Protein AF-A0A934ZFC8-F1 (afdb_monomer_lite)

Structure (mmCIF, N/CA/C/O backbone):
data_AF-A0A934ZFC8-F1
#
_entry.id   AF-A0A934ZFC8-F1
#
loop_
_atom_site.group_PDB
_atom_site.id
_atom_site.type_symbol
_atom_site.label_atom_id
_atom_site.label_alt_id
_atom_site.label_comp_id
_atom_site.label_asym_id
_atom_site.label_entity_id
_atom_site.label_seq_id
_atom_site.pdbx_PDB_ins_code
_atom_site.Cartn_x
_atom_site.Cartn_y
_atom_site.Cartn_z
_atom_site.occupancy
_atom_site.B_iso_or_equiv
_atom_site.auth_seq_id
_atom_site.auth_comp_id
_atom_site.auth_asym_id
_atom_site.auth_atom_id
_atom_site.pdbx_PDB_model_num
ATOM 1 N N . MET A 1 1 ? 15.898 -3.435 9.788 1.00 49.59 1 MET A N 1
ATOM 2 C CA . MET A 1 1 ? 15.543 -4.696 9.091 1.00 49.59 1 MET A CA 1
ATOM 3 C C . MET A 1 1 ? 15.593 -5.966 9.957 1.00 49.59 1 MET A C 1
ATOM 5 O O . MET A 1 1 ? 15.019 -6.951 9.527 1.00 49.59 1 MET A O 1
ATOM 9 N N . GLY A 1 2 ? 16.217 -6.014 11.149 1.00 49.59 2 GLY A N 1
ATOM 10 C CA . GLY A 1 2 ? 16.049 -7.156 12.080 1.00 49.59 2 GLY A CA 1
ATOM 11 C C . GLY A 1 2 ? 16.502 -8.540 11.573 1.00 49.59 2 GLY A C 1
ATOM 12 O O . GLY A 1 2 ? 16.153 -9.554 12.175 1.00 49.59 2 GLY A O 1
ATOM 13 N N . LEU A 1 3 ? 17.260 -8.590 10.474 1.00 63.72 3 LEU A N 1
ATOM 14 C CA . LEU A 1 3 ? 17.676 -9.820 9.798 1.00 63.72 3 LEU A CA 1
ATOM 15 C C . LEU A 1 3 ? 18.720 -10.579 10.620 1.00 63.72 3 LEU A C 1
ATOM 17 O O . LEU A 1 3 ? 19.610 -9.979 11.227 1.00 63.72 3 LEU A O 1
ATOM 21 N N . ARG A 1 4 ? 18.625 -11.909 10.618 1.00 63.00 4 ARG A N 1
ATOM 22 C CA . ARG A 1 4 ? 19.534 -12.821 11.326 1.00 63.00 4 ARG A CA 1
ATOM 23 C C . ARG A 1 4 ? 19.991 -13.936 10.384 1.00 63.00 4 ARG A C 1
ATOM 25 O O . ARG A 1 4 ? 19.262 -14.284 9.460 1.00 63.00 4 ARG A O 1
ATOM 32 N N . GLY A 1 5 ? 21.172 -14.496 10.651 1.00 79.19 5 GLY A N 1
ATOM 33 C CA . GLY A 1 5 ? 21.710 -15.657 9.928 1.00 79.19 5 GLY A CA 1
ATOM 34 C C . GLY A 1 5 ? 21.836 -15.441 8.416 1.00 79.19 5 GLY A C 1
ATOM 35 O O . GLY A 1 5 ? 22.133 -14.328 7.975 1.00 79.19 5 GLY A O 1
ATOM 36 N N . ASN A 1 6 ? 21.556 -16.495 7.644 1.00 80.06 6 ASN A N 1
ATOM 37 C CA . ASN A 1 6 ? 21.735 -16.563 6.189 1.00 80.06 6 ASN A CA 1
ATOM 38 C C . ASN A 1 6 ? 21.078 -15.394 5.436 1.00 80.06 6 ASN A C 1
ATOM 40 O O . ASN A 1 6 ? 21.676 -14.843 4.521 1.00 80.06 6 ASN A O 1
ATOM 44 N N . ARG A 1 7 ? 19.896 -14.921 5.861 1.00 80.81 7 ARG A N 1
ATOM 45 C CA . ARG A 1 7 ? 19.215 -13.780 5.213 1.00 80.81 7 ARG A CA 1
ATOM 46 C C . ARG A 1 7 ? 20.023 -12.484 5.253 1.00 80.81 7 ARG A C 1
ATOM 48 O O . ARG A 1 7 ? 19.950 -11.682 4.327 1.00 80.81 7 ARG A O 1
ATOM 55 N N . ARG A 1 8 ? 20.789 -12.254 6.327 1.00 85.12 8 ARG A N 1
ATOM 56 C CA . ARG A 1 8 ? 21.686 -11.091 6.412 1.00 85.12 8 ARG A CA 1
ATOM 57 C C . ARG A 1 8 ? 22.821 -11.224 5.400 1.00 85.12 8 ARG A C 1
ATOM 59 O O . ARG A 1 8 ? 23.150 -10.243 4.747 1.00 85.12 8 ARG A O 1
ATOM 66 N N . GLU A 1 9 ? 23.411 -12.408 5.292 1.00 85.31 9 GLU A N 1
ATOM 67 C CA . GLU A 1 9 ? 24.516 -12.679 4.367 1.00 85.31 9 GLU A CA 1
ATOM 68 C C . GLU A 1 9 ? 24.061 -12.564 2.911 1.00 85.31 9 GLU A C 1
ATOM 70 O O . GLU A 1 9 ? 24.702 -11.858 2.139 1.00 85.31 9 GLU A O 1
ATOM 75 N N . THR A 1 10 ? 22.903 -13.136 2.567 1.00 85.06 10 THR A N 1
ATOM 76 C CA . THR A 1 10 ? 22.286 -12.989 1.242 1.00 85.06 10 THR A CA 1
ATOM 77 C C . THR A 1 10 ? 22.012 -11.529 0.907 1.00 85.06 10 THR A C 1
ATOM 79 O O . THR A 1 10 ? 22.338 -11.089 -0.192 1.00 85.06 10 THR A O 1
ATOM 82 N N . LEU A 1 11 ? 21.470 -10.743 1.846 1.00 87.25 11 LEU A N 1
ATOM 83 C CA . LEU A 1 11 ? 21.295 -9.310 1.613 1.00 87.25 11 LEU A CA 1
ATOM 84 C C . LEU A 1 11 ? 22.646 -8.634 1.345 1.00 87.25 11 LEU A C 1
ATOM 86 O O . LEU A 1 11 ? 22.775 -7.935 0.348 1.00 87.25 11 LEU A O 1
ATOM 90 N N . LEU A 1 12 ? 23.660 -8.861 2.184 1.00 88.75 12 LEU A N 1
ATOM 91 C CA . LEU A 1 12 ? 24.992 -8.272 1.998 1.00 88.75 12 LEU A CA 1
ATOM 92 C C . LEU A 1 12 ? 25.634 -8.670 0.663 1.00 88.75 12 LEU A C 1
ATOM 94 O O . LEU A 1 12 ? 26.296 -7.847 0.038 1.00 88.75 12 LEU A O 1
ATOM 98 N N . GLU A 1 13 ? 25.411 -9.894 0.187 1.00 88.62 13 GLU A N 1
ATOM 99 C CA . GLU A 1 13 ? 25.882 -10.330 -1.127 1.00 88.62 13 GLU A CA 1
ATOM 100 C C . GLU A 1 13 ? 25.267 -9.495 -2.258 1.00 88.62 13 GLU A C 1
ATOM 102 O O . GLU A 1 13 ? 25.972 -9.111 -3.193 1.00 88.62 13 GLU A O 1
ATOM 107 N N . THR A 1 14 ? 23.987 -9.122 -2.144 1.00 90.88 14 THR A N 1
ATOM 108 C CA . THR A 1 14 ? 23.351 -8.250 -3.144 1.00 90.88 14 THR A CA 1
ATOM 109 C C . THR A 1 14 ? 23.949 -6.844 -3.203 1.00 90.88 14 THR A C 1
ATOM 111 O O . THR A 1 14 ? 23.887 -6.198 -4.246 1.00 90.88 14 THR A O 1
ATOM 114 N N . PHE A 1 15 ? 24.625 -6.376 -2.152 1.00 94.06 15 PHE A N 1
ATOM 115 C CA . PHE A 1 15 ? 25.297 -5.074 -2.182 1.00 94.06 15 PHE A CA 1
ATOM 116 C C . PHE A 1 15 ? 26.550 -5.047 -3.070 1.00 94.06 15 PHE A C 1
ATOM 118 O O . PHE A 1 15 ? 27.074 -3.971 -3.329 1.00 94.06 15 PHE A O 1
ATOM 125 N N . ARG A 1 16 ? 27.011 -6.177 -3.630 1.00 93.31 16 ARG A N 1
ATOM 126 C CA . ARG A 1 16 ? 28.144 -6.181 -4.579 1.00 93.31 16 ARG A CA 1
ATOM 127 C C . ARG A 1 16 ? 27.897 -5.339 -5.835 1.00 93.31 16 ARG A C 1
ATOM 129 O O . ARG A 1 16 ? 28.859 -4.832 -6.420 1.00 93.31 16 ARG A O 1
ATOM 136 N N . TRP A 1 17 ? 26.632 -5.190 -6.235 1.00 94.56 17 TRP A N 1
ATOM 137 C CA . TRP A 1 17 ? 26.197 -4.357 -7.364 1.00 94.56 17 TRP A CA 1
ATOM 138 C C . TRP A 1 17 ? 25.935 -2.893 -6.993 1.00 94.56 17 TRP A C 1
ATOM 140 O O . TRP A 1 17 ? 25.623 -2.095 -7.874 1.00 94.56 17 TRP A O 1
ATOM 150 N N . VAL A 1 18 ? 26.045 -2.539 -5.714 1.00 96.38 18 VAL A N 1
ATOM 151 C CA . VAL A 1 18 ? 25.879 -1.173 -5.215 1.00 96.38 18 VAL A CA 1
ATOM 152 C C . VAL A 1 18 ? 27.254 -0.520 -5.144 1.00 96.38 18 VAL A C 1
ATOM 154 O O . VAL A 1 18 ? 28.219 -1.164 -4.725 1.00 96.38 18 VAL A O 1
ATOM 157 N N . ASP A 1 19 ? 27.349 0.729 -5.591 1.00 95.62 19 ASP A N 1
ATOM 158 C CA . ASP A 1 19 ? 28.572 1.518 -5.439 1.00 95.62 19 ASP A CA 1
ATOM 159 C C . ASP A 1 19 ? 28.587 2.196 -4.070 1.00 95.62 19 ASP A C 1
ATOM 161 O O . ASP A 1 19 ? 29.441 1.927 -3.227 1.00 95.62 19 ASP A O 1
ATOM 165 N N . TYR A 1 20 ? 27.547 2.986 -3.808 1.00 95.12 20 TYR A N 1
ATOM 166 C CA . TYR A 1 20 ? 27.336 3.683 -2.548 1.00 95.12 20 TYR A CA 1
ATOM 167 C C . TYR A 1 20 ? 25.840 3.948 -2.308 1.00 95.12 20 TYR A C 1
ATOM 169 O O . TYR A 1 20 ? 24.973 3.666 -3.144 1.00 95.12 20 TYR A O 1
ATOM 177 N N . VAL A 1 21 ? 25.529 4.447 -1.110 1.00 95.12 21 VAL A N 1
ATOM 178 C CA . VAL A 1 21 ? 24.177 4.832 -0.694 1.00 95.12 21 VAL A CA 1
ATOM 179 C C . VAL A 1 21 ? 24.173 6.313 -0.346 1.00 95.12 21 VAL A C 1
ATOM 181 O O . VAL A 1 21 ? 25.016 6.761 0.426 1.00 95.12 21 VAL A O 1
ATOM 184 N N . VAL A 1 22 ? 23.197 7.049 -0.871 1.00 94.06 22 VAL A N 1
ATOM 185 C CA . VAL A 1 22 ? 23.006 8.476 -0.587 1.00 94.06 22 VAL A CA 1
ATOM 186 C C . VAL A 1 22 ? 21.882 8.644 0.424 1.00 94.06 22 VAL A C 1
ATOM 188 O O . VAL A 1 22 ? 20.812 8.055 0.265 1.00 94.06 22 VAL A O 1
ATOM 191 N N . PHE A 1 23 ? 22.105 9.480 1.433 1.00 92.56 23 PHE A N 1
ATOM 192 C CA . PHE A 1 23 ? 21.064 9.990 2.319 1.00 92.56 23 PHE A CA 1
ATOM 193 C C . PHE A 1 23 ? 20.951 11.492 2.116 1.00 92.56 23 PHE A C 1
ATOM 195 O O . PHE A 1 23 ? 21.957 12.194 2.150 1.00 92.56 23 PHE A O 1
ATOM 202 N N . GLY A 1 24 ? 19.735 11.989 1.924 1.00 90.56 24 GLY A N 1
ATOM 203 C CA . GLY A 1 24 ? 19.522 13.412 1.707 1.00 90.56 24 GLY A CA 1
ATOM 204 C C . GLY A 1 24 ? 18.109 13.846 2.046 1.00 90.56 24 GLY A C 1
ATOM 205 O O . GLY A 1 24 ? 17.278 13.059 2.506 1.00 90.56 24 GLY A O 1
ATOM 206 N N . SER A 1 25 ? 17.830 15.122 1.812 1.00 92.44 25 SER A N 1
ATOM 207 C CA . SER A 1 25 ? 16.489 15.670 1.961 1.00 92.44 25 SER A CA 1
ATOM 208 C C . SER A 1 25 ? 16.179 16.696 0.881 1.00 92.44 25 SER A C 1
ATOM 210 O O . SER A 1 25 ? 17.074 17.245 0.244 1.00 92.44 25 SER A O 1
ATOM 212 N N . TYR A 1 26 ? 14.895 16.943 0.654 1.00 93.94 26 TYR A N 1
ATOM 213 C CA . TYR A 1 26 ? 14.421 17.964 -0.272 1.00 93.94 26 TYR A CA 1
ATOM 214 C C . TYR A 1 26 ? 13.163 18.629 0.277 1.00 93.94 26 TYR A C 1
ATOM 216 O O . TYR A 1 26 ? 12.441 18.070 1.105 1.00 93.94 26 TYR A O 1
ATOM 224 N N . ARG A 1 27 ? 12.892 19.849 -0.188 1.00 95.25 27 ARG A N 1
ATOM 225 C CA . ARG A 1 27 ? 11.708 20.608 0.227 1.00 95.25 27 ARG A CA 1
ATOM 226 C C . ARG A 1 27 ? 10.551 20.344 -0.726 1.00 95.25 27 ARG A C 1
ATOM 228 O O . ARG A 1 27 ? 10.728 20.363 -1.943 1.00 95.25 27 ARG A O 1
ATOM 235 N N . THR A 1 28 ? 9.360 20.165 -0.170 1.00 96.25 28 THR A N 1
ATOM 236 C CA . THR A 1 28 ? 8.119 19.929 -0.918 1.00 96.25 28 THR A CA 1
ATOM 237 C C . THR A 1 28 ? 7.029 20.912 -0.466 1.00 96.25 28 THR A C 1
ATOM 239 O O . THR A 1 28 ? 6.947 21.228 0.727 1.00 96.25 28 THR A O 1
ATOM 242 N N . PRO A 1 29 ? 6.185 21.443 -1.373 1.00 95.50 29 PRO A N 1
ATOM 243 C CA . PRO A 1 29 ? 4.940 22.093 -0.981 1.00 95.50 29 PRO A CA 1
ATOM 244 C C . PRO A 1 29 ? 4.063 21.125 -0.182 1.00 95.50 29 PRO A C 1
ATOM 246 O O . PRO A 1 29 ? 3.778 20.018 -0.634 1.00 95.50 29 PRO A O 1
ATOM 249 N N . PHE A 1 30 ? 3.587 21.570 0.978 1.00 95.56 30 PHE A N 1
ATOM 250 C CA . PHE A 1 30 ? 2.750 20.774 1.869 1.00 95.56 30 PHE A CA 1
ATOM 251 C C . PHE A 1 30 ? 1.343 21.368 1.942 1.00 95.56 30 PHE A C 1
ATOM 253 O O . PHE A 1 30 ? 1.087 22.370 2.609 1.00 95.56 30 PHE A O 1
ATOM 260 N N . LEU A 1 31 ? 0.415 20.763 1.206 1.00 94.56 31 LEU A N 1
ATOM 261 C CA . LEU A 1 31 ? -0.927 21.307 0.966 1.00 94.56 31 LEU A CA 1
ATOM 262 C C . LEU A 1 31 ? -1.905 21.043 2.121 1.00 94.56 31 LEU A C 1
ATOM 264 O O . LEU A 1 31 ? -3.031 21.533 2.100 1.00 94.56 31 LEU A O 1
ATOM 268 N N . LEU A 1 32 ? -1.479 20.271 3.123 1.00 92.50 32 LEU A N 1
ATOM 269 C CA . LEU A 1 32 ? -2.211 20.005 4.365 1.00 92.50 32 LEU A CA 1
ATOM 270 C C . LEU A 1 32 ? -2.053 21.134 5.411 1.00 92.50 32 LEU A C 1
ATOM 272 O O . LEU A 1 32 ? -2.693 21.072 6.457 1.00 92.50 32 LEU A O 1
ATOM 276 N N . GLY A 1 33 ? -1.233 22.161 5.147 1.00 92.88 33 GLY A N 1
ATOM 277 C CA . GLY A 1 33 ? -0.987 23.278 6.067 1.00 92.88 33 GLY A CA 1
ATOM 278 C C . GLY A 1 33 ? 0.343 23.147 6.812 1.00 92.88 33 GLY A C 1
ATOM 279 O O . GLY A 1 33 ? 1.391 23.116 6.178 1.00 92.88 33 GLY A O 1
ATOM 280 N N . ASP A 1 34 ? 0.329 23.112 8.147 1.00 92.31 34 ASP A N 1
ATOM 281 C CA . ASP A 1 34 ? 1.549 22.916 8.951 1.00 92.31 34 ASP A CA 1
ATOM 282 C C . ASP A 1 34 ? 1.927 21.418 8.999 1.00 92.31 34 ASP A C 1
ATOM 284 O O . ASP A 1 34 ? 1.128 20.625 9.505 1.00 92.31 34 ASP A O 1
ATOM 288 N N . PRO A 1 35 ? 3.123 21.000 8.531 1.00 91.50 35 PRO A N 1
ATOM 289 C CA . PRO A 1 35 ? 3.578 19.603 8.609 1.00 91.50 35 PRO A CA 1
ATOM 290 C C . PRO A 1 35 ? 3.743 19.062 10.036 1.00 91.50 35 PRO A C 1
ATOM 292 O O . PRO A 1 35 ? 3.815 17.846 10.231 1.00 91.50 35 PRO A O 1
ATOM 295 N N . ARG A 1 36 ? 3.770 19.939 11.046 1.00 89.88 36 ARG A N 1
ATOM 296 C CA . ARG A 1 36 ? 3.803 19.558 12.466 1.00 89.88 36 ARG A CA 1
ATOM 297 C C . ARG A 1 36 ? 2.417 19.440 13.097 1.00 89.88 36 ARG A C 1
ATOM 299 O O . ARG A 1 36 ? 2.327 19.038 14.254 1.00 89.88 36 ARG A O 1
ATOM 306 N N . SER A 1 37 ? 1.355 19.802 12.376 1.00 89.69 37 SER A N 1
ATOM 307 C CA . SER A 1 37 ? -0.009 19.696 12.887 1.00 89.69 37 SER A CA 1
ATOM 308 C C . SER A 1 37 ? -0.358 18.245 13.219 1.00 89.69 37 SER A C 1
ATOM 310 O O . SER A 1 37 ? -0.068 17.333 12.447 1.00 89.69 37 SER A O 1
ATOM 312 N N . THR A 1 38 ? -1.021 18.048 14.355 1.00 89.50 38 THR A N 1
ATOM 313 C CA . THR A 1 38 ? -1.634 16.775 14.760 1.00 89.50 38 THR A CA 1
ATOM 314 C C . THR A 1 38 ? -3.157 16.800 14.594 1.00 89.50 38 THR A C 1
ATOM 316 O O . THR A 1 38 ? -3.849 15.918 15.097 1.00 89.50 38 THR A O 1
ATOM 319 N N . ASP A 1 39 ? -3.697 17.813 13.900 1.00 89.06 39 ASP A N 1
ATOM 320 C CA . ASP A 1 39 ? -5.129 17.923 13.617 1.00 89.06 39 ASP A CA 1
ATOM 321 C C . ASP A 1 39 ? -5.588 16.787 12.680 1.00 89.06 39 ASP A C 1
ATOM 323 O O . ASP A 1 39 ? -5.220 16.786 11.497 1.00 89.06 39 ASP A O 1
ATOM 327 N N . PRO A 1 40 ? -6.445 15.857 13.146 1.00 87.12 40 PRO A N 1
ATOM 328 C CA . PRO A 1 40 ? -6.948 14.758 12.323 1.00 87.12 40 PRO A CA 1
ATOM 329 C C . PRO A 1 40 ? -7.851 15.223 11.167 1.00 87.12 40 PRO A C 1
ATOM 331 O O . PRO A 1 40 ? -8.207 14.432 10.291 1.00 87.12 40 PRO A O 1
ATOM 334 N N . HIS A 1 41 ? -8.258 16.495 11.151 1.00 90.19 41 HIS A N 1
ATOM 335 C CA . HIS A 1 41 ? -9.067 17.093 10.093 1.00 90.19 41 HIS A CA 1
ATOM 336 C C . HIS A 1 41 ? -8.252 17.870 9.055 1.00 90.19 41 HIS A C 1
ATOM 338 O O . HIS A 1 41 ? -8.843 18.349 8.076 1.00 90.19 41 HIS A O 1
ATOM 344 N N . ALA A 1 42 ? -6.927 17.966 9.222 1.00 91.81 42 ALA A N 1
ATOM 345 C CA . ALA A 1 42 ? -6.049 18.588 8.240 1.00 91.81 42 ALA A CA 1
ATOM 346 C C . ALA A 1 42 ? -6.246 17.929 6.867 1.00 91.81 42 ALA A C 1
ATOM 348 O O . ALA A 1 42 ? -6.254 16.707 6.733 1.00 91.81 42 ALA A O 1
ATOM 349 N N . ARG A 1 43 ? -6.457 18.742 5.836 1.00 93.06 43 ARG A N 1
ATOM 350 C CA . ARG A 1 43 ? -6.772 18.297 4.472 1.00 93.06 43 ARG A CA 1
ATOM 351 C C . ARG A 1 43 ? -6.337 19.365 3.480 1.00 93.06 43 ARG A C 1
ATOM 353 O O . ARG A 1 43 ? -6.142 20.516 3.863 1.00 93.06 43 ARG A O 1
ATOM 360 N N . TRP A 1 44 ? -6.222 19.007 2.207 1.00 93.19 44 TRP A N 1
ATOM 361 C CA . TRP A 1 44 ? -5.889 19.974 1.167 1.00 93.19 44 TRP A CA 1
ATOM 362 C C . TRP A 1 44 ? -6.967 21.057 1.080 1.00 93.19 44 TRP A C 1
ATOM 364 O O . TRP A 1 44 ? -8.138 20.751 0.838 1.00 93.19 44 TRP A O 1
ATOM 374 N N . SER A 1 45 ? -6.563 22.322 1.220 1.00 85.25 45 SER A N 1
ATOM 375 C CA . SER A 1 45 ? -7.441 23.480 1.007 1.00 85.25 45 SER A CA 1
ATOM 376 C C . SER A 1 45 ? -7.134 24.120 -0.341 1.00 85.25 45 SER A C 1
ATOM 378 O O . SER A 1 45 ? -6.373 25.082 -0.434 1.00 85.25 45 SER A O 1
ATOM 380 N N . ILE A 1 46 ? -7.681 23.518 -1.403 1.00 89.06 46 ILE A N 1
ATOM 381 C CA . ILE A 1 46 ? -7.489 23.964 -2.787 1.00 89.06 46 ILE A CA 1
ATOM 382 C C . ILE A 1 46 ? -8.845 24.214 -3.433 1.00 89.06 46 ILE A C 1
ATOM 384 O O . ILE A 1 46 ? -9.690 23.318 -3.527 1.00 89.06 46 ILE A O 1
ATOM 388 N N . ASN A 1 47 ? -9.028 25.417 -3.967 1.00 87.62 47 ASN A N 1
ATOM 389 C CA . ASN A 1 47 ? -10.139 25.712 -4.850 1.00 87.62 47 ASN A CA 1
ATOM 390 C C . ASN A 1 47 ? -9.890 25.056 -6.212 1.00 87.62 47 ASN A C 1
ATOM 392 O O . ASN A 1 47 ? -9.136 25.554 -7.040 1.00 87.62 47 ASN A O 1
ATOM 396 N N . THR A 1 48 ? -10.567 23.942 -6.466 1.00 83.38 48 THR A N 1
ATOM 397 C CA . THR A 1 48 ? -10.426 23.159 -7.706 1.00 83.38 48 THR A CA 1
ATOM 398 C C . THR A 1 48 ? -10.807 23.903 -8.991 1.00 83.38 48 THR A C 1
ATOM 400 O O . THR A 1 48 ? -10.464 23.432 -10.070 1.00 83.38 48 THR A O 1
ATOM 403 N N . ARG A 1 49 ? -11.496 25.052 -8.911 1.00 87.62 49 ARG A N 1
ATOM 404 C CA . ARG A 1 49 ? -11.841 25.872 -10.087 1.00 87.62 49 ARG A CA 1
ATOM 405 C C . ARG A 1 49 ? -10.800 26.939 -10.393 1.00 87.62 49 ARG A C 1
ATOM 407 O O . ARG A 1 49 ? -10.561 27.219 -11.560 1.00 87.62 49 ARG A O 1
ATOM 414 N N . THR A 1 50 ? -10.234 27.566 -9.364 1.00 92.25 50 THR A N 1
ATOM 415 C CA . THR A 1 50 ? -9.296 28.690 -9.528 1.00 92.25 50 THR A CA 1
ATOM 416 C C . THR A 1 50 ? -7.838 28.297 -9.314 1.00 92.25 50 THR A C 1
ATOM 418 O O . THR A 1 50 ? -6.950 29.058 -9.677 1.00 92.25 50 THR A O 1
ATOM 421 N N . GLY A 1 51 ? -7.584 27.141 -8.697 1.00 87.69 51 GLY A N 1
ATOM 422 C CA . GLY A 1 51 ? -6.259 26.722 -8.245 1.00 87.69 51 GLY A CA 1
ATOM 423 C C . GLY A 1 51 ? -5.765 27.452 -6.993 1.00 87.69 51 GLY A C 1
ATOM 424 O O . GLY A 1 51 ? -4.633 27.221 -6.584 1.00 87.69 51 GLY A O 1
ATOM 425 N N . ALA A 1 52 ? -6.576 28.324 -6.378 1.00 91.12 52 ALA A N 1
ATOM 426 C CA . ALA A 1 52 ? -6.183 29.033 -5.161 1.00 91.12 52 ALA A CA 1
ATOM 427 C C . ALA A 1 52 ? -5.977 28.051 -3.998 1.00 91.12 52 ALA A C 1
ATOM 429 O O . ALA A 1 52 ? -6.786 27.140 -3.809 1.00 91.12 52 ALA A O 1
ATOM 430 N N . ILE A 1 53 ? -4.905 28.254 -3.233 1.00 90.31 53 ILE A N 1
ATOM 431 C CA . ILE A 1 53 ? -4.531 27.434 -2.079 1.00 90.31 53 ILE A CA 1
ATOM 432 C C . ILE A 1 53 ? -4.605 28.326 -0.843 1.00 90.31 53 ILE A C 1
ATOM 434 O O . ILE A 1 53 ? -3.915 29.343 -0.792 1.00 90.31 53 ILE A O 1
ATOM 438 N N . ASP A 1 54 ? -5.424 27.953 0.140 1.00 85.75 54 ASP A N 1
ATOM 439 C CA . ASP A 1 54 ? -5.625 28.785 1.337 1.00 85.75 54 ASP A CA 1
ATOM 440 C C . ASP A 1 54 ? -4.466 28.640 2.335 1.00 85.75 54 ASP A C 1
ATOM 442 O O . ASP A 1 54 ? -4.045 29.606 2.971 1.00 85.75 54 ASP A O 1
ATOM 446 N N . HIS A 1 55 ? -3.929 27.422 2.452 1.00 84.38 55 HIS A N 1
ATOM 447 C CA . HIS A 1 55 ? -2.868 27.072 3.393 1.00 84.38 55 HIS A CA 1
ATOM 448 C C . HIS A 1 55 ? -1.802 26.234 2.687 1.00 84.38 55 HIS A C 1
ATOM 450 O O . HIS A 1 55 ? -1.962 25.029 2.503 1.00 84.38 55 HIS A O 1
ATOM 456 N N . LEU A 1 56 ? -0.714 26.888 2.276 1.00 91.81 56 LEU A N 1
ATOM 457 C CA . LEU A 1 56 ? 0.456 26.227 1.706 1.00 91.81 56 LEU A CA 1
ATOM 458 C C . LEU A 1 56 ? 1.588 26.218 2.733 1.00 91.81 56 LEU A C 1
ATOM 460 O O . LEU A 1 56 ? 2.154 27.265 3.045 1.00 91.81 56 LEU A O 1
ATOM 464 N N . GLY A 1 57 ? 1.921 25.035 3.237 1.00 94.00 57 GLY A N 1
ATOM 465 C CA . GLY A 1 57 ? 3.131 24.808 4.014 1.00 94.00 57 GLY A CA 1
ATOM 466 C C . GLY A 1 57 ? 4.320 24.418 3.146 1.00 94.00 57 GLY A C 1
ATOM 467 O O . GLY A 1 57 ? 4.211 24.199 1.936 1.00 94.00 57 GLY A O 1
ATOM 468 N N . LEU A 1 58 ? 5.466 24.283 3.805 1.00 95.19 58 LEU A N 1
ATOM 469 C CA . LEU A 1 58 ? 6.670 23.672 3.259 1.00 95.19 58 LEU A CA 1
ATOM 470 C C . LEU A 1 58 ? 7.104 22.572 4.218 1.00 95.19 58 LEU A C 1
ATOM 472 O O . LEU A 1 58 ? 7.287 22.842 5.403 1.00 95.19 58 LEU A O 1
ATOM 476 N N . ASP A 1 59 ? 7.274 21.366 3.693 1.00 95.19 59 ASP A N 1
ATOM 477 C CA . ASP A 1 59 ? 7.794 20.221 4.435 1.00 95.19 59 ASP A CA 1
ATOM 478 C C . ASP A 1 59 ? 9.174 19.828 3.889 1.00 95.19 59 ASP A C 1
ATOM 480 O O . ASP A 1 59 ? 9.525 20.164 2.750 1.00 95.19 59 ASP A O 1
ATOM 484 N N . THR A 1 60 ? 9.958 19.132 4.707 1.00 94.50 60 THR A N 1
ATOM 485 C CA . THR A 1 60 ? 11.262 18.577 4.336 1.00 94.50 60 THR A CA 1
ATOM 486 C C . THR A 1 60 ? 11.159 17.059 4.355 1.00 94.50 60 THR A C 1
ATOM 488 O O . THR A 1 60 ? 10.895 16.454 5.393 1.00 94.50 60 THR A O 1
ATOM 491 N N . VAL A 1 61 ? 11.385 16.438 3.201 1.00 95.38 61 VAL A N 1
ATOM 492 C CA . VAL A 1 61 ? 11.263 14.991 3.019 1.00 95.38 61 VAL A CA 1
ATOM 493 C C . VAL A 1 61 ? 12.647 14.376 2.897 1.00 95.38 61 VAL A C 1
ATOM 495 O O . VAL A 1 61 ? 13.449 14.808 2.072 1.00 95.38 61 VAL A O 1
ATOM 498 N N . GLN A 1 62 ? 12.915 13.361 3.714 1.00 93.75 62 GLN A N 1
ATOM 499 C CA . GLN A 1 62 ? 14.159 12.595 3.689 1.00 93.75 62 GLN A CA 1
ATOM 500 C C . GLN A 1 62 ? 14.074 11.475 2.651 1.00 93.75 62 GLN A C 1
ATOM 502 O O . GLN A 1 62 ? 13.009 10.873 2.467 1.00 93.75 62 GLN A O 1
ATOM 507 N N . PHE A 1 63 ? 15.204 11.163 2.020 1.00 94.56 63 PHE A N 1
ATOM 508 C CA . PHE A 1 63 ? 15.346 10.038 1.106 1.00 94.56 63 PHE A CA 1
ATOM 509 C C . PHE A 1 63 ? 16.609 9.217 1.388 1.00 94.56 63 PHE A C 1
ATOM 511 O O . PHE A 1 63 ? 17.614 9.747 1.863 1.00 94.56 63 PHE A O 1
ATOM 518 N N . ALA A 1 64 ? 16.553 7.928 1.050 1.00 95.50 64 ALA A N 1
ATOM 519 C CA . ALA A 1 64 ? 17.729 7.082 0.859 1.00 95.50 64 ALA A CA 1
ATOM 520 C C . ALA A 1 64 ? 17.751 6.561 -0.572 1.00 95.50 64 ALA A C 1
ATOM 522 O O . ALA A 1 64 ? 16.709 6.179 -1.111 1.00 95.50 64 ALA A O 1
ATOM 523 N N . MET A 1 65 ? 18.936 6.512 -1.171 1.00 97.31 65 MET A N 1
ATOM 524 C CA . MET A 1 65 ? 19.120 6.056 -2.540 1.00 97.31 65 MET A CA 1
ATOM 525 C C . MET A 1 65 ? 20.237 5.028 -2.647 1.00 97.31 65 MET A C 1
ATOM 527 O O . MET A 1 65 ? 21.337 5.247 -2.158 1.00 97.31 65 MET A O 1
ATOM 531 N N . VAL A 1 66 ? 19.953 3.925 -3.331 1.00 98.06 66 VAL A N 1
ATOM 532 C CA . VAL A 1 66 ? 20.935 2.930 -3.763 1.00 98.06 66 VAL A CA 1
ATOM 533 C C . VAL A 1 66 ? 21.437 3.326 -5.149 1.00 98.06 66 VAL A C 1
ATOM 535 O O . VAL A 1 66 ? 20.642 3.317 -6.095 1.00 98.06 66 VAL A O 1
ATOM 538 N N . VAL A 1 67 ? 22.732 3.637 -5.272 1.00 98.19 67 VAL A N 1
ATOM 539 C CA . VAL A 1 67 ? 23.368 3.956 -6.558 1.00 98.19 67 VAL A CA 1
ATOM 540 C C . VAL A 1 67 ? 24.071 2.709 -7.116 1.00 98.19 67 VAL A C 1
ATOM 542 O O . VAL A 1 67 ? 24.857 2.075 -6.402 1.00 98.19 67 VAL A O 1
ATOM 545 N N . PRO A 1 68 ? 23.774 2.288 -8.361 1.00 97.25 68 PRO A N 1
ATOM 546 C CA . PRO A 1 68 ? 24.408 1.122 -8.963 1.00 97.25 68 PRO A CA 1
ATOM 547 C C . PRO A 1 68 ? 25.895 1.337 -9.236 1.00 97.25 68 PRO A C 1
ATOM 549 O O . PRO A 1 68 ? 26.321 2.419 -9.622 1.00 97.25 68 PRO A O 1
ATOM 552 N N . LYS A 1 69 ? 26.672 0.259 -9.144 1.00 94.88 69 LYS A N 1
ATOM 553 C CA . LYS A 1 69 ? 28.061 0.238 -9.607 1.00 94.88 69 LYS A CA 1
ATOM 554 C C . LYS A 1 69 ? 28.129 0.360 -11.134 1.00 94.88 69 LYS A C 1
ATOM 556 O O . LYS A 1 69 ? 27.422 -0.388 -11.821 1.00 94.88 69 LYS A O 1
ATOM 561 N N . PRO A 1 70 ? 29.004 1.217 -11.694 1.00 92.69 70 PRO A N 1
ATOM 562 C CA . PRO A 1 70 ? 29.267 1.236 -13.128 1.00 92.69 70 PRO A CA 1
ATOM 563 C C . PRO A 1 70 ? 29.823 -0.110 -13.606 1.00 92.69 70 PRO A C 1
ATOM 565 O O . PRO A 1 70 ? 30.838 -0.602 -13.116 1.00 92.69 70 PRO A O 1
ATOM 568 N N . LEU A 1 71 ? 29.166 -0.714 -14.595 1.00 88.44 71 LEU A N 1
ATOM 569 C CA . LEU A 1 71 ? 29.577 -1.972 -15.222 1.00 88.44 71 LEU A CA 1
ATOM 570 C C . LEU A 1 71 ? 29.652 -1.794 -16.741 1.00 88.44 71 LEU A C 1
ATOM 572 O O . LEU A 1 71 ? 29.121 -0.839 -17.303 1.00 88.44 71 LEU A O 1
ATOM 576 N N . ALA A 1 72 ? 30.319 -2.713 -17.444 1.00 79.00 72 ALA A N 1
ATOM 577 C CA . ALA A 1 72 ? 30.608 -2.548 -18.874 1.00 79.00 72 ALA A CA 1
ATOM 578 C C . ALA A 1 72 ? 29.364 -2.224 -19.730 1.00 79.00 72 ALA A C 1
ATOM 580 O O . ALA A 1 72 ? 29.457 -1.414 -20.650 1.00 79.00 72 ALA A O 1
ATOM 581 N N . SER A 1 73 ? 28.208 -2.808 -19.401 1.00 75.81 73 SER A N 1
ATOM 582 C CA . SER A 1 73 ? 26.936 -2.601 -20.101 1.00 75.81 73 SER A CA 1
ATOM 583 C C . SER A 1 73 ? 26.041 -1.506 -19.502 1.00 75.81 73 SER A C 1
ATOM 585 O O . SER A 1 73 ? 24.970 -1.264 -20.056 1.00 75.81 73 SER A O 1
ATOM 587 N N . ARG A 1 74 ? 26.421 -0.867 -18.380 1.00 86.44 74 ARG A N 1
ATOM 588 C CA . ARG A 1 74 ? 25.563 0.065 -17.619 1.00 86.44 74 ARG A CA 1
ATOM 589 C C . ARG A 1 74 ? 26.378 1.136 -16.908 1.00 86.44 74 ARG A C 1
ATOM 591 O O . ARG A 1 74 ? 27.201 0.820 -16.053 1.00 86.44 74 ARG A O 1
ATOM 598 N N . ARG A 1 75 ? 26.133 2.397 -17.244 1.00 91.75 75 ARG A N 1
ATOM 599 C CA . ARG A 1 75 ? 26.879 3.545 -16.719 1.00 91.75 75 ARG A CA 1
ATOM 600 C C . ARG A 1 75 ? 25.922 4.658 -16.318 1.00 91.75 75 ARG A C 1
ATOM 602 O O . ARG A 1 75 ? 24.798 4.693 -16.816 1.00 91.75 75 ARG A O 1
ATOM 609 N N . ALA A 1 76 ? 26.409 5.540 -15.457 1.00 93.69 76 ALA A N 1
ATOM 610 C CA . ALA A 1 76 ? 25.745 6.780 -15.104 1.00 93.69 76 ALA A CA 1
ATOM 611 C C . ALA A 1 76 ? 25.502 7.680 -16.348 1.00 93.69 76 ALA A C 1
ATOM 613 O O . ALA A 1 76 ? 26.282 7.603 -17.309 1.00 93.69 76 ALA A O 1
ATOM 614 N N . PRO A 1 77 ? 24.441 8.511 -16.356 1.00 95.94 77 PRO A N 1
ATOM 615 C CA . PRO A 1 77 ? 23.416 8.602 -15.319 1.00 95.94 77 PRO A CA 1
ATOM 616 C C . PRO A 1 77 ? 22.448 7.408 -15.355 1.00 95.94 77 PRO A C 1
ATOM 618 O O . PRO A 1 77 ? 21.907 7.044 -16.403 1.00 95.94 77 PRO A O 1
ATOM 621 N N . PHE A 1 78 ? 22.216 6.783 -14.201 1.00 97.81 78 PHE A N 1
ATOM 622 C CA . PHE A 1 78 ? 21.336 5.625 -14.084 1.00 97.81 78 PHE A CA 1
ATOM 623 C C . PHE A 1 78 ? 19.852 6.034 -14.058 1.00 97.81 78 PHE A C 1
ATOM 625 O O . PHE A 1 78 ? 19.490 7.043 -13.442 1.00 97.81 78 PHE A O 1
ATOM 632 N N . PRO A 1 79 ? 18.952 5.233 -14.662 1.00 97.75 79 PRO A N 1
ATOM 633 C CA . PRO A 1 79 ? 17.516 5.381 -14.450 1.00 97.75 79 PRO A CA 1
ATOM 634 C C . PRO A 1 79 ? 17.137 5.166 -12.982 1.00 97.75 79 PRO A C 1
ATOM 636 O O . PRO A 1 79 ? 17.817 4.435 -12.261 1.00 97.75 79 PRO A O 1
ATOM 639 N N . VAL A 1 80 ? 16.014 5.751 -12.557 1.00 98.50 80 VAL A N 1
ATOM 640 C CA . VAL A 1 80 ? 15.616 5.772 -11.140 1.00 98.50 80 VAL A CA 1
ATOM 641 C C . VAL A 1 80 ? 14.262 5.100 -10.928 1.00 98.50 80 VAL A C 1
ATOM 643 O O . VAL A 1 80 ? 13.256 5.490 -11.522 1.00 98.50 80 VAL A O 1
ATOM 646 N N . ALA A 1 81 ? 14.219 4.117 -10.033 1.00 98.50 81 ALA A N 1
ATOM 647 C CA . ALA A 1 81 ? 13.002 3.526 -9.501 1.00 98.50 81 ALA A CA 1
ATOM 648 C C . ALA A 1 81 ? 12.682 4.101 -8.114 1.00 98.50 81 ALA A C 1
ATOM 650 O O . ALA A 1 81 ? 13.452 3.959 -7.166 1.00 98.50 81 ALA A O 1
ATOM 651 N N . PHE A 1 82 ? 11.512 4.716 -7.982 1.00 98.38 82 PHE A N 1
ATOM 652 C CA . PHE A 1 82 ? 10.988 5.176 -6.703 1.00 98.38 82 PHE A CA 1
ATOM 653 C C . PHE A 1 82 ? 10.333 4.017 -5.960 1.00 98.38 82 PHE A C 1
ATOM 655 O O . PHE A 1 82 ? 9.359 3.444 -6.456 1.00 98.38 82 PHE A O 1
ATOM 662 N N . TYR A 1 83 ? 10.866 3.695 -4.785 1.00 97.31 83 TYR A N 1
ATOM 663 C CA . TYR A 1 83 ? 10.398 2.637 -3.907 1.00 97.31 83 TYR A CA 1
ATOM 664 C C . TYR A 1 83 ? 9.538 3.203 -2.770 1.00 97.31 83 TYR A C 1
ATOM 666 O O . TYR A 1 83 ? 10.039 3.882 -1.873 1.00 97.31 83 TYR A O 1
ATOM 674 N N . GLY A 1 84 ? 8.243 2.891 -2.773 1.00 95.19 84 GLY A N 1
ATOM 675 C CA . GLY A 1 84 ? 7.355 3.191 -1.651 1.00 95.19 84 GLY A CA 1
ATOM 676 C C . GLY A 1 84 ? 7.492 2.160 -0.523 1.00 95.19 84 GLY A C 1
ATOM 677 O O . GLY A 1 84 ? 7.435 0.953 -0.771 1.00 95.19 84 GLY A O 1
ATOM 678 N N . HIS A 1 85 ? 7.630 2.622 0.721 1.00 94.44 85 HIS A N 1
ATOM 679 C CA . HIS A 1 85 ? 7.709 1.754 1.901 1.00 94.44 85 HIS A CA 1
ATOM 680 C C . HIS A 1 85 ? 6.332 1.255 2.370 1.00 94.44 85 HIS A C 1
ATOM 682 O O . HIS A 1 85 ? 5.288 1.818 2.028 1.00 94.44 85 HIS A O 1
ATOM 688 N N . GLY A 1 86 ? 6.325 0.201 3.191 1.00 91.94 86 GLY A N 1
ATOM 689 C CA . GLY A 1 86 ? 5.097 -0.334 3.789 1.00 91.94 86 GLY A CA 1
ATOM 690 C C . GLY A 1 86 ? 4.471 0.599 4.833 1.00 91.94 86 GLY A C 1
ATOM 691 O O . GLY A 1 86 ? 5.080 1.585 5.251 1.00 91.94 86 GLY A O 1
ATOM 692 N N . TYR A 1 87 ? 3.247 0.294 5.276 1.00 90.88 87 TYR A N 1
ATOM 693 C CA . TYR A 1 87 ? 2.631 1.024 6.391 1.00 90.88 87 TYR A CA 1
ATOM 694 C C . TYR A 1 87 ? 3.491 0.882 7.657 1.00 90.88 87 TYR A C 1
ATOM 696 O O . TYR A 1 87 ? 4.036 -0.195 7.881 1.00 90.88 87 TYR A O 1
ATOM 704 N N . THR A 1 88 ? 3.657 1.976 8.412 1.00 85.25 88 THR A N 1
ATOM 705 C CA . THR A 1 88 ? 4.616 2.143 9.533 1.00 85.25 88 THR A CA 1
ATOM 706 C C . THR A 1 88 ? 6.104 1.999 9.164 1.00 85.25 88 THR A C 1
ATOM 708 O O . THR A 1 88 ? 6.966 2.123 10.035 1.00 85.25 88 THR A O 1
ATOM 711 N N . GLY A 1 89 ? 6.424 1.741 7.890 1.00 89.62 89 GLY A N 1
ATOM 712 C CA . GLY A 1 89 ? 7.785 1.674 7.354 1.00 89.62 89 GLY A CA 1
ATOM 713 C C . GLY A 1 89 ? 8.432 3.051 7.183 1.00 89.62 89 GLY A C 1
ATOM 714 O O . GLY A 1 89 ? 7.930 4.062 7.677 1.00 89.62 89 GLY A O 1
ATOM 715 N N . ASN A 1 90 ? 9.576 3.092 6.497 1.00 92.25 90 ASN A N 1
ATOM 716 C CA . ASN A 1 90 ? 10.322 4.328 6.238 1.00 92.25 90 ASN A CA 1
ATOM 717 C C . ASN A 1 90 ? 11.238 4.198 5.006 1.00 92.25 90 ASN A C 1
ATOM 719 O O . ASN A 1 90 ? 11.324 3.135 4.389 1.00 92.25 90 ASN A O 1
ATOM 723 N N . LEU A 1 91 ? 11.947 5.280 4.669 1.00 92.19 91 LEU A N 1
ATOM 724 C CA . LEU A 1 91 ? 12.863 5.374 3.521 1.00 92.19 91 LEU A CA 1
ATOM 725 C C . LEU A 1 91 ? 13.883 4.223 3.388 1.00 92.19 91 LEU A C 1
ATOM 727 O O . LEU A 1 91 ? 14.300 3.911 2.274 1.00 92.19 91 LEU A O 1
ATOM 731 N N . LEU A 1 92 ? 14.275 3.566 4.489 1.00 91.31 92 LEU A N 1
ATOM 732 C CA . LEU A 1 92 ? 15.278 2.495 4.474 1.00 91.31 92 LEU A CA 1
ATOM 733 C C . LEU A 1 92 ? 14.801 1.205 3.804 1.00 91.31 92 LEU A C 1
ATOM 735 O O . LEU A 1 92 ? 15.639 0.367 3.464 1.00 91.31 92 LEU A O 1
ATOM 739 N N . ASP A 1 93 ? 13.496 1.027 3.594 1.00 90.31 93 ASP A N 1
ATOM 740 C CA . ASP A 1 93 ? 12.964 -0.160 2.918 1.00 90.31 93 ASP A CA 1
ATOM 741 C C . ASP A 1 93 ? 13.546 -0.308 1.498 1.00 90.31 93 ASP A C 1
ATOM 743 O O . ASP A 1 93 ? 13.771 -1.427 1.031 1.00 90.31 93 ASP A O 1
ATOM 747 N N . ALA A 1 94 ? 13.894 0.813 0.850 1.00 92.19 94 ALA A N 1
ATOM 748 C CA . ALA A 1 94 ? 14.568 0.826 -0.447 1.00 92.19 94 ALA A CA 1
ATOM 749 C C . ALA A 1 94 ? 15.921 0.088 -0.430 1.00 92.19 94 ALA A C 1
ATOM 751 O O . ALA A 1 94 ? 16.306 -0.504 -1.437 1.00 92.19 94 ALA A O 1
ATOM 752 N N . LEU A 1 95 ? 16.622 0.052 0.709 1.00 92.38 95 LEU A N 1
ATOM 753 C CA . LEU A 1 95 ? 17.919 -0.625 0.840 1.00 92.38 95 LEU A CA 1
ATOM 754 C C . LEU A 1 95 ? 17.794 -2.155 0.864 1.00 92.38 95 LEU A C 1
ATOM 756 O O . LEU A 1 95 ? 18.772 -2.852 0.609 1.00 92.38 95 LEU A O 1
ATOM 760 N N . GLY A 1 96 ? 16.611 -2.690 1.185 1.00 88.38 96 GLY A N 1
ATOM 761 C CA . GLY A 1 96 ? 16.384 -4.135 1.244 1.00 88.38 96 GLY A CA 1
ATOM 762 C C . GLY A 1 96 ? 16.238 -4.785 -0.134 1.00 88.38 96 GLY A C 1
ATOM 763 O O . GLY A 1 96 ? 16.647 -5.929 -0.316 1.00 88.38 96 GLY A O 1
ATOM 764 N N . LEU A 1 97 ? 15.656 -4.070 -1.102 1.00 88.06 97 LEU A N 1
ATOM 765 C CA . LEU A 1 97 ? 15.336 -4.603 -2.436 1.00 88.06 97 LEU A CA 1
ATOM 766 C C . LEU A 1 97 ? 16.034 -3.853 -3.579 1.00 88.06 97 LEU A C 1
ATOM 768 O O . LEU A 1 97 ? 16.239 -4.429 -4.648 1.00 88.06 97 LEU A O 1
ATOM 772 N N . GLY A 1 98 ? 16.451 -2.605 -3.353 1.00 94.62 98 GLY A N 1
ATOM 773 C CA . GLY A 1 98 ? 17.189 -1.792 -4.318 1.00 94.62 98 GLY A CA 1
ATOM 774 C C . GLY A 1 98 ? 18.460 -2.443 -4.882 1.00 94.62 98 GLY A C 1
ATOM 775 O O . GLY A 1 98 ? 18.687 -2.310 -6.083 1.00 94.62 98 GLY A O 1
ATOM 776 N N . PRO A 1 99 ? 19.252 -3.218 -4.111 1.00 94.94 99 PRO A N 1
ATOM 777 C CA . PRO A 1 99 ? 20.437 -3.887 -4.655 1.00 94.94 99 PRO A CA 1
ATOM 778 C C . PRO A 1 99 ? 20.149 -4.864 -5.814 1.00 94.94 99 PRO A C 1
ATOM 780 O O . PRO A 1 99 ? 20.971 -5.012 -6.719 1.00 94.94 99 PRO A O 1
ATOM 783 N N . LEU A 1 100 ? 18.964 -5.490 -5.856 1.00 94.19 100 LEU A N 1
ATOM 784 C CA . LEU A 1 100 ? 18.559 -6.356 -6.976 1.00 94.19 100 LEU A CA 1
ATOM 785 C C . LEU A 1 100 ? 18.247 -5.555 -8.252 1.00 94.19 100 LEU A C 1
ATOM 787 O O . LEU A 1 100 ? 18.470 -6.040 -9.361 1.00 94.19 100 LEU A O 1
ATOM 791 N N . LEU A 1 101 ? 17.771 -4.316 -8.108 1.00 96.69 101 LEU A N 1
ATOM 792 C CA . LEU A 1 101 ? 17.601 -3.382 -9.225 1.00 96.69 101 LEU A CA 1
ATOM 793 C C . LEU A 1 101 ? 18.947 -2.775 -9.655 1.00 96.69 101 LEU A C 1
ATOM 795 O O . LEU A 1 101 ? 19.192 -2.609 -10.852 1.00 96.69 101 LEU A O 1
ATOM 799 N N . ALA A 1 102 ? 19.866 -2.551 -8.712 1.00 96.62 102 ALA A N 1
ATOM 800 C CA . ALA A 1 102 ? 21.234 -2.125 -9.004 1.00 96.62 102 ALA A CA 1
ATOM 801 C C . ALA A 1 102 ? 21.993 -3.162 -9.851 1.00 96.62 102 ALA A C 1
ATOM 803 O O . ALA A 1 102 ? 22.692 -2.796 -10.796 1.00 96.62 102 ALA A O 1
ATOM 804 N N . ALA A 1 103 ? 21.749 -4.461 -9.630 1.00 93.94 103 ALA A N 1
ATOM 805 C CA . ALA A 1 103 ? 22.250 -5.544 -10.487 1.00 93.94 103 ALA A CA 1
ATOM 806 C C . ALA A 1 103 ? 21.769 -5.463 -11.950 1.00 93.94 103 ALA A C 1
ATOM 808 O O . ALA A 1 103 ? 22.281 -6.181 -12.815 1.00 93.94 103 ALA A O 1
ATOM 809 N N . GLN A 1 104 ? 20.802 -4.585 -12.233 1.00 95.00 104 GLN A N 1
ATOM 810 C CA . GLN A 1 104 ? 20.244 -4.273 -13.547 1.00 95.00 104 GLN A CA 1
ATOM 811 C C . GLN A 1 104 ? 20.511 -2.816 -13.980 1.00 95.00 104 GLN A C 1
ATOM 813 O O . GLN A 1 104 ? 20.021 -2.392 -15.023 1.00 95.00 104 GLN A O 1
ATOM 818 N N . GLY A 1 105 ? 21.343 -2.078 -13.230 1.00 96.25 105 GLY A N 1
ATOM 819 C CA . GLY A 1 105 ? 21.717 -0.679 -13.473 1.00 96.25 105 GLY A CA 1
ATOM 820 C C . GLY A 1 105 ? 20.578 0.311 -13.279 1.00 96.25 105 GLY A C 1
ATOM 821 O O . GLY A 1 105 ? 20.491 1.282 -14.022 1.00 96.25 105 GLY A O 1
ATOM 822 N N . ILE A 1 106 ? 19.690 0.049 -12.321 1.00 98.00 106 ILE A N 1
ATOM 823 C CA . ILE A 1 106 ? 18.603 0.952 -11.946 1.00 98.00 106 ILE A CA 1
ATOM 824 C C . ILE A 1 106 ? 18.849 1.420 -10.513 1.00 98.00 106 ILE A C 1
ATOM 826 O O . ILE A 1 106 ? 18.900 0.605 -9.588 1.00 98.00 106 ILE A O 1
ATOM 830 N N . ALA A 1 107 ? 18.997 2.730 -10.329 1.00 98.44 107 ALA A N 1
ATOM 831 C CA . ALA A 1 107 ? 19.067 3.339 -9.009 1.00 98.44 107 ALA A CA 1
ATOM 832 C C . ALA A 1 107 ? 17.708 3.236 -8.316 1.00 98.44 107 ALA A C 1
ATOM 834 O O . ALA A 1 107 ? 16.663 3.325 -8.961 1.00 98.44 107 ALA A O 1
ATOM 835 N N . THR A 1 108 ? 17.702 3.039 -7.000 1.00 98.50 108 THR A N 1
ATOM 836 C CA . THR A 1 108 ? 16.455 2.906 -6.229 1.00 98.50 108 THR A CA 1
ATOM 837 C C . THR A 1 108 ? 16.408 3.955 -5.140 1.00 98.50 108 THR A C 1
ATOM 839 O O . THR A 1 108 ? 17.324 4.007 -4.329 1.00 98.50 108 THR A O 1
ATOM 842 N N . VAL A 1 109 ? 15.345 4.757 -5.088 1.00 98.12 109 VAL A N 1
ATOM 843 C CA . VAL A 1 109 ? 15.174 5.813 -4.080 1.00 98.12 109 VAL A CA 1
ATOM 844 C C . VAL A 1 109 ? 13.906 5.588 -3.262 1.00 98.12 109 VAL A C 1
ATOM 846 O O . VAL A 1 109 ? 12.832 5.398 -3.824 1.00 98.12 109 VAL A O 1
ATOM 849 N N . GLY A 1 110 ? 14.021 5.602 -1.936 1.00 96.88 110 GLY A N 1
ATOM 850 C CA . GLY A 1 110 ? 12.890 5.583 -1.007 1.00 96.88 110 GLY A CA 1
ATOM 851 C C . GLY A 1 110 ? 12.773 6.910 -0.270 1.00 96.88 110 GLY A C 1
ATOM 852 O O . GLY A 1 110 ? 13.792 7.506 0.072 1.00 96.88 110 GLY A O 1
ATOM 853 N N . ILE A 1 111 ? 11.546 7.363 -0.006 1.00 96.50 111 ILE A N 1
ATOM 854 C CA . ILE A 1 111 ? 11.260 8.581 0.771 1.00 96.50 111 ILE A CA 1
ATOM 855 C C . ILE A 1 111 ? 10.356 8.264 1.960 1.00 96.50 111 ILE A C 1
ATOM 857 O O . ILE A 1 111 ? 9.603 7.295 1.910 1.00 96.50 111 ILE A O 1
ATOM 861 N N . ASN A 1 112 ? 10.360 9.103 2.997 1.00 95.50 112 ASN A N 1
ATOM 862 C CA . ASN A 1 112 ? 9.333 9.032 4.040 1.00 95.50 112 ASN A CA 1
ATOM 863 C C . ASN A 1 112 ? 7.998 9.588 3.518 1.00 95.50 112 ASN A C 1
ATOM 865 O O . ASN A 1 112 ? 7.902 10.772 3.178 1.00 95.50 112 ASN A O 1
ATOM 869 N N . ALA A 1 113 ? 6.950 8.761 3.502 1.00 96.25 113 ALA A N 1
ATOM 870 C CA . ALA A 1 113 ? 5.583 9.214 3.254 1.00 96.25 113 ALA A CA 1
ATOM 871 C C . ALA A 1 113 ? 5.103 10.186 4.350 1.00 96.25 113 ALA A C 1
ATOM 873 O O . ALA A 1 113 ? 5.752 10.360 5.388 1.00 96.25 113 ALA A O 1
ATOM 874 N N . VAL A 1 114 ? 3.948 10.822 4.131 1.00 95.44 114 VAL A N 1
ATOM 875 C CA . VAL A 1 114 ? 3.339 11.719 5.127 1.00 95.44 114 VAL A CA 1
ATOM 876 C C . VAL A 1 114 ? 3.230 10.987 6.463 1.00 95.44 114 VAL A C 1
ATOM 878 O O . VAL A 1 114 ? 2.796 9.835 6.504 1.00 95.44 114 VAL A O 1
ATOM 881 N N . SER A 1 115 ? 3.677 11.639 7.538 1.00 93.38 115 SER A N 1
ATOM 882 C CA . SER A 1 115 ? 3.632 11.107 8.910 1.00 93.38 115 SER A CA 1
ATOM 883 C C . SER A 1 115 ? 4.502 9.883 9.194 1.00 93.38 115 SER A C 1
ATOM 885 O O . SER A 1 115 ? 4.367 9.289 10.258 1.00 93.38 115 SER A O 1
ATOM 887 N N . HIS A 1 116 ? 5.373 9.468 8.276 1.00 94.44 116 HIS A N 1
ATOM 888 C CA . HIS A 1 116 ? 6.220 8.291 8.463 1.00 94.44 116 HIS A CA 1
ATOM 889 C C . HIS A 1 116 ? 7.671 8.658 8.781 1.00 94.44 116 HIS A C 1
ATOM 891 O O . HIS A 1 116 ? 8.154 9.761 8.514 1.00 94.44 116 HIS A O 1
ATOM 897 N N . GLY A 1 117 ? 8.386 7.689 9.338 1.00 90.88 117 GLY A N 1
ATOM 898 C CA . GLY A 1 117 ? 9.837 7.692 9.420 1.00 90.88 117 GLY A CA 1
ATOM 899 C C . GLY A 1 117 ? 10.354 6.778 10.519 1.00 90.88 117 GLY A C 1
ATOM 900 O O . GLY A 1 117 ? 9.621 5.948 11.059 1.00 90.88 117 GLY A O 1
ATOM 901 N N . PHE A 1 118 ? 11.646 6.887 10.817 1.00 87.38 118 PHE A N 1
ATOM 902 C CA . PHE A 1 118 ? 12.304 5.991 11.759 1.00 87.38 118 PHE A CA 1
ATOM 903 C C . PHE A 1 118 ? 12.211 6.530 13.192 1.00 87.38 118 PHE A C 1
ATOM 905 O O . PHE A 1 118 ? 13.125 7.181 13.694 1.00 87.38 118 PHE A O 1
ATOM 912 N N . ALA A 1 119 ? 11.077 6.269 13.846 1.00 83.94 119 ALA A N 1
ATOM 913 C CA . ALA A 1 119 ? 10.866 6.639 15.241 1.00 83.94 119 ALA A CA 1
ATOM 914 C C . ALA A 1 119 ? 11.788 5.822 16.164 1.00 83.94 119 ALA A C 1
ATOM 916 O O . ALA A 1 119 ? 11.763 4.590 16.166 1.00 83.94 119 ALA A O 1
ATOM 917 N N . MET A 1 120 ? 12.608 6.516 16.952 1.00 82.25 120 MET A N 1
ATOM 918 C CA . MET A 1 120 ? 13.516 5.927 17.937 1.00 82.25 120 MET A CA 1
ATOM 919 C C . MET A 1 120 ? 13.300 6.586 19.294 1.00 82.25 120 MET A C 1
ATOM 921 O O . MET A 1 120 ? 13.195 7.813 19.374 1.00 82.25 120 MET A O 1
ATOM 925 N N . ASP A 1 121 ? 13.318 5.780 20.356 1.00 76.88 121 ASP A N 1
ATOM 926 C CA . ASP A 1 121 ? 13.443 6.309 21.711 1.00 76.88 121 ASP A CA 1
ATOM 927 C C . ASP A 1 121 ? 14.826 6.957 21.924 1.00 76.88 121 ASP A C 1
ATOM 929 O O . ASP A 1 121 ? 15.769 6.775 21.142 1.00 76.88 121 ASP A O 1
ATOM 933 N N . GLU A 1 122 ? 14.956 7.749 22.988 1.00 76.25 122 GLU A N 1
ATOM 934 C CA . GLU A 1 122 ? 16.179 8.509 23.259 1.00 76.25 122 GLU A CA 1
ATOM 935 C C . GLU A 1 122 ? 17.406 7.596 23.413 1.00 76.25 122 GLU A C 1
ATOM 937 O O . GLU A 1 122 ? 18.466 7.870 22.851 1.00 76.25 122 GLU A O 1
ATOM 942 N N . ARG A 1 123 ? 17.243 6.451 24.091 1.00 78.06 123 ARG A N 1
ATOM 943 C CA . ARG A 1 123 ? 18.323 5.478 24.319 1.00 78.06 123 ARG A CA 1
ATOM 944 C C . ARG A 1 123 ? 18.831 4.876 23.012 1.00 78.06 123 ARG A C 1
ATOM 946 O O . ARG A 1 123 ? 20.042 4.796 22.799 1.00 78.06 123 ARG A O 1
ATOM 953 N N . THR A 1 124 ? 17.919 4.465 22.136 1.00 78.94 124 THR A N 1
ATOM 954 C CA . THR A 1 124 ? 18.233 3.898 20.822 1.00 78.94 124 THR A CA 1
ATOM 955 C C . THR A 1 124 ? 18.891 4.948 19.944 1.00 78.94 124 THR A C 1
ATOM 957 O O . THR A 1 124 ? 19.909 4.656 19.318 1.00 78.94 124 THR A O 1
ATOM 960 N N . ARG A 1 125 ? 18.390 6.189 19.955 1.00 79.12 125 ARG A N 1
ATOM 961 C CA . ARG A 1 125 ? 18.991 7.301 19.209 1.00 79.12 125 ARG A CA 1
ATOM 962 C C . ARG A 1 125 ? 20.438 7.558 19.647 1.00 79.12 125 ARG A C 1
ATOM 964 O O . ARG A 1 125 ? 21.322 7.646 18.793 1.00 79.12 125 ARG A O 1
ATOM 971 N N . THR A 1 126 ? 20.711 7.611 20.955 1.00 80.06 126 THR A N 1
ATOM 972 C CA . THR A 1 126 ? 22.079 7.769 21.482 1.00 80.06 126 THR A CA 1
ATOM 973 C C . THR A 1 126 ? 22.985 6.610 21.070 1.00 80.06 126 THR A C 1
ATOM 975 O O . THR A 1 126 ? 24.126 6.836 20.660 1.00 80.06 126 THR A O 1
ATOM 978 N N . LEU A 1 127 ? 22.491 5.371 21.139 1.00 78.88 127 LEU A N 1
ATOM 979 C CA . LEU A 1 127 ? 23.262 4.196 20.739 1.00 78.88 127 LEU A CA 1
ATOM 980 C C . LEU A 1 127 ? 23.597 4.220 19.240 1.00 78.88 127 LEU A C 1
ATOM 982 O O . LEU A 1 127 ? 24.757 4.036 18.878 1.00 78.88 127 LEU A O 1
ATOM 986 N N . VAL A 1 128 ? 22.610 4.485 18.378 1.00 78.81 128 VAL A N 1
ATOM 987 C CA . VAL A 1 128 ? 22.786 4.552 16.918 1.00 78.81 128 VAL A CA 1
ATOM 988 C C . VAL A 1 128 ? 23.792 5.638 16.542 1.00 78.81 128 VAL A C 1
ATOM 990 O O . VAL A 1 128 ? 24.730 5.363 15.797 1.00 78.81 128 VAL A O 1
ATOM 993 N N . SER A 1 129 ? 23.657 6.840 17.111 1.00 77.50 129 SER A N 1
ATOM 994 C CA . SER A 1 129 ? 24.610 7.935 16.896 1.00 77.50 129 SER A CA 1
ATOM 995 C C . SER A 1 129 ? 26.030 7.554 17.333 1.00 77.50 129 SER A C 1
ATOM 997 O O . SER A 1 129 ? 26.983 7.775 16.590 1.00 77.50 129 SER A O 1
ATOM 999 N N . THR A 1 130 ? 26.177 6.901 18.491 1.00 77.06 130 THR A N 1
ATOM 1000 C CA . THR A 1 130 ? 27.485 6.466 19.007 1.00 77.06 130 THR A CA 1
ATOM 1001 C C . THR A 1 130 ? 28.150 5.435 18.090 1.00 77.06 130 THR A C 1
ATOM 1003 O O . THR A 1 130 ? 29.337 5.554 17.786 1.00 77.06 130 THR A O 1
ATOM 1006 N N . VAL A 1 131 ? 27.392 4.438 17.622 1.00 76.94 131 VAL A N 1
ATOM 1007 C CA . VAL A 1 131 ? 27.899 3.400 16.710 1.00 76.94 131 VAL A CA 1
ATOM 1008 C C . VAL A 1 131 ? 28.311 4.007 15.369 1.00 76.94 131 VAL A C 1
ATOM 1010 O O . VAL A 1 131 ? 29.415 3.739 14.903 1.00 76.94 131 VAL A O 1
ATOM 1013 N N . LEU A 1 132 ? 27.463 4.852 14.774 1.00 81.56 132 LEU A N 1
ATOM 1014 C CA . LEU A 1 132 ? 27.729 5.464 13.469 1.00 81.56 132 LEU A CA 1
ATOM 1015 C C . LEU A 1 132 ? 28.882 6.472 13.515 1.00 81.56 132 LEU A C 1
ATOM 1017 O O . LEU A 1 132 ? 29.682 6.524 12.582 1.00 81.56 132 LEU A O 1
ATOM 1021 N N . ARG A 1 133 ? 29.042 7.217 14.616 1.00 78.88 133 ARG A N 1
ATOM 1022 C CA . ARG A 1 133 ? 30.236 8.045 14.840 1.00 78.88 133 ARG A CA 1
ATOM 1023 C C . ARG A 1 133 ? 31.505 7.191 14.879 1.00 78.88 133 ARG A C 1
ATOM 1025 O O . ARG A 1 133 ? 32.508 7.563 14.279 1.00 78.88 133 ARG A O 1
ATOM 1032 N N . GLY A 1 134 ? 31.447 6.023 15.523 1.00 76.62 134 GLY A N 1
ATOM 1033 C CA . GLY A 1 134 ? 32.559 5.068 15.580 1.00 76.62 134 GLY A CA 1
ATOM 1034 C C . GLY A 1 134 ? 32.984 4.497 14.221 1.00 76.62 134 GLY A C 1
ATOM 1035 O O . GLY A 1 134 ? 34.094 3.982 14.111 1.00 76.62 134 GLY A O 1
ATOM 1036 N N . THR A 1 135 ? 32.141 4.604 13.189 1.00 79.62 135 THR A N 1
ATOM 1037 C CA . THR A 1 135 ? 32.425 4.138 11.822 1.00 79.62 135 THR A CA 1
ATOM 1038 C C . THR A 1 135 ? 32.534 5.277 10.806 1.00 79.62 135 THR A C 1
ATOM 1040 O O . THR A 1 135 ? 32.394 5.021 9.614 1.00 79.62 135 THR A O 1
ATOM 1043 N N . CYS A 1 136 ? 32.744 6.527 11.240 1.00 76.62 136 CYS A N 1
ATOM 1044 C CA . CYS A 1 136 ? 32.778 7.719 10.374 1.00 76.62 136 CYS A CA 1
ATOM 1045 C C . CYS A 1 136 ? 31.513 7.914 9.510 1.00 76.62 136 CYS A C 1
ATOM 1047 O O . CYS A 1 136 ? 31.575 8.483 8.429 1.00 76.62 136 CYS A O 1
ATOM 1049 N N . ASN A 1 137 ? 30.356 7.449 9.987 1.00 78.00 137 ASN A N 1
ATOM 1050 C CA . ASN A 1 137 ? 29.058 7.542 9.311 1.00 78.00 137 ASN A CA 1
ATOM 1051 C C . ASN A 1 137 ? 28.063 8.424 10.093 1.00 78.00 137 ASN A C 1
ATOM 1053 O O . ASN A 1 137 ? 26.851 8.231 10.014 1.00 78.00 137 ASN A O 1
ATOM 1057 N N . GLU A 1 138 ? 28.549 9.383 10.887 1.00 77.88 138 GLU A N 1
ATOM 1058 C CA . GLU A 1 138 ? 27.694 10.222 11.744 1.00 77.88 138 GLU A CA 1
ATOM 1059 C C . GLU A 1 138 ? 26.627 11.002 10.954 1.00 77.88 138 GLU A C 1
ATOM 1061 O O . GLU A 1 138 ? 25.510 11.157 11.445 1.00 77.88 138 GLU A O 1
ATOM 1066 N N . GLY A 1 139 ? 26.910 11.393 9.704 1.00 73.38 139 GLY A N 1
ATOM 1067 C CA . GLY A 1 139 ? 25.926 12.029 8.817 1.00 73.38 139 GLY A CA 1
ATOM 1068 C C . GLY A 1 139 ? 24.669 11.179 8.580 1.00 73.38 139 GLY A C 1
ATOM 1069 O O . GLY A 1 139 ? 23.562 11.712 8.514 1.00 73.38 139 GLY A O 1
ATOM 1070 N N . VAL A 1 140 ? 24.804 9.846 8.576 1.00 80.31 140 VAL A N 1
ATOM 1071 C CA . VAL A 1 140 ? 23.664 8.920 8.477 1.00 80.31 140 VAL A CA 1
ATOM 1072 C C . VAL A 1 140 ? 22.782 9.007 9.724 1.00 80.31 140 VAL A C 1
ATOM 1074 O O . VAL A 1 140 ? 21.562 8.935 9.619 1.00 80.31 140 VAL A O 1
ATOM 1077 N N . ALA A 1 141 ? 23.364 9.204 10.912 1.00 75.62 141 ALA A N 1
ATOM 1078 C CA . ALA A 1 141 ? 22.593 9.311 12.150 1.00 75.62 141 ALA A CA 1
ATOM 1079 C C . ALA A 1 141 ? 21.657 10.529 12.131 1.00 75.62 141 ALA A C 1
ATOM 1081 O O . ALA A 1 141 ? 20.515 10.416 12.572 1.00 75.62 141 ALA A O 1
ATOM 1082 N N . GLY A 1 142 ? 22.123 11.660 11.586 1.00 73.12 142 GLY A N 1
ATOM 1083 C CA . GLY A 1 142 ? 21.302 12.856 11.380 1.00 73.12 142 GLY A CA 1
ATOM 1084 C C . GLY A 1 142 ? 20.138 12.590 10.424 1.00 73.12 142 GLY A C 1
ATOM 1085 O O . GLY A 1 142 ? 18.985 12.810 10.783 1.00 73.12 142 GLY A O 1
ATOM 1086 N N . ALA A 1 143 ? 20.424 11.996 9.261 1.00 76.81 143 ALA A N 1
ATOM 1087 C CA . ALA A 1 143 ? 19.401 11.659 8.269 1.00 76.81 143 ALA A CA 1
ATOM 1088 C C . ALA A 1 143 ? 18.350 10.647 8.772 1.00 76.81 143 ALA A C 1
ATOM 1090 O O . ALA A 1 143 ? 17.214 10.657 8.307 1.00 76.81 143 ALA A O 1
ATOM 1091 N N . LEU A 1 144 ? 18.716 9.772 9.716 1.00 78.56 144 LEU A N 1
ATOM 1092 C CA . LEU A 1 144 ? 17.793 8.837 10.370 1.00 78.56 144 LEU A CA 1
ATOM 1093 C C . LEU A 1 144 ? 16.992 9.467 11.513 1.00 78.56 144 LEU A C 1
ATOM 1095 O O . LEU A 1 144 ? 15.902 8.988 11.824 1.00 78.56 144 LEU A O 1
ATOM 1099 N N . ALA A 1 145 ? 17.550 10.478 12.181 1.00 77.62 145 ALA A N 1
ATOM 1100 C CA . ALA A 1 145 ? 16.886 11.179 13.272 1.00 77.62 145 ALA A CA 1
ATOM 1101 C C . ALA A 1 145 ? 15.809 12.143 12.758 1.00 77.62 145 ALA A C 1
ATOM 1103 O O . ALA A 1 145 ? 14.781 12.292 13.420 1.00 77.62 145 ALA A O 1
ATOM 1104 N N . ASP A 1 146 ? 16.026 12.747 11.589 1.00 84.25 146 ASP A N 1
ATOM 1105 C CA . ASP A 1 146 ? 15.042 13.593 10.923 1.00 84.25 146 ASP A CA 1
ATOM 1106 C C . ASP A 1 146 ? 13.947 12.734 10.275 1.00 84.25 146 ASP A C 1
ATOM 1108 O O . ASP A 1 146 ? 14.194 11.906 9.397 1.00 84.25 146 ASP A O 1
ATOM 1112 N N . HIS A 1 147 ? 12.701 12.925 10.705 1.00 88.00 147 HIS A N 1
ATOM 1113 C CA . HIS A 1 147 ? 11.558 12.168 10.202 1.00 88.00 147 HIS A CA 1
ATOM 1114 C C . HIS A 1 147 ? 10.260 12.974 10.237 1.00 88.00 147 HIS A C 1
ATOM 1116 O O . HIS A 1 147 ? 10.163 14.012 10.888 1.00 88.00 147 HIS A O 1
ATOM 1122 N N . ARG A 1 148 ? 9.223 12.452 9.570 1.00 92.69 148 ARG A N 1
ATOM 1123 C CA . ARG A 1 148 ? 7.902 13.094 9.474 1.00 92.69 148 ARG A CA 1
ATOM 1124 C C . ARG A 1 148 ? 6.886 12.541 10.474 1.00 92.69 148 ARG A C 1
ATOM 1126 O O . ARG A 1 148 ? 5.792 13.089 10.581 1.00 92.69 148 ARG A O 1
ATOM 1133 N N . ALA A 1 149 ? 7.224 11.466 11.189 1.00 92.50 149 ALA A N 1
ATOM 1134 C CA . ALA A 1 149 ? 6.397 10.914 12.261 1.00 92.50 149 ALA A CA 1
ATOM 1135 C C . ALA A 1 149 ? 6.261 11.901 13.432 1.00 92.50 149 ALA A C 1
ATOM 1137 O O . ALA A 1 149 ? 7.209 12.624 13.748 1.00 92.50 149 ALA A O 1
ATOM 1138 N N . ARG A 1 150 ? 5.088 11.909 14.074 1.00 91.00 150 ARG A N 1
ATOM 1139 C CA . ARG A 1 150 ? 4.722 12.798 15.188 1.00 91.00 150 ARG A CA 1
ATOM 1140 C C . ARG A 1 150 ? 4.194 11.970 16.351 1.00 91.00 150 ARG A C 1
ATOM 1142 O O . ARG A 1 150 ? 3.605 10.927 16.113 1.00 91.00 150 ARG A O 1
ATOM 1149 N N . ASP A 1 151 ? 4.389 12.449 17.570 1.00 87.56 151 ASP A N 1
ATOM 1150 C CA . ASP A 1 151 ? 3.773 11.877 18.770 1.00 87.56 151 ASP A CA 1
ATOM 1151 C C . ASP A 1 151 ? 2.297 12.321 18.833 1.00 87.56 151 ASP A C 1
ATOM 1153 O O . ASP A 1 151 ? 1.998 13.502 19.045 1.00 87.56 151 ASP A O 1
ATOM 1157 N N . LEU A 1 152 ? 1.379 11.401 18.530 1.00 86.75 152 LEU A N 1
ATOM 1158 C CA . LEU A 1 152 ? -0.060 11.646 18.407 1.00 86.75 152 LEU A CA 1
ATOM 1159 C C . LEU A 1 152 ? -0.827 11.286 19.688 1.00 86.75 152 LEU A C 1
ATOM 1161 O O . LEU A 1 152 ? -1.940 11.788 19.881 1.00 86.75 152 LEU A O 1
ATOM 1165 N N . ASN A 1 153 ? -0.261 10.446 20.559 1.00 80.12 153 ASN A N 1
ATOM 1166 C CA . ASN A 1 153 ? -0.859 10.052 21.843 1.00 80.12 153 ASN A CA 1
ATOM 1167 C C . ASN A 1 153 ? -0.195 10.719 23.066 1.00 80.12 153 ASN A C 1
ATOM 1169 O O . ASN A 1 153 ? -0.732 10.652 24.177 1.00 80.12 153 ASN A O 1
ATOM 1173 N N . GLY A 1 154 ? 0.912 11.427 22.855 1.00 78.62 154 GLY A N 1
ATOM 1174 C CA . GLY A 1 154 ? 1.664 12.152 23.865 1.00 78.62 154 GLY A CA 1
ATOM 1175 C C . GLY A 1 154 ? 2.526 11.257 24.748 1.00 78.62 154 GLY A C 1
ATOM 1176 O O . GLY A 1 154 ? 2.715 11.635 25.904 1.00 78.62 154 GLY A O 1
ATOM 1177 N N . ASP A 1 155 ? 2.975 10.084 24.289 1.00 75.81 155 ASP A N 1
ATOM 1178 C CA . ASP A 1 155 ? 3.777 9.129 25.073 1.00 75.81 155 ASP A CA 1
ATOM 1179 C C . ASP A 1 155 ? 5.302 9.360 25.005 1.00 75.81 155 ASP A C 1
ATOM 1181 O O . ASP A 1 155 ? 6.073 8.698 25.714 1.00 75.81 155 ASP A O 1
ATOM 1185 N N . GLY A 1 156 ? 5.730 10.351 24.218 1.00 78.44 156 GLY A N 1
ATOM 1186 C CA . GLY A 1 156 ? 7.127 10.717 24.007 1.00 78.44 156 GLY A CA 1
ATOM 1187 C C . GLY A 1 156 ? 7.810 9.975 22.854 1.00 78.44 156 GLY A C 1
ATOM 1188 O O . GLY A 1 156 ? 8.988 10.237 22.591 1.00 78.44 156 GLY A O 1
ATOM 1189 N N . LEU A 1 157 ? 7.111 9.077 22.154 1.00 83.50 157 LEU A N 1
ATOM 1190 C CA . LEU A 1 157 ? 7.571 8.405 20.944 1.00 83.50 157 LEU A CA 1
ATOM 1191 C C . LEU A 1 157 ? 6.721 8.846 19.743 1.00 83.50 157 LEU A C 1
ATOM 1193 O O . LEU A 1 157 ? 5.532 9.102 19.843 1.00 83.50 157 LEU A O 1
ATOM 1197 N N . ALA A 1 158 ? 7.345 8.973 18.573 1.00 88.56 158 ALA A N 1
ATOM 1198 C CA . ALA A 1 158 ? 6.616 9.347 17.367 1.00 88.56 158 ALA A CA 1
ATOM 1199 C C . ALA A 1 158 ? 5.874 8.146 16.750 1.00 88.56 158 ALA A C 1
ATOM 1201 O O . ALA A 1 158 ? 6.468 7.091 16.523 1.00 88.56 158 ALA A O 1
ATOM 1202 N N . ASP A 1 159 ? 4.616 8.346 16.366 1.00 89.12 159 ASP A N 1
ATOM 1203 C CA . ASP A 1 159 ? 3.743 7.345 15.756 1.00 89.12 159 ASP A CA 1
ATOM 1204 C C . ASP A 1 159 ? 3.916 7.308 14.230 1.00 89.12 159 ASP A C 1
ATOM 1206 O O . ASP A 1 159 ? 3.211 7.986 13.473 1.00 89.12 159 ASP A O 1
ATOM 1210 N N . SER A 1 160 ? 4.876 6.518 13.738 1.00 92.19 160 SER A N 1
ATOM 1211 C CA . SER A 1 160 ? 5.123 6.394 12.292 1.00 92.19 160 SER A CA 1
ATOM 1212 C C . SER A 1 160 ? 3.888 5.870 11.548 1.00 92.19 160 SER A C 1
ATOM 1214 O O . SER A 1 160 ? 3.468 4.726 11.718 1.00 92.19 160 SER A O 1
ATOM 1216 N N . GLY A 1 161 ? 3.308 6.718 10.698 1.00 91.69 161 GLY A N 1
ATOM 1217 C CA . GLY A 1 161 ? 2.093 6.434 9.937 1.00 91.69 161 GLY A CA 1
ATOM 1218 C C . GLY A 1 161 ? 0.800 6.464 10.758 1.00 91.69 161 GLY A C 1
ATOM 1219 O O . GLY A 1 161 ? -0.246 6.067 10.238 1.00 91.69 161 GLY A O 1
ATOM 1220 N N . GLY A 1 162 ? 0.836 6.927 12.010 1.00 90.12 162 GLY A N 1
ATOM 1221 C CA . GLY A 1 162 ? -0.286 6.829 12.947 1.00 90.12 162 GLY A CA 1
ATOM 1222 C C . GLY A 1 162 ? -1.586 7.506 12.490 1.00 90.12 162 GLY A C 1
ATOM 1223 O O . GLY A 1 162 ? -2.674 6.995 12.752 1.00 90.12 162 GLY A O 1
ATOM 1224 N N . ASP A 1 163 ? -1.493 8.605 11.739 1.00 90.44 163 ASP A N 1
ATOM 1225 C CA . ASP A 1 163 ? -2.637 9.340 11.175 1.00 90.44 163 ASP A CA 1
ATOM 1226 C C . ASP A 1 163 ? -2.804 9.160 9.652 1.00 90.44 163 ASP A C 1
ATOM 1228 O O . ASP A 1 163 ? -3.743 9.694 9.064 1.00 90.44 163 ASP A O 1
ATOM 1232 N N . PHE A 1 164 ? -1.964 8.353 8.996 1.00 92.31 164 PHE A N 1
ATOM 1233 C CA . PHE A 1 164 ? -2.030 8.175 7.542 1.00 92.31 164 PHE A CA 1
ATOM 1234 C C . PHE A 1 164 ? -3.323 7.454 7.111 1.00 92.31 164 PHE A C 1
ATOM 1236 O O . PHE A 1 164 ? -4.070 7.922 6.244 1.00 92.31 164 PHE A O 1
ATOM 1243 N N . TRP A 1 165 ? -3.616 6.316 7.751 1.00 88.81 165 TRP A N 1
ATOM 1244 C CA . TRP A 1 165 ? -4.847 5.5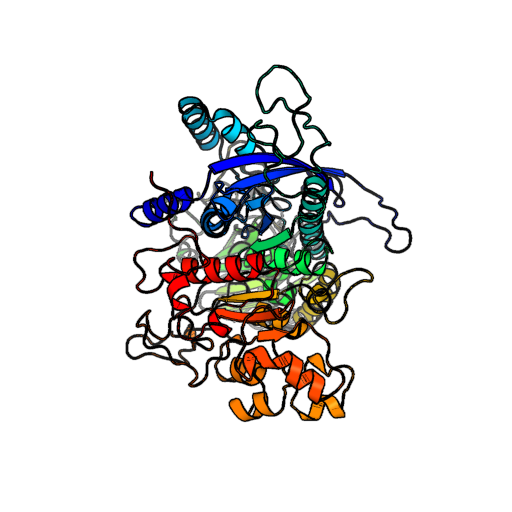44 7.563 1.00 88.81 165 TRP A CA 1
ATOM 1245 C C . TRP A 1 165 ? -5.785 5.774 8.735 1.00 88.81 165 TRP A C 1
ATOM 1247 O O . TRP A 1 165 ? -5.518 5.292 9.825 1.00 88.81 165 TRP A O 1
ATOM 1257 N N . THR A 1 166 ? -6.903 6.466 8.527 1.00 89.31 166 THR A N 1
ATOM 1258 C CA . THR A 1 166 ? -7.891 6.719 9.584 1.00 89.31 166 THR A CA 1
ATOM 1259 C C . THR A 1 166 ? -9.308 6.750 9.013 1.00 89.31 166 THR A C 1
ATOM 1261 O O . THR A 1 166 ? -9.517 6.745 7.799 1.00 89.31 166 THR A O 1
ATOM 1264 N N . ALA A 1 167 ? -10.320 6.821 9.881 1.00 89.88 167 ALA A N 1
ATOM 1265 C CA . ALA A 1 167 ? -11.685 7.109 9.437 1.00 89.88 167 ALA A CA 1
ATOM 1266 C C . ALA A 1 167 ? -11.915 8.586 9.034 1.00 89.88 167 ALA A C 1
ATOM 1268 O O . ALA A 1 167 ? -13.002 8.911 8.546 1.00 89.88 167 ALA A O 1
ATOM 1269 N N . TYR A 1 168 ? -10.928 9.484 9.182 1.00 91.88 168 TYR A N 1
ATOM 1270 C CA . TYR A 1 168 ? -10.999 10.850 8.649 1.00 91.88 168 TYR A CA 1
ATOM 1271 C C . TYR A 1 168 ? -10.674 10.828 7.159 1.00 91.88 168 TYR A C 1
ATOM 1273 O O . TYR A 1 168 ? -9.595 11.200 6.707 1.00 91.88 168 TYR A O 1
ATOM 1281 N N . VAL A 1 169 ? -11.650 10.386 6.373 1.00 93.38 169 VAL A N 1
ATOM 1282 C CA . VAL A 1 169 ? -11.493 10.082 4.943 1.00 93.38 169 VAL A CA 1
ATOM 1283 C C . VAL A 1 169 ? -10.872 11.211 4.113 1.00 93.38 169 VAL A C 1
ATOM 1285 O O . VAL A 1 169 ? -10.137 10.939 3.170 1.00 93.38 169 VAL A O 1
ATOM 1288 N N . PHE A 1 170 ? -11.113 12.478 4.465 1.00 94.38 170 PHE A N 1
ATOM 1289 C CA . PHE A 1 170 ? -10.489 13.615 3.782 1.00 94.38 170 PHE A CA 1
ATOM 1290 C C . PHE A 1 170 ? -8.996 13.747 4.091 1.00 94.38 170 PHE A C 1
ATOM 1292 O O . PHE A 1 170 ? -8.225 14.025 3.177 1.00 94.38 170 PHE A O 1
ATOM 1299 N N . HIS A 1 171 ? -8.602 13.516 5.344 1.00 94.94 171 HIS A N 1
ATOM 1300 C CA . HIS A 1 171 ? -7.203 13.503 5.750 1.00 94.94 171 HIS A CA 1
ATOM 1301 C C . HIS A 1 171 ? -6.473 12.334 5.087 1.00 94.94 171 HIS A C 1
ATOM 1303 O O . HIS A 1 171 ? -5.497 12.558 4.383 1.00 94.94 171 HIS A O 1
ATOM 1309 N N . THR A 1 172 ? -7.002 11.108 5.180 1.00 95.06 172 THR A N 1
ATOM 1310 C CA . THR A 1 172 ? -6.403 9.927 4.527 1.00 95.06 172 THR A CA 1
ATOM 1311 C C . THR A 1 172 ? -6.262 10.100 3.014 1.00 95.06 172 THR A C 1
ATOM 1313 O O . THR A 1 172 ? -5.204 9.809 2.454 1.00 95.06 172 THR A O 1
ATOM 1316 N N . ARG A 1 173 ? -7.289 10.634 2.335 1.00 96.25 173 ARG A N 1
ATOM 1317 C CA . ARG A 1 173 ? -7.204 10.976 0.907 1.00 96.25 173 ARG A CA 1
ATOM 1318 C C . ARG A 1 173 ? -6.028 11.901 0.617 1.00 96.25 173 ARG A C 1
ATOM 1320 O O . ARG A 1 173 ? -5.294 11.693 -0.345 1.00 96.25 173 ARG A O 1
ATOM 1327 N N . ASP A 1 174 ? -5.899 12.967 1.394 1.00 96.19 174 ASP A N 1
ATOM 1328 C CA . ASP A 1 174 ? -4.946 14.029 1.103 1.00 96.19 174 ASP A CA 1
ATOM 1329 C C . ASP A 1 174 ? -3.533 13.703 1.604 1.00 96.19 174 ASP A C 1
ATOM 1331 O O . ASP A 1 174 ? -2.574 14.137 0.975 1.00 96.19 174 ASP A O 1
ATOM 1335 N N . ALA A 1 175 ? -3.378 12.847 2.618 1.00 95.94 175 ALA A N 1
ATOM 1336 C CA . ALA A 1 175 ? -2.103 12.232 2.986 1.00 95.94 175 ALA A CA 1
ATOM 1337 C C . ALA A 1 175 ? -1.566 11.344 1.847 1.00 95.94 175 ALA A C 1
ATOM 1339 O O . ALA A 1 175 ? -0.389 11.443 1.485 1.00 95.94 175 ALA A O 1
ATOM 1340 N N . MET A 1 176 ? -2.440 10.549 1.211 1.00 96.12 176 MET A N 1
ATOM 1341 C CA . MET A 1 176 ? -2.107 9.761 0.016 1.00 96.12 176 MET A CA 1
ATOM 1342 C C . MET A 1 176 ? -1.634 10.659 -1.133 1.00 96.12 176 MET A C 1
ATOM 1344 O O . MET A 1 176 ? -0.546 10.473 -1.678 1.00 96.12 176 MET A O 1
ATOM 1348 N N . ARG A 1 177 ? -2.428 11.681 -1.473 1.00 96.81 177 ARG A N 1
ATOM 1349 C CA . ARG A 1 177 ? -2.114 12.620 -2.563 1.00 96.81 177 ARG A CA 1
ATOM 1350 C C . ARG A 1 177 ? -0.850 13.425 -2.288 1.00 96.81 177 ARG A C 1
ATOM 1352 O O . ARG A 1 177 ? -0.061 13.625 -3.203 1.00 96.81 177 ARG A O 1
ATOM 1359 N N . GLN A 1 178 ? -0.642 13.859 -1.048 1.00 97.44 178 GLN A N 1
ATOM 1360 C CA . GLN A 1 178 ? 0.565 14.573 -0.640 1.00 97.44 178 GLN A CA 1
ATOM 1361 C C . GLN A 1 178 ? 1.796 13.679 -0.748 1.00 97.44 178 GLN A C 1
ATOM 1363 O O . GLN A 1 178 ? 2.812 14.125 -1.256 1.00 97.44 178 GLN A O 1
ATOM 1368 N N . SER A 1 179 ? 1.694 12.403 -0.380 1.00 97.81 179 SER A N 1
ATOM 1369 C CA . SER A 1 179 ? 2.828 11.478 -0.488 1.00 97.81 179 SER A CA 1
ATOM 1370 C C . SER A 1 179 ? 3.191 11.192 -1.949 1.00 97.81 179 SER A C 1
ATOM 1372 O O . SER A 1 179 ? 4.367 11.072 -2.281 1.00 97.81 179 SER A O 1
ATOM 1374 N N . VAL A 1 180 ? 2.204 11.135 -2.851 1.00 98.12 180 VAL A N 1
ATOM 1375 C CA . VAL A 1 180 ? 2.450 11.071 -4.303 1.00 98.12 180 VAL A CA 1
ATOM 1376 C C . VAL A 1 180 ? 3.058 12.378 -4.815 1.00 98.12 180 VAL A C 1
ATOM 1378 O O . VAL A 1 180 ? 4.024 12.334 -5.572 1.00 98.12 180 VAL A O 1
ATOM 1381 N N . LEU A 1 181 ? 2.551 13.535 -4.377 1.00 97.69 181 LEU A N 1
ATOM 1382 C CA . LEU A 1 181 ? 3.124 14.838 -4.720 1.00 97.69 181 LEU A CA 1
ATOM 1383 C C . LEU A 1 181 ? 4.592 14.925 -4.293 1.00 97.69 181 LEU A C 1
ATOM 1385 O O . LEU A 1 181 ? 5.412 15.389 -5.077 1.00 97.69 181 LEU A O 1
ATOM 1389 N N . ASP A 1 182 ? 4.938 14.427 -3.108 1.00 98.38 182 ASP A N 1
ATOM 1390 C CA . ASP A 1 182 ? 6.313 14.412 -2.610 1.00 98.38 182 ASP A CA 1
ATOM 1391 C C . ASP A 1 182 ? 7.235 13.631 -3.562 1.00 98.38 182 ASP A C 1
ATOM 1393 O O . ASP A 1 182 ? 8.318 14.118 -3.893 1.00 98.38 182 ASP A O 1
ATOM 1397 N N . HIS A 1 183 ? 6.793 12.483 -4.092 1.00 98.25 183 HIS A N 1
ATOM 1398 C CA . HIS A 1 183 ? 7.533 11.754 -5.131 1.00 98.25 183 HIS A CA 1
ATOM 1399 C C . HIS A 1 183 ? 7.663 12.567 -6.426 1.00 98.25 183 HIS A C 1
ATOM 1401 O O . HIS A 1 183 ? 8.756 12.659 -6.981 1.00 98.25 183 HIS A O 1
ATOM 1407 N N . MET A 1 184 ? 6.579 13.195 -6.897 1.00 98.00 184 MET A N 1
ATOM 1408 C CA . MET A 1 184 ? 6.600 14.030 -8.110 1.00 98.00 184 MET A CA 1
ATOM 1409 C C . MET A 1 184 ? 7.571 15.212 -7.979 1.00 98.00 184 MET A C 1
ATOM 1411 O O . MET A 1 184 ? 8.240 15.588 -8.942 1.00 98.00 184 MET A O 1
ATOM 1415 N N . GLN A 1 185 ? 7.684 15.804 -6.787 1.00 98.00 185 GLN A N 1
ATOM 1416 C CA . GLN A 1 185 ? 8.642 16.882 -6.530 1.00 98.00 185 GLN A CA 1
ATOM 1417 C C . GLN A 1 185 ? 10.086 16.393 -6.596 1.00 98.00 185 GLN A C 1
ATOM 1419 O O . GLN A 1 185 ? 10.926 17.089 -7.168 1.00 98.00 185 GLN A O 1
ATOM 1424 N N . LEU A 1 186 ? 10.365 15.193 -6.083 1.00 97.69 186 LEU A N 1
ATOM 1425 C CA . LEU A 1 186 ? 11.692 14.597 -6.191 1.00 97.69 186 LEU A CA 1
ATOM 1426 C C . LEU A 1 186 ? 12.025 14.209 -7.638 1.00 97.69 186 LEU A C 1
ATOM 1428 O O . LEU A 1 186 ? 13.120 14.514 -8.099 1.00 97.69 186 LEU A O 1
ATOM 1432 N N . ILE A 1 187 ? 11.072 13.647 -8.392 1.00 97.69 187 ILE A N 1
ATOM 1433 C CA . ILE A 1 187 ? 11.216 13.425 -9.844 1.00 97.69 187 ILE A CA 1
ATOM 1434 C C . ILE A 1 187 ? 11.571 14.742 -10.538 1.00 97.69 187 ILE A C 1
ATOM 1436 O O . ILE A 1 187 ? 12.523 14.800 -11.312 1.00 97.69 187 ILE A O 1
ATOM 1440 N N . ARG A 1 188 ? 10.841 15.824 -10.241 1.00 96.44 188 ARG A N 1
ATOM 1441 C CA . ARG A 1 188 ? 11.106 17.143 -10.826 1.00 96.44 188 ARG A CA 1
ATOM 1442 C C . ARG A 1 188 ? 12.508 17.654 -10.492 1.00 96.44 188 ARG A C 1
ATOM 1444 O O . ARG A 1 188 ? 13.152 18.205 -11.378 1.00 96.44 188 ARG A O 1
ATOM 1451 N N . ALA A 1 189 ? 12.968 17.477 -9.254 1.00 95.75 189 ALA A N 1
ATOM 1452 C CA . ALA A 1 189 ? 14.324 17.844 -8.850 1.00 95.75 189 ALA A CA 1
ATOM 1453 C C . ALA A 1 189 ? 15.377 17.025 -9.615 1.00 95.75 189 ALA A C 1
ATOM 1455 O O . ALA A 1 189 ? 16.266 17.606 -10.228 1.00 95.75 189 ALA A O 1
ATOM 1456 N N . MET A 1 190 ? 15.216 15.700 -9.678 1.00 97.50 190 MET A N 1
ATOM 1457 C CA . MET A 1 190 ? 16.141 14.799 -10.377 1.00 97.50 190 MET A CA 1
ATOM 1458 C C . MET A 1 190 ? 16.182 15.022 -11.888 1.00 97.50 190 MET A C 1
ATOM 1460 O O . MET A 1 190 ? 17.204 14.785 -12.521 1.00 97.50 190 MET A O 1
ATOM 1464 N N . ARG A 1 191 ? 15.088 15.486 -12.495 1.00 96.81 191 ARG A N 1
ATOM 1465 C CA . ARG A 1 191 ? 15.080 15.895 -13.908 1.00 96.81 191 ARG A CA 1
ATOM 1466 C C . ARG A 1 191 ? 15.924 17.144 -14.164 1.00 96.81 191 ARG A C 1
ATOM 1468 O O . ARG A 1 191 ? 16.292 17.389 -15.308 1.00 96.81 191 ARG A O 1
ATOM 1475 N N . GLY A 1 192 ? 16.196 17.927 -13.121 1.00 96.12 192 GLY A N 1
ATOM 1476 C CA . GLY A 1 192 ? 17.090 19.080 -13.151 1.00 96.12 192 GLY A CA 1
ATOM 1477 C C . GLY A 1 192 ? 18.575 18.725 -13.069 1.00 96.12 192 GLY A C 1
ATOM 1478 O O . GLY A 1 192 ? 19.390 19.628 -13.209 1.00 96.12 192 GLY A O 1
ATOM 1479 N N . PHE A 1 193 ? 18.939 17.452 -12.873 1.00 96.38 193 PHE A N 1
ATOM 1480 C CA . PHE A 1 193 ? 20.327 16.975 -12.917 1.00 96.38 193 PHE A CA 1
ATOM 1481 C C . PHE A 1 193 ? 20.804 16.902 -14.378 1.00 96.38 193 PHE A C 1
ATOM 1483 O O . PHE A 1 193 ? 20.929 15.840 -14.981 1.00 96.38 193 PHE A O 1
ATOM 1490 N N . ASP A 1 194 ? 20.959 18.070 -14.999 1.00 95.31 194 ASP A N 1
ATOM 1491 C CA . ASP A 1 194 ? 21.172 18.254 -16.439 1.00 95.31 194 ASP A CA 1
ATOM 1492 C C . ASP A 1 194 ? 22.655 18.366 -16.839 1.00 95.31 194 ASP A C 1
ATOM 1494 O O . ASP A 1 194 ? 22.969 18.720 -17.979 1.00 95.31 194 ASP A O 1
ATOM 1498 N N . GLY A 1 195 ? 23.565 18.091 -15.898 1.00 94.88 195 GLY A N 1
ATOM 1499 C CA . GLY A 1 195 ? 25.010 18.258 -16.064 1.00 94.88 195 GLY A CA 1
ATOM 1500 C C . GLY A 1 195 ? 25.472 19.719 -16.056 1.00 94.88 195 GLY A C 1
ATOM 1501 O O . GLY A 1 195 ? 26.581 20.008 -16.502 1.00 94.88 195 GLY A O 1
ATOM 1502 N N . ARG A 1 196 ? 24.620 20.655 -15.611 1.00 94.38 196 ARG A N 1
ATOM 1503 C CA . ARG A 1 196 ? 24.954 22.081 -15.453 1.00 94.38 196 ARG A CA 1
ATOM 1504 C C . ARG A 1 196 ? 24.475 22.672 -14.137 1.00 94.38 196 ARG A C 1
ATOM 1506 O O . ARG A 1 196 ? 25.145 23.551 -13.604 1.00 94.38 196 ARG A O 1
ATOM 1513 N N . ALA A 1 197 ? 23.299 22.270 -13.660 1.00 94.75 197 ALA A N 1
ATOM 1514 C CA . ALA A 1 197 ? 22.816 22.663 -12.344 1.00 94.75 197 ALA A CA 1
ATOM 1515 C C . ALA A 1 197 ? 23.822 22.221 -11.277 1.00 94.75 197 ALA A C 1
ATOM 1517 O O . ALA A 1 197 ? 24.342 21.111 -11.363 1.00 94.75 197 ALA A O 1
ATOM 1518 N N . THR A 1 198 ? 24.080 23.075 -10.287 1.00 94.50 198 THR A N 1
ATOM 1519 C CA . THR A 1 198 ? 25.041 22.789 -9.218 1.00 94.50 198 THR A CA 1
ATOM 1520 C C . THR A 1 198 ? 24.351 22.426 -7.907 1.00 94.50 198 THR A C 1
ATOM 1522 O O . THR A 1 198 ? 23.213 22.836 -7.644 1.00 94.50 198 THR A O 1
ATOM 1525 N N . SER A 1 199 ? 25.042 21.635 -7.093 1.00 90.81 199 SER A N 1
ATOM 1526 C CA . SER A 1 199 ? 24.672 21.294 -5.725 1.00 90.81 199 SER A CA 1
ATOM 1527 C C . SER A 1 199 ? 24.849 22.506 -4.795 1.00 90.81 199 SER A C 1
ATOM 1529 O O . SER A 1 199 ? 25.736 23.332 -5.016 1.00 90.81 199 SER A O 1
ATOM 1531 N N . PRO A 1 200 ? 24.011 22.660 -3.751 1.00 88.25 200 PRO A N 1
ATOM 1532 C CA . PRO A 1 200 ? 24.286 23.599 -2.665 1.00 88.25 200 PRO A CA 1
ATOM 1533 C C . PRO A 1 200 ? 25.348 23.086 -1.674 1.00 88.25 200 PRO A C 1
ATOM 1535 O O . PRO A 1 200 ? 25.752 23.852 -0.800 1.00 88.25 200 PRO A O 1
ATOM 1538 N N . ASP A 1 201 ? 25.755 21.820 -1.792 1.00 88.75 201 ASP A N 1
ATOM 1539 C CA . ASP A 1 201 ? 26.730 21.137 -0.941 1.00 88.75 201 ASP A CA 1
ATOM 1540 C C . ASP A 1 201 ? 28.049 20.905 -1.702 1.00 88.75 201 ASP A C 1
ATOM 1542 O O . ASP A 1 201 ? 28.011 20.693 -2.912 1.00 88.75 201 ASP A O 1
ATOM 1546 N N . ASP A 1 202 ? 29.170 20.925 -0.972 1.00 89.31 202 ASP A N 1
ATOM 1547 C CA . ASP A 1 202 ? 30.534 20.580 -1.422 1.00 89.31 202 ASP A CA 1
ATOM 1548 C C . ASP A 1 202 ? 30.727 19.052 -1.307 1.00 89.31 202 ASP A C 1
ATOM 1550 O O . ASP A 1 202 ? 31.021 18.525 -0.224 1.00 89.31 202 ASP A O 1
ATOM 1554 N N . LEU A 1 203 ? 30.415 18.349 -2.395 1.00 90.00 203 LEU A N 1
ATOM 1555 C CA . LEU A 1 203 ? 30.349 16.894 -2.532 1.00 90.00 203 LEU A CA 1
ATOM 1556 C C . LEU A 1 203 ? 31.731 16.266 -2.758 1.00 90.00 203 LEU A C 1
ATOM 1558 O O . LEU A 1 203 ? 31.944 15.138 -2.308 1.00 90.00 203 LEU A O 1
ATOM 1562 N N . ASP A 1 204 ? 32.666 16.978 -3.397 1.00 89.75 204 ASP A N 1
ATOM 1563 C CA . ASP A 1 204 ? 34.043 16.508 -3.617 1.00 89.75 204 ASP A CA 1
ATOM 1564 C C . ASP A 1 204 ? 35.032 16.939 -2.507 1.00 89.75 204 ASP A C 1
ATOM 1566 O O . ASP A 1 204 ? 36.146 16.409 -2.403 1.00 89.75 204 ASP A O 1
ATOM 1570 N N . HIS A 1 205 ? 34.583 17.822 -1.609 1.00 88.50 205 HIS A N 1
ATOM 1571 C CA . HIS A 1 205 ? 35.323 18.372 -0.476 1.00 88.50 205 HIS A CA 1
ATOM 1572 C C . HIS A 1 205 ? 36.541 19.223 -0.869 1.00 88.50 205 HIS A C 1
ATOM 1574 O O . HIS A 1 205 ? 37.525 19.286 -0.114 1.00 88.50 205 HIS A O 1
ATOM 1580 N N . ASP A 1 206 ? 36.495 19.900 -2.018 1.00 90.56 206 ASP A N 1
ATOM 1581 C CA . ASP A 1 206 ? 37.552 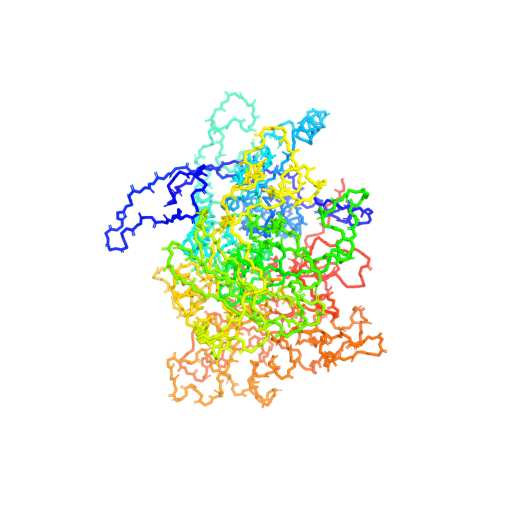20.802 -2.480 1.00 90.56 206 ASP A CA 1
ATOM 1582 C C . ASP A 1 206 ? 37.438 22.241 -1.922 1.00 90.56 206 ASP A C 1
ATOM 1584 O O . ASP A 1 206 ? 38.362 23.060 -2.064 1.00 90.56 206 ASP A O 1
ATOM 1588 N N . GLY A 1 207 ? 36.347 22.538 -1.206 1.00 92.06 207 GLY A N 1
ATOM 1589 C CA . GLY A 1 207 ? 36.059 23.833 -0.595 1.00 92.06 207 GLY A CA 1
ATOM 1590 C C . GLY A 1 207 ? 35.286 24.800 -1.494 1.00 92.06 207 GLY A C 1
ATOM 1591 O O . GLY A 1 207 ? 35.190 25.992 -1.158 1.00 92.06 207 GLY A O 1
ATOM 1592 N N . ARG A 1 208 ? 34.758 24.338 -2.629 1.00 91.12 208 ARG A N 1
ATOM 1593 C CA . ARG A 1 208 ? 33.946 25.112 -3.570 1.00 91.12 208 ARG A CA 1
ATOM 1594 C C . ARG A 1 208 ? 32.517 24.558 -3.610 1.00 91.12 208 ARG A C 1
ATOM 1596 O O . ARG A 1 208 ? 32.236 23.449 -3.200 1.00 91.12 208 ARG A O 1
ATOM 1603 N N . LEU A 1 209 ? 31.572 25.398 -4.036 1.00 90.69 209 LEU A N 1
ATOM 1604 C CA . LEU A 1 209 ? 30.153 25.031 -4.182 1.00 90.69 209 LEU A CA 1
ATOM 1605 C C . LEU A 1 209 ? 29.767 25.058 -5.666 1.00 90.69 209 LEU A C 1
ATOM 1607 O O . LEU A 1 209 ? 28.851 25.782 -6.069 1.00 90.69 209 LEU A O 1
ATOM 1611 N N . ASP A 1 210 ? 30.557 24.374 -6.493 1.00 91.88 210 ASP A N 1
ATOM 1612 C CA . ASP A 1 210 ? 30.368 24.258 -7.943 1.00 91.88 210 ASP A CA 1
ATOM 1613 C C . ASP A 1 210 ? 30.180 22.815 -8.443 1.00 91.88 210 ASP A C 1
ATOM 1615 O O . ASP A 1 210 ? 30.054 22.619 -9.655 1.00 91.88 210 ASP A O 1
ATOM 1619 N N . ASP A 1 211 ? 30.038 21.844 -7.535 1.00 94.19 211 ASP A N 1
ATOM 1620 C CA . ASP A 1 211 ? 29.706 20.452 -7.858 1.00 94.19 211 ASP A CA 1
ATOM 1621 C C . ASP A 1 211 ? 28.384 20.318 -8.603 1.00 94.19 211 ASP A C 1
ATOM 1623 O O . ASP A 1 211 ? 27.434 21.074 -8.374 1.00 94.19 211 ASP A O 1
ATOM 1627 N N . LEU A 1 212 ? 28.286 19.318 -9.478 1.00 96.38 212 LEU A N 1
ATOM 1628 C CA . LEU A 1 212 ? 27.074 19.068 -10.250 1.00 96.38 212 LEU A CA 1
ATOM 1629 C C . LEU A 1 212 ? 25.950 18.515 -9.363 1.00 96.38 212 LEU A C 1
ATOM 1631 O O . LEU A 1 212 ? 26.120 17.616 -8.544 1.00 96.38 212 LEU A O 1
ATOM 1635 N N . ALA A 1 213 ? 24.733 19.012 -9.568 1.00 94.88 213 ALA A N 1
ATOM 1636 C CA . ALA A 1 213 ? 23.554 18.436 -8.947 1.00 94.88 213 ALA A CA 1
ATOM 1637 C C . ALA A 1 213 ? 23.338 17.007 -9.474 1.00 94.88 213 ALA A C 1
ATOM 1639 O O . ALA A 1 213 ? 23.182 16.801 -10.680 1.00 94.88 213 ALA A O 1
ATOM 1640 N N . GLY A 1 214 ? 23.287 16.038 -8.558 1.00 94.50 214 GLY A N 1
ATOM 1641 C CA . GLY A 1 214 ? 23.142 14.619 -8.886 1.00 94.50 214 GLY A CA 1
ATOM 1642 C C . GLY A 1 214 ? 24.457 13.874 -9.129 1.00 94.50 214 GLY A C 1
ATOM 1643 O O . GLY A 1 214 ? 24.379 12.703 -9.483 1.00 94.50 214 GLY A O 1
ATOM 1644 N N . ASP A 1 215 ? 25.607 14.531 -8.951 1.00 96.12 215 ASP A N 1
ATOM 1645 C CA . ASP A 1 215 ? 26.955 13.946 -8.873 1.00 96.12 215 ASP A CA 1
ATOM 1646 C C . ASP A 1 215 ? 27.340 13.800 -7.391 1.00 96.12 215 ASP A C 1
ATOM 1648 O O . ASP A 1 215 ? 28.002 14.641 -6.794 1.00 96.12 215 ASP A O 1
ATOM 1652 N N . PHE A 1 216 ? 26.781 12.782 -6.743 1.00 94.69 216 PHE A N 1
ATOM 1653 C CA . PHE A 1 216 ? 26.878 12.558 -5.304 1.00 94.69 216 PHE A CA 1
ATOM 1654 C C . PHE A 1 216 ? 28.235 12.010 -4.859 1.00 94.69 216 PHE A C 1
ATOM 1656 O O . PHE A 1 216 ? 28.500 12.007 -3.655 1.00 94.69 216 PHE A O 1
ATOM 1663 N N . ASN A 1 217 ? 29.055 11.506 -5.783 1.00 93.25 217 ASN A N 1
ATOM 1664 C CA . ASN A 1 217 ? 30.415 11.053 -5.492 1.00 93.25 217 ASN A CA 1
ATOM 1665 C C . ASN A 1 217 ? 31.494 12.097 -5.850 1.00 93.25 217 ASN A C 1
ATOM 1667 O O . ASN A 1 217 ? 32.660 11.854 -5.531 1.00 93.25 217 ASN A O 1
ATOM 1671 N N . GLY A 1 218 ? 31.116 13.227 -6.462 1.00 93.62 218 GLY A N 1
ATOM 1672 C CA . GLY A 1 218 ? 32.004 14.345 -6.776 1.00 93.62 218 GLY A CA 1
ATOM 1673 C C . GLY A 1 218 ? 33.001 14.037 -7.895 1.00 93.62 218 GLY A C 1
ATOM 1674 O O . GLY A 1 218 ? 34.112 14.567 -7.892 1.00 93.62 218 GLY A O 1
ATOM 1675 N N . ASP A 1 219 ? 32.673 13.128 -8.821 1.00 93.88 219 ASP A N 1
ATOM 1676 C CA . ASP A 1 219 ? 33.605 12.690 -9.872 1.00 93.88 219 ASP A CA 1
ATOM 1677 C C . ASP A 1 219 ? 33.494 13.481 -11.192 1.00 93.88 219 ASP A C 1
ATOM 1679 O O . ASP A 1 219 ? 34.256 13.249 -12.143 1.00 93.88 219 ASP A O 1
ATOM 1683 N N . GLY A 1 220 ? 32.585 14.457 -11.242 1.00 93.44 220 GLY A N 1
ATOM 1684 C CA . GLY A 1 220 ? 32.285 15.293 -12.398 1.00 93.44 220 GLY A CA 1
ATOM 1685 C C . GLY A 1 220 ? 31.231 14.698 -13.338 1.00 93.44 220 GLY A C 1
ATOM 1686 O O . GLY A 1 220 ? 31.004 15.259 -14.419 1.00 93.44 220 GLY A O 1
ATOM 1687 N N . VAL A 1 221 ? 30.599 13.572 -12.986 1.00 94.19 221 VAL A N 1
ATOM 1688 C CA . VAL A 1 221 ? 29.559 12.901 -13.777 1.00 94.19 221 VAL A CA 1
ATOM 1689 C C . VAL A 1 221 ? 28.273 12.767 -12.964 1.00 94.19 221 VAL A C 1
ATOM 1691 O O . VAL A 1 221 ? 28.242 12.197 -11.887 1.00 94.19 221 VAL A O 1
ATOM 1694 N N . VAL A 1 222 ? 27.148 13.216 -13.530 1.00 96.75 222 VAL A N 1
ATOM 1695 C CA . VAL A 1 222 ? 25.827 12.989 -12.918 1.00 96.75 222 VAL A CA 1
ATOM 1696 C C . VAL A 1 222 ? 25.556 11.487 -12.792 1.00 96.75 222 VAL A C 1
ATOM 1698 O O . VAL A 1 222 ? 25.511 10.776 -13.799 1.00 96.75 222 VAL A O 1
ATOM 1701 N N . ASP A 1 223 ? 25.291 11.023 -11.573 1.00 97.31 223 ASP A N 1
ATOM 1702 C CA . ASP A 1 223 ? 25.128 9.608 -11.244 1.00 97.31 223 ASP A CA 1
ATOM 1703 C C . ASP A 1 223 ? 23.776 9.037 -11.652 1.00 97.31 223 ASP A C 1
ATOM 1705 O O . ASP A 1 223 ? 23.674 7.888 -12.087 1.00 97.31 223 ASP A O 1
ATOM 1709 N N . VAL A 1 224 ? 22.703 9.810 -11.471 1.00 96.88 224 VAL A N 1
ATOM 1710 C CA . VAL A 1 224 ? 21.320 9.327 -11.568 1.00 96.88 224 VAL A CA 1
ATOM 1711 C C . VAL A 1 224 ? 20.395 10.366 -12.184 1.00 96.88 224 VAL A C 1
ATOM 1713 O O . VAL A 1 224 ? 20.572 11.568 -12.013 1.00 96.88 224 VAL A O 1
ATOM 1716 N N . GLY A 1 225 ? 19.329 9.905 -12.833 1.00 96.00 225 GLY A N 1
ATOM 1717 C CA . GLY A 1 225 ? 18.290 10.797 -13.336 1.00 96.00 225 GLY A CA 1
ATOM 1718 C C . GLY A 1 225 ? 18.774 11.704 -14.471 1.00 96.00 225 GLY A C 1
ATOM 1719 O O . GLY A 1 225 ? 19.517 11.277 -15.350 1.00 96.00 225 GLY A O 1
ATOM 1720 N N . GLY A 1 226 ? 18.280 12.939 -14.491 1.00 96.00 226 GLY A N 1
ATOM 1721 C CA . GLY A 1 226 ? 18.434 13.870 -15.602 1.00 96.00 226 GLY A CA 1
ATOM 1722 C C . GLY A 1 226 ? 17.194 13.968 -16.502 1.00 96.00 226 GLY A C 1
ATOM 1723 O O . GLY A 1 226 ? 16.245 13.187 -16.384 1.00 96.00 226 GLY A O 1
ATOM 1724 N N . PRO A 1 227 ? 17.160 14.957 -17.408 1.00 94.00 227 PRO A N 1
ATOM 1725 C CA . PRO A 1 227 ? 15.951 15.331 -18.145 1.00 94.00 227 PRO A CA 1
ATOM 1726 C C . PRO A 1 227 ? 15.407 14.227 -19.063 1.00 94.00 227 PRO A C 1
ATOM 1728 O O . PRO A 1 227 ? 14.191 14.159 -19.264 1.00 94.00 227 PRO A O 1
ATOM 1731 N N . ASP A 1 228 ? 16.292 13.368 -19.574 1.00 89.75 228 ASP A N 1
ATOM 1732 C CA . ASP A 1 228 ? 15.975 12.288 -20.516 1.00 89.75 228 ASP A CA 1
ATOM 1733 C C . ASP A 1 228 ? 15.977 10.892 -19.868 1.00 89.75 228 ASP A C 1
ATOM 1735 O O . ASP A 1 228 ? 15.672 9.896 -20.534 1.00 89.75 228 ASP A O 1
ATOM 1739 N N . ALA A 1 229 ? 16.298 10.793 -18.574 1.00 91.94 229 ALA A N 1
ATOM 1740 C CA . ALA A 1 229 ? 16.344 9.511 -17.886 1.00 91.94 229 ALA A CA 1
ATOM 1741 C C . ALA A 1 229 ? 14.940 8.905 -17.711 1.00 91.94 229 ALA A C 1
ATOM 1743 O O . ALA A 1 229 ? 13.962 9.620 -17.463 1.00 91.94 229 ALA A O 1
ATOM 1744 N N . PRO A 1 230 ? 14.804 7.571 -17.809 1.00 94.31 230 PRO A N 1
ATOM 1745 C CA . PRO A 1 230 ? 13.566 6.909 -17.448 1.00 94.31 230 PRO A CA 1
ATOM 1746 C C . PRO A 1 230 ? 13.377 6.869 -15.927 1.00 94.31 230 PRO A C 1
ATOM 1748 O O . PRO A 1 230 ? 14.291 6.524 -15.175 1.00 94.31 230 PRO A O 1
ATOM 1751 N N . TYR A 1 231 ? 12.144 7.144 -15.501 1.00 98.25 231 TYR A N 1
ATOM 1752 C CA . TYR A 1 231 ? 11.708 7.026 -14.113 1.00 98.25 231 TYR A CA 1
ATOM 1753 C C . TYR A 1 231 ? 10.676 5.911 -13.957 1.00 98.25 231 TYR A C 1
ATOM 1755 O O . TYR A 1 231 ? 9.810 5.718 -14.818 1.00 98.25 231 TYR A O 1
ATOM 1763 N N . PHE A 1 232 ? 10.744 5.193 -12.841 1.00 98.69 232 PHE A N 1
ATOM 1764 C CA . PHE A 1 232 ? 9.875 4.060 -12.528 1.00 98.69 232 PHE A CA 1
ATOM 1765 C C . PHE A 1 232 ? 9.331 4.153 -11.108 1.00 98.69 232 PHE A C 1
ATOM 1767 O O . PHE A 1 232 ? 9.855 4.897 -10.281 1.00 98.69 232 PHE A O 1
ATOM 1774 N N . THR A 1 233 ? 8.307 3.363 -10.789 1.00 98.69 233 THR A N 1
ATOM 1775 C CA . THR A 1 233 ? 7.834 3.245 -9.404 1.00 98.69 233 THR A CA 1
ATOM 1776 C C . THR A 1 233 ? 7.425 1.825 -9.031 1.00 98.69 233 THR A C 1
ATOM 1778 O O . THR A 1 233 ? 6.767 1.118 -9.794 1.00 98.69 233 THR A O 1
ATOM 1781 N N . THR A 1 234 ? 7.819 1.399 -7.838 1.00 98.44 234 THR A N 1
ATOM 1782 C CA . THR A 1 234 ? 7.439 0.129 -7.217 1.00 98.44 234 THR A CA 1
ATOM 1783 C C . THR A 1 234 ? 7.384 0.312 -5.700 1.00 98.44 234 THR A C 1
ATOM 1785 O O . THR A 1 234 ? 7.730 1.364 -5.174 1.00 98.44 234 THR A O 1
ATOM 1788 N N . GLY A 1 235 ? 6.927 -0.695 -4.976 1.00 96.19 235 GLY A N 1
ATOM 1789 C CA . GLY A 1 235 ? 6.795 -0.641 -3.529 1.00 96.19 235 GLY A CA 1
ATOM 1790 C C . GLY A 1 235 ? 5.833 -1.709 -3.046 1.00 96.19 235 GLY A C 1
ATOM 1791 O O . GLY A 1 235 ? 4.939 -2.122 -3.788 1.00 96.19 235 GLY A O 1
ATOM 1792 N N . GLY A 1 236 ? 6.031 -2.155 -1.809 1.00 94.00 236 GLY A N 1
ATOM 1793 C CA . GLY A 1 236 ? 5.171 -3.131 -1.146 1.00 94.00 236 GLY A CA 1
ATOM 1794 C C . GLY A 1 236 ? 4.094 -2.459 -0.297 1.00 94.00 236 GLY A C 1
ATOM 1795 O O . GLY A 1 236 ? 4.360 -1.440 0.340 1.00 94.00 236 GLY A O 1
ATOM 1796 N N . SER A 1 237 ? 2.896 -3.045 -0.212 1.00 95.06 237 SER A N 1
ATOM 1797 C CA . SER A 1 237 ? 1.847 -2.603 0.723 1.00 95.06 237 SER A CA 1
ATOM 1798 C C . SER A 1 237 ? 1.406 -1.150 0.461 1.00 95.06 237 SER A C 1
ATOM 1800 O O . SER A 1 237 ? 0.993 -0.832 -0.657 1.00 95.06 237 SER A O 1
ATOM 1802 N N . LEU A 1 238 ? 1.523 -0.245 1.444 1.00 96.00 238 LEU A N 1
ATOM 1803 C CA . LEU A 1 238 ? 1.321 1.198 1.255 1.00 96.00 238 LEU A CA 1
ATOM 1804 C C . LEU A 1 238 ? 2.127 1.741 0.063 1.00 96.00 238 LEU A C 1
ATOM 1806 O O . LEU A 1 238 ? 1.598 2.507 -0.740 1.00 96.00 238 LEU A O 1
ATOM 1810 N N . GLY A 1 239 ? 3.370 1.297 -0.104 1.00 96.62 239 GLY A N 1
ATOM 1811 C CA . GLY A 1 239 ? 4.196 1.649 -1.248 1.00 96.62 239 GLY A CA 1
ATOM 1812 C C . GLY A 1 239 ? 3.593 1.220 -2.579 1.00 96.62 239 GLY A C 1
ATOM 1813 O O . GLY A 1 239 ? 3.612 1.990 -3.531 1.00 96.62 239 GLY A O 1
ATOM 1814 N N . GLY A 1 240 ? 2.968 0.042 -2.631 1.00 97.62 240 GLY A N 1
ATOM 1815 C CA . GLY A 1 240 ? 2.245 -0.430 -3.812 1.00 97.62 240 GLY A CA 1
ATOM 1816 C C . GLY A 1 240 ? 1.034 0.448 -4.138 1.00 97.62 240 GLY A C 1
ATOM 1817 O O . GLY A 1 240 ? 0.804 0.770 -5.302 1.00 97.62 240 GLY A O 1
ATOM 1818 N N . ILE A 1 241 ? 0.294 0.894 -3.118 1.00 97.94 241 ILE A N 1
ATOM 1819 C CA . ILE A 1 241 ? -0.826 1.845 -3.256 1.00 97.94 241 ILE A CA 1
ATOM 1820 C C . ILE A 1 241 ? -0.323 3.190 -3.813 1.00 97.94 241 ILE A C 1
ATOM 1822 O O . ILE A 1 241 ? -0.907 3.727 -4.756 1.00 97.94 241 ILE A O 1
ATOM 1826 N N . LEU A 1 242 ? 0.792 3.710 -3.288 1.00 98.31 242 LEU A N 1
ATOM 1827 C CA . LEU A 1 242 ? 1.410 4.951 -3.767 1.00 98.31 242 LEU A CA 1
ATOM 1828 C C . LEU A 1 242 ? 1.919 4.821 -5.210 1.00 98.31 242 LEU A C 1
ATOM 1830 O O . LEU A 1 242 ? 1.639 5.694 -6.031 1.00 98.31 242 LEU A O 1
ATOM 1834 N N . SER A 1 243 ? 2.596 3.719 -5.548 1.00 98.25 243 SER A N 1
ATOM 1835 C CA . SER A 1 243 ? 3.097 3.439 -6.899 1.00 98.25 243 SER A CA 1
ATOM 1836 C C . SER A 1 243 ? 1.984 3.331 -7.937 1.00 98.25 243 SER A C 1
ATOM 1838 O O . SER A 1 243 ? 2.147 3.818 -9.055 1.00 98.25 243 SER A O 1
ATOM 1840 N N . MET A 1 244 ? 0.840 2.736 -7.578 1.00 98.19 244 MET A N 1
ATOM 1841 C CA . MET A 1 244 ? -0.333 2.673 -8.457 1.00 98.19 244 MET A CA 1
ATOM 1842 C C . MET A 1 244 ? -0.800 4.074 -8.868 1.00 98.19 244 MET A C 1
ATOM 1844 O O . MET A 1 244 ? -1.060 4.303 -10.052 1.00 98.19 244 MET A O 1
ATOM 1848 N N . THR A 1 245 ? -0.861 5.005 -7.914 1.00 98.00 245 THR A N 1
ATOM 1849 C CA . THR A 1 245 ? -1.265 6.396 -8.153 1.00 98.00 245 THR A CA 1
ATOM 1850 C C . THR A 1 245 ? -0.182 7.181 -8.889 1.00 98.00 245 THR A C 1
ATOM 1852 O O . THR A 1 245 ? -0.471 7.781 -9.923 1.00 98.00 245 THR A O 1
ATOM 1855 N N . LEU A 1 246 ? 1.068 7.142 -8.412 1.00 98.06 246 LEU A N 1
ATOM 1856 C CA . LEU A 1 246 ? 2.195 7.864 -9.010 1.00 98.06 246 LEU A CA 1
ATOM 1857 C C . LEU A 1 246 ? 2.391 7.483 -10.481 1.00 98.06 246 LEU A C 1
ATOM 1859 O O . LEU A 1 246 ? 2.503 8.363 -11.333 1.00 98.06 246 LEU A O 1
ATOM 1863 N N . GLY A 1 247 ? 2.350 6.183 -10.790 1.00 96.69 247 GLY A N 1
ATOM 1864 C CA . GLY A 1 247 ? 2.516 5.690 -12.153 1.00 96.69 247 GLY A CA 1
ATOM 1865 C C . GLY A 1 247 ? 1.405 6.114 -13.112 1.00 96.69 247 GLY A C 1
ATOM 1866 O O . GLY A 1 247 ? 1.660 6.217 -14.304 1.00 96.69 247 GLY A O 1
ATOM 1867 N N . GLY A 1 248 ? 0.194 6.404 -12.626 1.00 94.81 248 GLY A N 1
ATOM 1868 C CA . GLY A 1 248 ? -0.878 6.970 -13.452 1.00 94.81 248 GLY A CA 1
ATOM 1869 C C . GLY A 1 248 ? -0.867 8.503 -13.516 1.00 94.81 248 GLY A C 1
ATOM 1870 O O . GLY A 1 248 ? -1.424 9.075 -14.453 1.00 94.81 248 GLY A O 1
ATOM 1871 N N . ALA A 1 249 ? -0.268 9.168 -12.523 1.00 95.31 249 ALA A N 1
ATOM 1872 C CA . ALA A 1 249 ? -0.359 10.613 -12.325 1.00 95.31 249 ALA A CA 1
ATOM 1873 C C . ALA A 1 249 ? 0.802 11.417 -12.937 1.00 95.31 249 ALA A C 1
ATOM 1875 O O . ALA A 1 249 ? 0.566 12.528 -13.408 1.00 95.31 249 ALA A O 1
ATOM 1876 N N . ASP A 1 250 ? 2.034 10.897 -12.943 1.00 95.38 250 ASP A N 1
ATOM 1877 C CA . ASP A 1 250 ? 3.216 11.635 -13.419 1.00 95.38 250 ASP A CA 1
ATOM 1878 C C . ASP A 1 250 ? 3.648 11.182 -14.822 1.00 95.38 250 ASP A C 1
ATOM 1880 O O . ASP A 1 250 ? 3.957 10.013 -15.039 1.00 95.38 250 ASP A O 1
ATOM 1884 N N . ALA A 1 251 ? 3.703 12.114 -15.780 1.00 93.81 251 ALA A N 1
ATOM 1885 C CA . ALA A 1 251 ? 4.077 11.847 -17.176 1.00 93.81 251 ALA A CA 1
ATOM 1886 C C . ALA A 1 251 ? 5.526 11.362 -17.364 1.00 93.81 251 ALA A C 1
ATOM 1888 O O . ALA A 1 251 ? 5.874 10.843 -18.425 1.00 93.81 251 ALA A O 1
ATOM 1889 N N . SER A 1 252 ? 6.390 11.594 -16.374 1.00 94.31 252 SER A N 1
ATOM 1890 C CA . SER A 1 252 ? 7.806 11.212 -16.413 1.00 94.31 252 SER A CA 1
ATOM 1891 C C . SER A 1 252 ? 7.997 9.727 -16.106 1.00 94.31 252 SER A C 1
ATOM 1893 O O . SER A 1 252 ? 9.015 9.145 -16.487 1.00 94.31 252 SER A O 1
ATOM 1895 N N . VAL A 1 253 ? 7.028 9.105 -15.425 1.00 97.00 253 VAL A N 1
ATOM 1896 C CA . VAL A 1 253 ? 7.085 7.691 -15.055 1.00 97.00 253 VAL A CA 1
ATOM 1897 C C . VAL A 1 253 ? 6.769 6.833 -16.276 1.00 97.00 253 VAL A C 1
ATOM 1899 O O . VAL A 1 253 ? 5.692 6.913 -16.854 1.00 97.00 253 VAL A O 1
ATOM 1902 N N . ARG A 1 254 ? 7.711 5.977 -16.674 1.00 97.25 254 ARG A N 1
ATOM 1903 C CA . ARG A 1 254 ? 7.565 5.090 -17.839 1.00 97.25 254 ARG A CA 1
ATOM 1904 C C . ARG A 1 254 ? 6.843 3.795 -17.507 1.00 97.25 254 ARG A C 1
ATOM 1906 O O . ARG A 1 254 ? 6.104 3.276 -18.342 1.00 97.25 254 ARG A O 1
ATOM 1913 N N . ALA A 1 255 ? 7.063 3.273 -16.305 1.00 98.31 255 ALA A N 1
ATOM 1914 C CA . ALA A 1 255 ? 6.453 2.033 -15.863 1.00 98.31 255 ALA A CA 1
ATOM 1915 C C . ALA A 1 255 ? 6.278 1.982 -14.342 1.00 98.31 255 ALA A C 1
ATOM 1917 O O . ALA A 1 255 ? 7.102 2.505 -13.589 1.00 98.31 255 ALA A O 1
ATOM 1918 N N . ALA A 1 256 ? 5.219 1.302 -13.904 1.00 98.69 256 ALA A N 1
ATOM 1919 C CA . ALA A 1 256 ? 4.956 1.005 -12.505 1.00 98.69 256 ALA A CA 1
ATOM 1920 C C . ALA A 1 256 ? 4.837 -0.505 -12.276 1.00 98.69 256 ALA A C 1
ATOM 1922 O O . ALA A 1 256 ? 4.228 -1.218 -13.074 1.00 98.69 256 ALA A O 1
ATOM 1923 N N . ALA A 1 257 ? 5.380 -0.984 -11.161 1.00 98.69 257 ALA A N 1
ATOM 1924 C CA . ALA A 1 257 ? 5.245 -2.367 -10.723 1.00 98.69 257 ALA A CA 1
ATOM 1925 C C . ALA A 1 257 ? 4.835 -2.432 -9.242 1.00 98.69 257 ALA A C 1
ATOM 1927 O O . ALA A 1 257 ? 5.666 -2.751 -8.389 1.00 98.69 257 ALA A O 1
ATOM 1928 N N . PRO A 1 258 ? 3.597 -2.043 -8.890 1.00 98.38 258 PRO A N 1
ATOM 1929 C CA . PRO A 1 258 ? 3.138 -2.064 -7.505 1.00 98.38 258 PRO A CA 1
ATOM 1930 C C . PRO A 1 258 ? 3.043 -3.499 -6.971 1.00 98.38 258 PRO A C 1
ATOM 1932 O O . PRO A 1 258 ? 2.470 -4.374 -7.627 1.00 98.38 258 PRO A O 1
ATOM 1935 N N . VAL A 1 259 ? 3.556 -3.721 -5.759 1.00 97.94 259 VAL A N 1
ATOM 1936 C CA . VAL A 1 259 ? 3.542 -5.019 -5.076 1.00 97.94 259 VAL A CA 1
ATOM 1937 C C . VAL A 1 259 ? 2.557 -4.978 -3.914 1.00 97.94 259 VAL A C 1
ATOM 1939 O O . VAL A 1 259 ? 2.666 -4.143 -3.020 1.00 97.94 259 VAL A O 1
ATOM 1942 N N . SER A 1 260 ? 1.596 -5.901 -3.905 1.00 96.81 260 SER A N 1
ATOM 1943 C CA . SER A 1 260 ? 0.558 -6.009 -2.870 1.00 96.81 260 SER A CA 1
ATOM 1944 C C . SER A 1 260 ? -0.104 -4.661 -2.569 1.00 96.81 260 SER A C 1
ATOM 1946 O O . SER A 1 260 ? -0.322 -4.289 -1.419 1.00 96.81 260 SER A O 1
ATOM 1948 N N . GLY A 1 261 ? -0.346 -3.891 -3.633 1.00 95.12 261 GLY A N 1
ATOM 1949 C CA . GLY A 1 261 ? -1.123 -2.660 -3.585 1.00 95.12 261 GLY A CA 1
ATOM 1950 C C . GLY A 1 261 ? -2.620 -2.943 -3.713 1.00 95.12 261 GLY A C 1
ATOM 1951 O O . GLY A 1 261 ? -3.048 -4.077 -3.930 1.00 95.12 261 GLY A O 1
ATOM 1952 N N . GLY A 1 262 ? -3.433 -1.893 -3.620 1.00 94.44 262 GLY A N 1
ATOM 1953 C CA . GLY A 1 262 ? -4.884 -2.008 -3.703 1.00 94.44 262 GLY A CA 1
ATOM 1954 C C . GLY A 1 262 ? -5.559 -0.714 -4.145 1.00 94.44 262 GLY A C 1
ATOM 1955 O O . GLY A 1 262 ? -5.134 0.374 -3.768 1.00 94.44 262 GLY A O 1
ATOM 1956 N N . GLY A 1 263 ? -6.620 -0.845 -4.944 1.00 93.94 263 GLY A N 1
ATOM 1957 C CA . GLY A 1 263 ? -7.551 0.235 -5.280 1.00 93.94 263 GLY A CA 1
ATOM 1958 C C . GLY A 1 263 ? -8.939 -0.002 -4.672 1.00 93.94 263 GLY A C 1
ATOM 1959 O O . GLY A 1 263 ? -9.319 -1.143 -4.397 1.00 93.94 263 GLY A O 1
ATOM 1960 N N . GLY A 1 264 ? -9.713 1.061 -4.466 1.00 94.44 264 GLY A N 1
ATOM 1961 C CA . GLY A 1 264 ? -10.932 1.009 -3.660 1.00 94.44 264 GLY A CA 1
ATOM 1962 C C . GLY A 1 264 ? -10.572 1.048 -2.179 1.00 94.44 264 GLY A C 1
ATOM 1963 O O . GLY A 1 264 ? -10.677 0.043 -1.478 1.00 94.44 264 GLY A O 1
ATOM 1964 N N . LEU A 1 265 ? -10.107 2.201 -1.700 1.00 93.94 265 LEU A N 1
ATOM 1965 C CA . LEU A 1 265 ? -9.538 2.380 -0.366 1.00 93.94 265 LEU A CA 1
ATOM 1966 C C . LEU A 1 265 ? -10.535 2.081 0.756 1.00 93.94 265 LEU A C 1
ATOM 1968 O O . LEU A 1 265 ? -10.121 1.655 1.831 1.00 93.94 265 LEU A O 1
ATOM 1972 N N . THR A 1 266 ? -11.844 2.229 0.524 1.00 92.06 266 THR A N 1
ATOM 1973 C CA . THR A 1 266 ? -12.833 1.740 1.500 1.00 92.06 266 THR A CA 1
ATOM 1974 C C . THR A 1 266 ? -12.853 0.221 1.605 1.00 92.06 266 THR A C 1
ATOM 1976 O O . THR A 1 266 ? -13.015 -0.298 2.706 1.00 92.06 266 THR A O 1
ATOM 1979 N N . ASP A 1 267 ? -12.655 -0.504 0.503 1.00 90.69 267 ASP A N 1
ATOM 1980 C CA . ASP A 1 267 ? -12.601 -1.967 0.514 1.00 90.69 267 ASP A CA 1
ATOM 1981 C C . ASP A 1 267 ? -11.323 -2.459 1.204 1.00 90.69 267 ASP A C 1
ATOM 1983 O O . ASP A 1 267 ? -11.393 -3.370 2.029 1.00 90.69 267 ASP A O 1
ATOM 1987 N N . VAL A 1 268 ? -10.189 -1.785 0.960 1.00 92.81 268 VAL A N 1
ATOM 1988 C CA . VAL A 1 268 ? -8.946 -1.990 1.725 1.00 92.81 268 VAL A CA 1
ATOM 1989 C C . VAL A 1 268 ? -9.206 -1.744 3.214 1.00 92.81 268 VAL A C 1
ATOM 1991 O O . VAL A 1 268 ? -9.007 -2.641 4.028 1.00 92.81 268 VAL A O 1
ATOM 1994 N N . GLY A 1 269 ? -9.728 -0.568 3.574 1.00 89.81 269 GLY A N 1
ATOM 1995 C CA . GLY A 1 269 ? -9.923 -0.162 4.966 1.00 89.81 269 GLY A CA 1
ATOM 1996 C C . GLY A 1 269 ? -10.852 -1.074 5.772 1.00 89.81 269 GLY A C 1
ATOM 1997 O O . GLY A 1 269 ? -10.616 -1.273 6.961 1.00 89.81 269 GLY A O 1
ATOM 1998 N N . ILE A 1 270 ? -11.890 -1.660 5.157 1.00 88.25 270 ILE A N 1
ATOM 1999 C CA . ILE A 1 270 ? -12.839 -2.520 5.889 1.00 88.25 270 ILE A CA 1
ATOM 2000 C C . ILE A 1 270 ? -12.491 -4.004 5.926 1.00 88.25 270 ILE A C 1
ATOM 2002 O O . ILE A 1 270 ? -13.048 -4.724 6.760 1.00 88.25 270 ILE A O 1
ATOM 2006 N N . ARG A 1 271 ? -11.647 -4.478 5.006 1.00 89.31 271 ARG A N 1
ATOM 2007 C CA . ARG A 1 271 ? -11.276 -5.898 4.906 1.00 89.31 271 ARG A CA 1
ATOM 2008 C C . ARG A 1 271 ? -9.855 -6.182 5.365 1.00 89.31 271 ARG A C 1
ATOM 2010 O O . ARG A 1 271 ? -9.530 -7.348 5.556 1.00 89.31 271 ARG A O 1
ATOM 2017 N N . SER A 1 272 ? -9.037 -5.148 5.548 1.00 91.94 272 SER A N 1
ATOM 2018 C CA . SER A 1 272 ? -7.658 -5.304 5.983 1.00 91.94 272 SER A CA 1
ATOM 2019 C C . SER A 1 272 ? -7.556 -6.012 7.337 1.00 91.94 272 SER A C 1
ATOM 2021 O O . SER A 1 272 ? -8.231 -5.659 8.308 1.00 91.94 272 SER A O 1
ATOM 2023 N N . THR A 1 273 ? -6.663 -6.995 7.414 1.00 90.69 273 THR A N 1
ATOM 2024 C CA . THR A 1 273 ? -6.207 -7.607 8.667 1.00 90.69 273 THR A CA 1
ATOM 2025 C C . THR A 1 273 ? -4.968 -6.921 9.242 1.00 90.69 273 THR A C 1
ATOM 2027 O O . THR A 1 273 ? -4.522 -7.302 10.327 1.00 90.69 273 THR A O 1
ATOM 2030 N N . GLN A 1 274 ? -4.414 -5.931 8.532 1.00 87.81 274 GLN A N 1
ATOM 2031 C CA . GLN A 1 274 ? -3.213 -5.197 8.918 1.00 87.81 274 GLN A CA 1
ATOM 2032 C C . GLN A 1 274 ? -3.451 -4.489 10.256 1.00 87.81 274 GLN A C 1
ATOM 2034 O O . GLN A 1 274 ? -4.390 -3.699 10.393 1.00 87.81 274 GLN A O 1
ATOM 2039 N N . GLY A 1 275 ? -2.598 -4.785 11.243 1.00 84.69 275 GLY A N 1
ATOM 2040 C CA . GLY A 1 275 ? -2.536 -3.994 12.473 1.00 84.69 275 GLY A CA 1
ATOM 2041 C C . GLY A 1 275 ? -2.222 -2.543 12.128 1.00 84.69 275 GLY A C 1
ATOM 2042 O O . GLY A 1 275 ? -1.487 -2.290 11.167 1.00 84.69 275 GLY A O 1
ATOM 2043 N N . GLY A 1 276 ? -2.843 -1.605 12.833 1.00 86.19 276 GLY A N 1
ATOM 2044 C CA . GLY A 1 276 ? -2.832 -0.204 12.450 1.00 86.19 276 GLY A CA 1
ATOM 2045 C C . GLY A 1 276 ? -4.121 0.240 11.774 1.00 86.19 276 GLY A C 1
ATOM 2046 O O . GLY A 1 276 ? -4.818 1.154 12.213 1.00 86.19 276 GLY A O 1
ATOM 2047 N N . VAL A 1 277 ? -4.454 -0.433 10.668 1.00 87.75 277 VAL A N 1
ATOM 2048 C CA . VAL A 1 277 ? -5.574 -0.050 9.797 1.00 87.75 277 VAL A CA 1
ATOM 2049 C C . VAL A 1 277 ? -6.911 -0.416 10.433 1.00 87.75 277 VAL A C 1
ATOM 2051 O O . VAL A 1 277 ? -7.828 0.407 10.475 1.00 87.75 277 VAL A O 1
ATOM 2054 N N . LYS A 1 278 ? -7.056 -1.642 10.950 1.00 88.31 278 LYS A N 1
ATOM 2055 C CA . LYS A 1 278 ? -8.324 -2.083 11.559 1.00 88.31 278 LYS A CA 1
ATOM 2056 C C . LYS A 1 278 ? -8.654 -1.277 12.825 1.00 88.31 278 LYS A C 1
ATOM 2058 O O . LYS A 1 278 ? -9.829 -1.034 13.099 1.00 88.31 278 LYS A O 1
ATOM 2063 N N . GLU A 1 279 ? -7.653 -0.812 13.561 1.00 90.00 279 GLU A N 1
ATOM 2064 C CA . GLU A 1 279 ? -7.810 0.076 14.710 1.00 90.00 279 GLU A CA 1
ATOM 2065 C C . GLU A 1 279 ? -8.169 1.503 14.267 1.00 90.00 279 GLU A C 1
ATOM 2067 O O . GLU A 1 279 ? -9.236 2.026 14.605 1.00 90.00 279 GLU A O 1
ATOM 2072 N N . ALA A 1 280 ? -7.341 2.132 13.434 1.00 86.12 280 ALA A N 1
ATOM 2073 C CA . ALA A 1 280 ? -7.541 3.529 13.061 1.00 86.12 280 ALA A CA 1
ATOM 2074 C C . ALA A 1 280 ? -8.775 3.764 12.164 1.00 86.12 280 ALA A C 1
ATOM 2076 O O . ALA A 1 280 ? -9.367 4.851 12.196 1.00 86.12 280 ALA A O 1
ATOM 2077 N N . VAL A 1 281 ? -9.201 2.753 11.394 1.00 90.62 281 VAL A N 1
ATOM 2078 C CA . VAL A 1 281 ? -10.379 2.807 10.513 1.00 90.62 281 VAL A CA 1
ATOM 2079 C C . VAL A 1 281 ? -11.581 2.113 11.153 1.00 90.62 281 VAL A C 1
ATOM 2081 O O . VAL A 1 281 ? -12.554 2.773 11.520 1.00 90.62 281 VAL A O 1
ATOM 2084 N N . ILE A 1 282 ? -11.555 0.783 11.301 1.00 89.75 282 ILE A N 1
ATOM 2085 C CA . ILE A 1 282 ? -12.756 0.020 11.683 1.00 89.75 282 ILE A CA 1
ATOM 2086 C C . ILE A 1 282 ? -13.170 0.288 13.124 1.00 89.75 282 ILE A C 1
ATOM 2088 O O . ILE A 1 282 ? -14.362 0.478 13.381 1.00 89.75 282 ILE A O 1
ATOM 2092 N N . LEU A 1 283 ? -12.227 0.330 14.064 1.00 90.75 283 LEU A N 1
ATOM 2093 C CA . LEU A 1 283 ? -12.554 0.625 15.456 1.00 90.75 283 LEU A CA 1
ATOM 2094 C C . LEU A 1 283 ? -13.024 2.077 15.632 1.00 90.75 283 LEU A C 1
ATOM 2096 O O . LEU A 1 283 ? -13.909 2.306 16.446 1.00 90.75 283 LEU A O 1
ATOM 2100 N N . ARG A 1 284 ? -12.559 3.037 14.822 1.00 89.00 284 ARG A N 1
ATOM 2101 C CA . ARG A 1 284 ? -13.090 4.418 14.812 1.00 89.00 284 ARG A CA 1
ATOM 2102 C C . ARG A 1 284 ? -14.510 4.504 14.235 1.00 89.00 284 ARG A C 1
ATOM 2104 O O . ARG A 1 284 ? -15.356 5.224 14.761 1.00 89.00 284 ARG A O 1
ATOM 2111 N N . VAL A 1 285 ? -14.798 3.748 13.173 1.00 92.06 285 VAL A N 1
ATOM 2112 C CA . VAL A 1 285 ? -16.141 3.679 12.563 1.00 92.06 285 VAL A CA 1
ATOM 2113 C C . VAL A 1 285 ? -17.140 2.996 13.500 1.00 92.06 285 VAL A C 1
ATOM 2115 O O . VAL A 1 285 ? -18.287 3.420 13.618 1.00 92.06 285 VAL A O 1
ATOM 2118 N N . MET A 1 286 ? -16.724 1.926 14.174 1.00 92.31 286 MET A N 1
ATOM 2119 C CA . MET A 1 286 ? -17.614 1.148 15.036 1.00 92.31 286 MET A CA 1
ATOM 2120 C C . MET A 1 286 ? -17.674 1.636 16.476 1.00 92.31 286 MET A C 1
ATOM 2122 O O . MET A 1 286 ? -18.646 1.351 17.173 1.00 92.31 286 MET A O 1
ATOM 2126 N N . GLY A 1 287 ? -16.598 2.252 16.942 1.00 92.12 287 GLY A N 1
ATOM 2127 C CA . GLY A 1 287 ? -16.414 2.657 18.318 1.00 92.12 287 GLY A CA 1
ATOM 2128 C C . GLY A 1 287 ? -16.795 4.116 18.560 1.00 92.12 287 GLY A C 1
ATOM 2129 O O . GLY A 1 287 ? -17.384 4.746 17.680 1.00 92.12 287 GLY A O 1
ATOM 2130 N N . PRO A 1 288 ? -16.453 4.641 19.745 1.00 93.69 288 PRO A N 1
ATOM 2131 C CA . PRO A 1 288 ? -15.922 3.899 20.895 1.00 93.69 288 PRO A CA 1
ATOM 2132 C C . PRO A 1 288 ? -16.850 2.754 21.320 1.00 93.69 288 PRO A C 1
ATOM 2134 O O . PRO A 1 288 ? -18.077 2.872 21.291 1.00 93.69 288 PRO A O 1
ATOM 2137 N N . LEU A 1 289 ? -16.265 1.603 21.646 1.00 96.00 289 LEU A N 1
ATOM 2138 C CA . LEU A 1 289 ? -17.016 0.417 22.046 1.00 96.00 289 LEU A CA 1
ATOM 2139 C C . LEU A 1 289 ? -17.054 0.341 23.567 1.00 96.00 289 LEU A C 1
ATOM 2141 O O . LEU A 1 289 ? -16.002 0.279 24.183 1.00 96.00 289 LEU A O 1
ATOM 2145 N N . MET A 1 290 ? -18.236 0.258 24.166 1.00 96.69 290 MET A N 1
ATOM 2146 C CA . MET A 1 290 ? -18.385 -0.213 25.541 1.00 96.69 290 MET A CA 1
ATOM 2147 C C . MET A 1 290 ? -18.556 -1.730 25.526 1.00 96.69 290 MET A C 1
ATOM 2149 O O . MET A 1 290 ? -19.445 -2.258 24.844 1.00 96.69 290 MET A O 1
ATOM 2153 N N . VAL A 1 291 ? -17.716 -2.427 26.281 1.00 96.12 291 VAL A N 1
ATOM 2154 C CA . VAL A 1 291 ? -17.750 -3.881 26.427 1.00 96.12 291 VAL A CA 1
ATOM 2155 C C . VAL A 1 291 ? -17.915 -4.281 27.883 1.00 96.12 291 VAL A C 1
ATOM 2157 O O . VAL A 1 291 ? -17.411 -3.615 28.783 1.00 96.12 291 VAL A O 1
ATOM 2160 N N . ALA A 1 292 ? -18.598 -5.403 28.085 1.00 95.94 292 ALA A N 1
ATOM 2161 C CA . ALA A 1 292 ? -18.646 -6.103 29.359 1.00 95.94 292 ALA A CA 1
ATOM 2162 C C . ALA A 1 292 ? -17.992 -7.470 29.220 1.00 95.94 292 ALA A C 1
ATOM 2164 O O . ALA A 1 292 ? -18.329 -8.235 28.310 1.00 95.94 292 ALA A O 1
ATOM 2165 N N . MET A 1 293 ? -17.065 -7.769 30.120 1.00 93.44 293 MET A N 1
ATOM 2166 C CA . MET A 1 293 ? -16.296 -9.010 30.134 1.00 93.44 293 MET A CA 1
ATOM 2167 C C . MET A 1 293 ? -16.072 -9.448 31.590 1.00 93.44 293 MET A C 1
ATOM 2169 O O . MET A 1 293 ? -15.747 -8.601 32.422 1.00 93.44 293 MET A O 1
ATOM 2173 N N . PRO A 1 294 ? -16.228 -10.739 31.936 1.00 92.81 294 PRO A N 1
ATOM 2174 C CA . PRO A 1 294 ? -15.895 -11.229 33.276 1.00 92.81 294 PRO A CA 1
ATOM 2175 C C . PRO A 1 294 ? -14.450 -10.878 33.653 1.00 92.81 294 PRO A C 1
ATOM 2177 O O . PRO A 1 294 ? -13.565 -11.029 32.812 1.00 92.81 294 PRO A O 1
ATOM 2180 N N . ALA A 1 295 ? -14.195 -10.462 34.898 1.00 92.38 295 ALA A N 1
ATOM 2181 C CA . ALA A 1 295 ? -12.859 -10.038 35.339 1.00 92.38 295 ALA A CA 1
ATOM 2182 C C . ALA A 1 295 ? -11.789 -11.122 35.106 1.00 92.38 295 ALA A C 1
ATOM 2184 O O . ALA A 1 295 ? -10.718 -10.839 34.575 1.00 92.38 295 ALA A O 1
ATOM 2185 N N . GLY A 1 296 ? -12.129 -12.392 35.361 1.00 89.38 296 GLY A N 1
ATOM 2186 C CA . GLY A 1 296 ? -11.242 -13.536 35.109 1.00 89.38 296 GLY A CA 1
ATOM 2187 C C . GLY A 1 296 ? -10.855 -13.758 33.636 1.00 89.38 296 GLY A C 1
ATOM 2188 O O . GLY A 1 296 ? -9.983 -14.575 33.354 1.00 89.38 296 GLY A O 1
ATOM 2189 N N . ALA A 1 297 ? -11.467 -13.046 32.681 1.00 89.38 297 ALA A N 1
ATOM 2190 C CA . ALA A 1 297 ? -11.052 -13.053 31.276 1.00 89.38 297 ALA A CA 1
ATOM 2191 C C . ALA A 1 297 ? -9.844 -12.136 30.990 1.00 89.38 297 ALA A C 1
ATOM 2193 O O . ALA A 1 297 ? -9.339 -12.146 29.867 1.00 89.38 297 ALA A O 1
ATOM 2194 N N . TYR A 1 298 ? -9.375 -11.373 31.984 1.00 87.31 298 TYR A N 1
ATOM 2195 C CA . TYR A 1 298 ? -8.201 -10.502 31.905 1.00 87.31 298 TYR A CA 1
ATOM 2196 C C . TYR A 1 298 ? -7.091 -10.995 32.842 1.00 87.31 298 TYR A C 1
ATOM 2198 O O . TYR A 1 298 ? -6.861 -10.398 33.896 1.00 87.31 298 TYR A O 1
ATOM 2206 N N . PRO A 1 299 ? -6.383 -12.083 32.482 1.00 84.88 299 PRO A N 1
ATOM 2207 C CA . PRO A 1 299 ? -5.247 -12.543 33.271 1.00 84.88 299 PRO A CA 1
ATOM 2208 C C . PRO A 1 299 ? -4.140 -11.470 33.312 1.00 84.88 299 PRO A C 1
ATOM 2210 O O . PRO A 1 299 ? -4.045 -10.674 32.372 1.00 84.88 299 PRO A O 1
ATOM 2213 N N . PRO A 1 300 ? -3.287 -11.453 34.356 1.00 85.62 300 PRO A N 1
ATOM 2214 C CA . PRO A 1 300 ? -2.164 -10.520 34.447 1.00 85.62 300 PRO A CA 1
ATOM 2215 C C . PRO A 1 300 ? -1.258 -10.558 33.208 1.00 85.62 300 PRO A C 1
ATOM 2217 O O . PRO A 1 300 ? -0.969 -11.634 32.683 1.00 85.62 300 PRO A O 1
ATOM 2220 N N . ASP A 1 301 ? -0.775 -9.394 32.769 1.00 82.50 301 ASP A N 1
ATOM 2221 C CA . ASP A 1 301 ? 0.179 -9.260 31.663 1.00 82.50 301 ASP A CA 1
ATOM 2222 C C . ASP A 1 301 ? 1.596 -9.106 32.216 1.00 82.50 301 ASP A C 1
ATOM 2224 O O . ASP A 1 301 ? 1.896 -8.130 32.895 1.00 82.50 301 ASP A O 1
ATOM 2228 N N . GLN A 1 302 ? 2.464 -10.094 31.992 1.00 86.31 302 GLN A N 1
ATOM 2229 C CA . GLN A 1 302 ? 3.827 -10.111 32.549 1.00 86.31 302 GLN A CA 1
ATOM 2230 C C . GLN A 1 302 ? 3.868 -9.859 34.073 1.00 86.31 302 GLN A C 1
ATOM 2232 O O . GLN A 1 302 ? 4.768 -9.206 34.595 1.00 86.31 302 GLN A O 1
ATOM 2237 N N . GLY A 1 303 ? 2.866 -10.368 34.799 1.00 85.38 303 GLY A N 1
ATOM 2238 C CA . GLY A 1 303 ? 2.720 -10.173 36.246 1.00 85.38 303 GLY A CA 1
ATOM 2239 C C . GLY A 1 303 ? 2.072 -8.847 36.664 1.00 85.38 303 GLY A C 1
ATOM 2240 O O . GLY A 1 303 ? 1.826 -8.662 37.851 1.00 85.38 303 GLY A O 1
ATOM 2241 N N . ARG A 1 304 ? 1.748 -7.961 35.715 1.00 86.75 304 ARG A N 1
ATOM 2242 C CA . ARG A 1 304 ? 1.031 -6.699 35.935 1.00 86.75 304 ARG A CA 1
ATOM 2243 C C . ARG A 1 304 ? -0.482 -6.916 35.882 1.00 86.75 304 ARG A C 1
ATOM 2245 O O . ARG A 1 304 ? -1.002 -7.578 34.982 1.00 86.75 304 ARG A O 1
ATOM 2252 N N . THR A 1 305 ? -1.202 -6.362 36.847 1.00 89.12 305 THR A N 1
ATOM 2253 C CA . THR A 1 305 ? -2.668 -6.424 36.933 1.00 89.12 305 THR A CA 1
ATOM 2254 C C . THR A 1 305 ? -3.337 -5.654 35.784 1.00 89.12 305 THR A C 1
ATOM 2256 O O . THR A 1 305 ? -2.905 -4.564 35.422 1.00 89.12 305 THR A O 1
ATOM 2259 N N . ARG A 1 306 ? -4.401 -6.219 35.188 1.00 89.81 306 ARG A N 1
ATOM 2260 C CA . ARG A 1 306 ? -5.108 -5.637 34.019 1.00 89.81 306 ARG A CA 1
ATOM 2261 C C . ARG A 1 306 ? -6.552 -5.209 34.287 1.00 89.81 306 ARG A C 1
ATOM 2263 O O . ARG A 1 306 ? -7.207 -4.688 33.383 1.00 89.81 306 ARG A O 1
ATOM 2270 N N . THR A 1 307 ? -7.068 -5.508 35.473 1.00 93.19 307 THR A N 1
ATOM 2271 C CA . THR A 1 307 ? -8.418 -5.165 35.927 1.00 93.19 307 THR A CA 1
ATOM 2272 C C . THR A 1 307 ? -8.368 -4.898 37.426 1.00 93.19 307 THR A C 1
ATOM 2274 O O . THR A 1 307 ? -7.641 -5.576 38.154 1.00 93.19 307 THR A O 1
ATOM 2277 N N . ALA A 1 308 ? -9.129 -3.906 37.872 1.00 94.12 308 ALA A N 1
ATOM 2278 C CA . ALA A 1 308 ? -9.391 -3.612 39.273 1.00 94.12 308 ALA A CA 1
ATOM 2279 C C . ALA A 1 308 ? -10.546 -4.462 39.839 1.00 94.12 308 ALA A C 1
ATOM 2281 O O . ALA A 1 308 ? -10.809 -4.448 41.044 1.00 94.12 308 ALA A O 1
ATOM 2282 N N . CYS A 1 309 ? -11.267 -5.186 38.977 1.00 94.94 309 CYS A N 1
ATOM 2283 C CA . CYS A 1 309 ? -12.438 -5.962 39.355 1.00 94.94 309 CYS A CA 1
ATOM 2284 C C . CYS A 1 309 ? -12.062 -7.320 39.952 1.00 94.94 309 CYS A C 1
ATOM 2286 O O . CYS A 1 309 ? -11.127 -7.990 39.517 1.00 94.94 309 CYS A O 1
ATOM 2288 N N . ARG A 1 310 ? -12.846 -7.760 40.939 1.00 94.38 310 ARG A N 1
ATOM 2289 C CA . ARG A 1 310 ? -12.714 -9.080 41.569 1.00 94.38 310 ARG A CA 1
ATOM 2290 C C . ARG A 1 310 ? -13.177 -10.181 40.616 1.00 94.38 310 ARG A C 1
ATOM 2292 O O . ARG A 1 310 ? -14.049 -9.951 39.785 1.00 94.38 310 ARG A O 1
ATOM 2299 N N . ASP A 1 311 ? -12.690 -11.405 40.813 1.00 89.94 311 ASP A N 1
ATOM 2300 C CA . ASP A 1 311 ? -12.986 -12.567 39.954 1.00 89.94 311 ASP A CA 1
ATOM 2301 C C . ASP A 1 311 ? -14.483 -12.828 39.706 1.00 89.94 311 ASP A C 1
ATOM 2303 O O . ASP A 1 311 ? -14.867 -13.353 38.661 1.00 89.94 311 ASP A O 1
ATOM 2307 N N . ASN A 1 312 ? -15.347 -12.471 40.662 1.00 88.75 312 ASN A N 1
ATOM 2308 C CA . ASN A 1 312 ? -16.799 -12.646 40.576 1.00 88.75 312 ASN A CA 1
ATOM 2309 C C . ASN A 1 312 ? -17.549 -11.445 39.965 1.00 88.75 312 ASN A C 1
ATOM 2311 O O . ASN A 1 312 ? -18.781 -11.471 39.918 1.00 88.75 312 ASN A O 1
ATOM 2315 N N . GLN A 1 313 ? -16.834 -10.410 39.526 1.00 94.56 313 GLN A N 1
ATOM 2316 C CA . GLN A 1 313 ? -17.381 -9.196 38.928 1.00 94.56 313 GLN A CA 1
ATOM 2317 C C . GLN A 1 313 ? -17.182 -9.181 37.407 1.00 94.56 313 GLN A C 1
ATOM 2319 O O . GLN A 1 313 ? -16.373 -9.912 36.828 1.00 94.56 313 GLN A O 1
ATOM 2324 N N . THR A 1 314 ? -17.950 -8.317 36.751 1.00 95.06 314 THR A N 1
ATOM 2325 C CA . THR A 1 314 ? -17.821 -8.007 35.329 1.00 95.06 314 THR A CA 1
ATOM 2326 C C . THR A 1 314 ? -17.157 -6.650 35.174 1.00 95.06 314 THR A C 1
ATOM 2328 O O . THR A 1 314 ? -17.617 -5.661 35.741 1.00 95.06 314 THR A O 1
ATOM 2331 N N . SER A 1 315 ? -16.094 -6.604 34.384 1.00 95.12 315 SER A N 1
ATOM 2332 C CA . SER A 1 315 ? -15.424 -5.372 33.997 1.00 95.12 315 SER A CA 1
ATOM 2333 C C . SER A 1 315 ? -16.209 -4.688 32.877 1.00 95.12 315 SER A C 1
ATOM 2335 O O . SER A 1 315 ? -16.491 -5.310 31.845 1.00 95.12 315 SER A O 1
ATOM 2337 N N . LEU A 1 316 ? -16.576 -3.421 33.085 1.00 96.06 316 LEU A N 1
ATOM 2338 C CA . LEU A 1 316 ? -17.036 -2.526 32.025 1.00 96.06 316 LEU A CA 1
ATOM 2339 C C . LEU A 1 316 ? -15.865 -1.692 31.527 1.00 96.06 316 LEU A C 1
ATOM 2341 O O . LEU A 1 316 ? -15.190 -1.022 32.314 1.00 96.06 316 LEU A O 1
ATOM 2345 N N . ARG A 1 317 ? -15.644 -1.711 30.212 1.00 94.31 317 ARG A N 1
ATOM 2346 C CA . ARG A 1 317 ? -14.485 -1.064 29.593 1.00 94.31 317 ARG A CA 1
ATOM 2347 C C . ARG A 1 317 ? -14.833 -0.413 28.273 1.00 94.31 317 ARG A C 1
ATOM 2349 O O . ARG A 1 317 ? -15.670 -0.919 27.525 1.00 94.31 317 ARG A O 1
ATOM 2356 N N . PHE A 1 318 ? -14.103 0.639 27.940 1.00 94.38 318 PHE A N 1
ATOM 2357 C CA . PHE A 1 318 ? -14.011 1.099 26.570 1.00 94.38 318 PHE A CA 1
ATOM 2358 C C . PHE A 1 318 ? -12.937 0.328 25.799 1.00 94.38 318 PHE A C 1
ATOM 2360 O O . PHE A 1 318 ? -11.858 0.067 26.326 1.00 94.38 318 PHE A O 1
ATOM 2367 N N . ILE A 1 319 ? -13.233 0.023 24.536 1.00 94.06 319 ILE A N 1
ATOM 2368 C CA . ILE A 1 319 ? -12.257 -0.317 23.498 1.00 94.06 319 ILE A CA 1
ATOM 2369 C C . ILE A 1 319 ? -12.327 0.794 22.448 1.00 94.06 319 ILE A C 1
ATOM 2371 O O . ILE A 1 319 ? -13.389 1.026 21.855 1.00 94.06 319 ILE A O 1
ATOM 2375 N N . VAL A 1 320 ? -11.216 1.492 22.232 1.00 91.75 320 VAL A N 1
ATOM 2376 C CA . VAL A 1 320 ? -11.131 2.681 21.371 1.00 91.75 320 VAL A CA 1
ATOM 2377 C C . VAL A 1 320 ? -9.849 2.692 20.544 1.00 91.75 320 VAL A C 1
ATOM 2379 O O . VAL A 1 320 ? -8.906 1.992 20.896 1.00 91.75 320 VAL A O 1
ATOM 2382 N N . PRO A 1 321 ? -9.782 3.470 19.453 1.00 88.62 321 PRO A N 1
ATOM 2383 C CA . PRO A 1 321 ? -8.522 3.692 18.756 1.00 88.62 321 PRO A CA 1
ATOM 2384 C C . PRO A 1 321 ? -7.572 4.513 19.634 1.00 88.62 321 PRO A C 1
ATOM 2386 O O . PRO A 1 321 ? -7.941 5.602 20.086 1.00 88.62 321 PRO A O 1
ATOM 2389 N N . ASP A 1 322 ? -6.367 3.997 19.837 1.00 87.81 322 ASP A N 1
ATOM 2390 C CA . ASP A 1 322 ? -5.220 4.725 20.371 1.00 87.81 322 ASP A CA 1
ATOM 2391 C C . ASP A 1 322 ? -4.248 4.946 19.217 1.00 87.81 322 ASP A C 1
ATOM 2393 O O . ASP A 1 322 ? -3.480 4.059 18.869 1.00 87.81 322 ASP A O 1
ATOM 2397 N N . VAL A 1 323 ? -4.399 6.073 18.519 1.00 87.38 323 VAL A N 1
ATOM 2398 C CA . VAL A 1 323 ? -3.769 6.300 17.209 1.00 87.38 323 VAL A CA 1
ATOM 2399 C C . VAL A 1 323 ? -4.155 5.177 16.230 1.00 87.38 323 VAL A C 1
ATOM 2401 O O . VAL A 1 323 ? -5.292 5.170 15.732 1.00 87.38 323 VAL A O 1
ATOM 2404 N N . ASN A 1 324 ? -3.245 4.233 15.993 1.00 85.50 324 ASN A N 1
ATOM 2405 C CA . ASN A 1 324 ? -3.380 3.061 15.140 1.00 85.50 324 ASN A CA 1
ATOM 2406 C C . ASN A 1 324 ? -3.265 1.738 15.934 1.00 85.50 324 ASN A C 1
ATOM 2408 O O . ASN A 1 324 ? -3.301 0.661 15.353 1.00 85.50 324 ASN A O 1
ATOM 2412 N N . ASP A 1 325 ? -3.252 1.801 17.260 1.00 87.44 325 ASP A N 1
ATOM 2413 C CA . ASP A 1 325 ? -3.366 0.665 18.164 1.00 87.44 325 ASP A CA 1
ATOM 2414 C C . ASP A 1 325 ? -4.737 0.613 18.858 1.00 87.44 325 ASP A C 1
ATOM 2416 O O . ASP A 1 325 ? -5.627 1.458 18.680 1.00 87.44 325 ASP A O 1
ATOM 2420 N N . THR A 1 326 ? -4.954 -0.457 19.624 1.00 89.25 326 THR A N 1
ATOM 2421 C CA . THR A 1 326 ? -6.165 -0.629 20.430 1.00 89.25 326 THR A CA 1
ATOM 2422 C C . THR A 1 326 ? -5.934 -0.084 21.834 1.00 89.25 326 THR A C 1
ATOM 2424 O O . THR A 1 326 ? -5.179 -0.658 22.615 1.00 89.25 326 THR A O 1
ATOM 2427 N N . GLY A 1 327 ? -6.656 0.977 22.184 1.00 88.50 327 GLY A N 1
ATOM 2428 C CA . GLY A 1 327 ? -6.771 1.470 23.549 1.00 88.50 327 GLY A CA 1
ATOM 2429 C C . GLY A 1 327 ? -7.861 0.729 24.321 1.00 88.50 327 GLY A C 1
ATOM 2430 O O . GLY A 1 327 ? -8.985 0.565 23.837 1.00 88.50 327 GLY A O 1
ATOM 2431 N N . GLU A 1 328 ? -7.548 0.325 25.550 1.00 90.12 328 GLU A N 1
ATOM 2432 C CA . GLU A 1 328 ? -8.510 -0.213 26.513 1.00 90.12 328 GLU A CA 1
ATOM 2433 C C . GLU A 1 328 ? -8.557 0.670 27.762 1.00 90.12 328 GLU A C 1
ATOM 2435 O O . GLU A 1 328 ? -7.513 1.066 28.279 1.00 90.12 328 GLU A O 1
ATOM 2440 N N . LEU A 1 329 ? -9.765 0.949 28.258 1.00 90.56 329 LEU A N 1
ATOM 2441 C CA . LEU A 1 329 ? -9.987 1.740 29.471 1.00 90.56 329 LEU A CA 1
ATOM 2442 C C . LEU A 1 329 ? -11.075 1.100 30.331 1.00 90.56 329 LEU A C 1
ATOM 2444 O O . LEU A 1 329 ? -12.250 1.146 29.972 1.00 90.56 329 LEU A O 1
ATOM 2448 N N . GLU A 1 330 ? -10.708 0.518 31.472 1.00 93.44 330 GLU A N 1
ATOM 2449 C CA . GLU A 1 330 ? -11.686 0.062 32.469 1.00 93.44 330 GLU A CA 1
ATOM 2450 C C . GLU A 1 330 ? -12.334 1.245 33.196 1.00 93.44 330 GLU A C 1
ATOM 2452 O O . GLU A 1 330 ? -11.639 2.176 33.604 1.00 93.44 330 GLU A O 1
ATOM 2457 N N . VAL A 1 331 ? -13.663 1.206 33.350 1.00 93.81 331 VAL A N 1
ATOM 2458 C CA . VAL A 1 331 ? -14.437 2.314 33.937 1.00 93.81 331 VAL A CA 1
ATOM 2459 C C . VAL A 1 331 ? -15.303 1.919 35.124 1.00 93.81 331 VAL A C 1
ATOM 2461 O O . VAL A 1 331 ? -15.627 2.794 35.926 1.00 93.81 331 VAL A O 1
ATOM 2464 N N . ALA A 1 332 ? -15.693 0.646 35.249 1.00 95.88 332 ALA A N 1
ATOM 2465 C CA . ALA A 1 332 ? -16.513 0.170 36.361 1.00 95.88 332 ALA A CA 1
ATOM 2466 C C . ALA A 1 332 ? -16.436 -1.346 36.565 1.00 95.88 332 ALA A C 1
ATOM 2468 O O . ALA A 1 332 ? -16.197 -2.101 35.621 1.00 95.88 332 ALA A O 1
ATOM 2469 N N . CYS A 1 333 ? -16.733 -1.774 37.793 1.00 96.00 333 CYS A N 1
ATOM 2470 C CA . CYS A 1 333 ? -16.895 -3.174 38.170 1.00 96.00 333 CYS A CA 1
ATOM 2471 C C . CYS A 1 333 ? -18.355 -3.433 38.542 1.00 96.00 333 CYS A C 1
ATOM 2473 O O . CYS A 1 333 ? -18.881 -2.835 39.477 1.00 96.00 333 CYS A O 1
ATOM 2475 N N . VAL A 1 334 ? -19.009 -4.326 37.805 1.00 95.94 334 VAL A N 1
ATOM 2476 C CA . VAL A 1 334 ? -20.433 -4.645 37.962 1.00 95.94 334 VAL A CA 1
ATOM 2477 C C . VAL A 1 334 ? -20.585 -6.001 38.634 1.00 95.94 334 VAL A C 1
ATOM 2479 O O . VAL A 1 334 ? -19.944 -6.980 38.240 1.00 95.94 334 VAL A O 1
ATOM 2482 N N . GLU A 1 335 ? -21.439 -6.077 39.651 1.00 94.31 335 GLU A N 1
ATOM 2483 C CA . GLU A 1 335 ? -21.685 -7.324 40.369 1.00 94.31 335 GLU A CA 1
ATOM 2484 C C . GLU A 1 335 ? -22.473 -8.318 39.505 1.00 94.31 335 GLU A C 1
ATOM 2486 O O . GLU A 1 335 ? -23.328 -7.951 38.698 1.00 94.31 335 GLU A O 1
ATOM 2491 N N . ARG A 1 336 ? -22.261 -9.621 39.719 1.00 82.62 336 ARG A N 1
ATOM 2492 C CA . ARG A 1 336 ? -22.941 -10.681 38.948 1.00 82.62 336 ARG A CA 1
ATOM 2493 C C . ARG A 1 336 ? -24.476 -10.618 39.010 1.00 82.62 336 ARG A C 1
ATOM 2495 O O . ARG A 1 336 ? -25.146 -11.102 38.106 1.00 82.62 336 ARG A O 1
ATOM 2502 N N . GLY A 1 337 ? -25.038 -10.062 40.087 1.00 85.06 337 GLY A N 1
ATOM 2503 C CA . GLY A 1 337 ? -26.488 -9.871 40.248 1.00 85.06 337 GLY A CA 1
ATOM 2504 C C . GLY A 1 337 ? -27.051 -8.630 39.542 1.00 85.06 337 GLY A C 1
ATOM 2505 O O . GLY A 1 337 ? -28.268 -8.511 39.385 1.00 85.06 337 GLY A O 1
ATOM 2506 N N . GLU A 1 338 ? -26.181 -7.714 39.120 1.00 92.25 338 GLU A N 1
ATOM 2507 C CA . GLU A 1 338 ? -26.537 -6.456 38.458 1.00 92.25 338 GLU A CA 1
ATOM 2508 C C . GLU A 1 338 ? -26.553 -6.587 36.930 1.00 92.25 338 GLU A C 1
ATOM 2510 O O . GLU A 1 338 ? -27.277 -5.845 36.271 1.00 92.25 338 GLU A O 1
ATOM 2515 N N . LEU A 1 339 ? -25.793 -7.544 36.384 1.00 93.69 339 LEU A N 1
ATOM 2516 C CA . LEU A 1 339 ? -25.715 -7.859 34.958 1.00 93.69 339 LEU A CA 1
ATOM 2517 C C . LEU A 1 339 ? -25.708 -9.376 34.741 1.00 93.69 339 LEU A C 1
ATOM 2519 O O . LEU A 1 339 ? -24.686 -10.043 34.915 1.00 93.69 339 LEU A O 1
ATOM 2523 N N . GLY A 1 340 ? -26.859 -9.916 34.349 1.00 89.12 340 GLY A N 1
ATOM 2524 C CA . GLY A 1 340 ? -27.045 -11.329 34.046 1.00 89.12 340 GLY A CA 1
ATOM 2525 C C . GLY A 1 340 ? -27.211 -11.626 32.555 1.00 89.12 340 GLY A C 1
ATOM 2526 O O . GLY A 1 340 ? -27.356 -10.743 31.712 1.00 89.12 340 GLY A O 1
ATOM 2527 N N . VAL A 1 341 ? -27.233 -12.919 32.225 1.00 91.75 341 VAL A N 1
ATOM 2528 C CA . VAL A 1 341 ? -27.570 -13.393 30.875 1.00 91.75 341 VAL A CA 1
ATOM 2529 C C . VAL A 1 341 ? -29.000 -12.976 30.526 1.00 91.75 341 VAL A C 1
ATOM 2531 O O . VAL A 1 341 ? -29.929 -13.244 31.287 1.00 91.75 341 VAL A O 1
ATOM 2534 N N . GLY A 1 342 ? -29.187 -12.364 29.356 1.00 92.88 342 GLY A N 1
ATOM 2535 C CA . GLY A 1 342 ? -30.496 -11.942 28.859 1.00 92.88 342 GLY A CA 1
ATOM 2536 C C . GLY A 1 342 ? -30.979 -10.578 29.360 1.00 92.88 342 GLY A C 1
ATOM 2537 O O . GLY A 1 342 ? -32.010 -10.116 28.871 1.00 92.88 342 GLY A O 1
ATOM 2538 N N . ASP A 1 343 ? -30.250 -9.927 30.272 1.00 95.81 343 ASP A N 1
ATOM 2539 C CA . ASP A 1 343 ? -30.520 -8.542 30.665 1.00 95.81 343 ASP A CA 1
ATOM 2540 C C . ASP A 1 343 ? -30.289 -7.584 29.486 1.00 95.81 343 ASP A C 1
ATOM 2542 O O . ASP A 1 343 ? -29.469 -7.839 28.598 1.00 95.81 343 ASP A O 1
ATOM 2546 N N . ASP A 1 344 ? -31.041 -6.486 29.452 1.00 97.62 344 ASP A N 1
ATOM 2547 C CA . ASP A 1 344 ? -30.951 -5.502 28.374 1.00 97.62 344 ASP A CA 1
ATOM 2548 C C . ASP A 1 344 ? -30.114 -4.306 28.840 1.00 97.62 344 ASP A C 1
ATOM 2550 O O . ASP A 1 344 ? -30.328 -3.758 29.919 1.00 97.62 344 ASP A O 1
ATOM 2554 N N . VAL A 1 345 ? -29.157 -3.882 28.020 1.00 97.94 345 VAL A N 1
ATOM 2555 C CA . VAL A 1 345 ? -28.259 -2.761 28.319 1.00 97.94 345 VAL A CA 1
ATOM 2556 C C . VAL A 1 345 ? -28.545 -1.630 27.348 1.00 97.94 345 VAL A C 1
ATOM 2558 O O . VAL A 1 345 ? -28.620 -1.860 26.141 1.00 97.94 345 VAL A O 1
ATOM 2561 N N . VAL A 1 346 ? -28.674 -0.411 27.869 1.00 98.12 346 VAL A N 1
ATOM 2562 C CA . VAL A 1 346 ? -28.813 0.819 27.083 1.00 98.12 346 VAL A CA 1
ATOM 2563 C C . VAL A 1 346 ? -27.704 1.783 27.474 1.00 98.12 346 VAL A C 1
ATOM 2565 O O . VAL A 1 346 ? -27.519 2.082 28.651 1.00 98.12 346 VAL A O 1
ATOM 2568 N N . ILE A 1 347 ? -26.981 2.284 26.480 1.00 97.81 347 ILE A N 1
ATOM 2569 C CA . ILE A 1 347 ? -25.995 3.351 26.628 1.00 97.81 347 ILE A CA 1
ATOM 2570 C C . ILE A 1 347 ? -26.552 4.593 25.960 1.00 97.81 347 ILE A C 1
ATOM 2572 O O . ILE A 1 347 ? -27.020 4.511 24.824 1.00 97.81 347 ILE A O 1
ATOM 2576 N N . THR A 1 348 ? -26.480 5.725 26.650 1.00 97.88 348 THR A N 1
ATOM 2577 C CA . THR A 1 348 ? -26.946 7.014 26.143 1.00 97.88 348 THR A CA 1
ATOM 2578 C C . THR A 1 348 ? -25.811 8.024 26.152 1.00 97.88 348 THR A C 1
ATOM 2580 O O . THR A 1 348 ? -25.176 8.240 27.186 1.00 97.88 348 THR A O 1
ATOM 2583 N N . ASN A 1 349 ? -25.588 8.677 25.012 1.00 97.62 349 ASN A N 1
ATOM 2584 C CA . ASN A 1 349 ? -24.803 9.902 24.952 1.00 97.62 349 ASN A CA 1
ATOM 2585 C C . ASN A 1 349 ? -25.700 11.049 25.411 1.00 97.62 349 ASN A C 1
ATOM 2587 O O . ASN A 1 349 ? -26.649 11.435 24.734 1.00 97.62 349 ASN A O 1
ATOM 2591 N N . VAL A 1 350 ? -25.410 11.578 26.596 1.00 97.19 350 VAL A N 1
ATOM 2592 C CA . VAL A 1 350 ? -26.245 12.581 27.266 1.00 97.19 350 VAL A CA 1
ATOM 2593 C C . VAL A 1 350 ? -26.268 13.895 26.484 1.00 97.19 350 VAL A C 1
ATOM 2595 O O . VAL A 1 350 ? -27.244 14.637 26.562 1.00 97.19 350 VAL A O 1
ATOM 2598 N N . ARG A 1 351 ? -25.209 14.190 25.722 1.00 95.25 351 ARG A N 1
ATOM 2599 C CA . ARG A 1 351 ? -25.110 15.421 24.937 1.00 95.25 351 ARG A CA 1
ATOM 2600 C C . ARG A 1 351 ? -25.938 15.347 23.656 1.00 95.25 351 ARG A C 1
ATOM 2602 O O . ARG A 1 351 ? -26.647 16.305 23.362 1.00 95.25 351 ARG A O 1
ATOM 2609 N N . SER A 1 352 ? -25.837 14.256 22.893 1.00 95.69 352 SER A N 1
ATOM 2610 C CA . SER A 1 352 ? -26.576 14.106 21.628 1.00 95.69 352 SER A CA 1
ATOM 2611 C C . SER A 1 352 ? -27.994 13.555 21.811 1.00 95.69 352 SER A C 1
ATOM 2613 O O . SER A 1 352 ? -28.831 13.722 20.929 1.00 95.69 352 SER A O 1
ATOM 2615 N N . GLY A 1 353 ? -28.272 12.900 22.942 1.00 95.62 353 GLY A N 1
ATOM 2616 C CA . GLY A 1 353 ? -29.517 12.171 23.190 1.00 95.62 353 GLY A CA 1
ATOM 2617 C C . GLY A 1 353 ? -29.590 10.817 22.478 1.00 95.62 353 GLY A C 1
ATOM 2618 O O . GLY A 1 353 ? -30.605 10.132 22.580 1.00 95.62 353 GLY A O 1
ATOM 2619 N N . GLU A 1 354 ? -28.542 10.412 21.757 1.00 95.38 354 GLU A N 1
ATOM 2620 C CA . GLU A 1 354 ? -28.519 9.122 21.078 1.00 95.38 354 GLU A CA 1
ATOM 2621 C C . GLU A 1 354 ? -28.371 7.969 22.070 1.00 95.38 354 GLU A C 1
ATOM 2623 O O . GLU A 1 354 ? -27.554 8.024 22.991 1.00 95.38 354 GLU A O 1
ATOM 2628 N N . SER A 1 355 ? -29.109 6.887 21.819 1.00 96.38 355 SER A N 1
ATOM 2629 C CA . SER A 1 355 ? -28.995 5.641 22.572 1.00 96.38 355 SER A CA 1
ATOM 2630 C C . SER A 1 355 ? -28.621 4.465 21.674 1.00 96.38 355 SER A C 1
ATOM 2632 O O . SER A 1 355 ? -28.977 4.397 20.490 1.00 96.38 355 SER A O 1
ATOM 2634 N N . ARG A 1 356 ? -27.889 3.513 22.250 1.00 96.31 356 ARG A N 1
ATOM 2635 C CA . ARG A 1 356 ? -27.568 2.213 21.654 1.00 96.31 356 ARG A CA 1
ATOM 2636 C C . ARG A 1 356 ? -27.763 1.126 22.698 1.00 96.31 356 ARG A C 1
ATOM 2638 O O . ARG A 1 356 ? -27.544 1.347 23.884 1.00 96.31 356 ARG A O 1
ATOM 2645 N N . CYS A 1 357 ? -28.195 -0.046 22.258 1.00 96.38 357 CYS A N 1
ATOM 2646 C CA . CYS A 1 357 ? -28.618 -1.103 23.159 1.00 96.38 357 CYS A CA 1
ATOM 2647 C C . CYS A 1 357 ? -28.252 -2.480 22.627 1.00 96.38 357 CYS A C 1
ATOM 2649 O O . CYS A 1 357 ? -28.155 -2.705 21.417 1.00 96.38 357 CYS A O 1
ATOM 2651 N N . ALA A 1 358 ? -28.056 -3.403 23.557 1.00 95.62 358 ALA A N 1
ATOM 2652 C CA . ALA A 1 358 ? -27.814 -4.806 23.281 1.00 95.62 358 ALA A CA 1
ATOM 2653 C C . ALA A 1 358 ? -28.379 -5.655 24.416 1.00 95.62 358 ALA A C 1
ATOM 2655 O O . ALA A 1 358 ? -28.581 -5.177 25.531 1.00 95.62 358 ALA A O 1
ATOM 2656 N N . ARG A 1 359 ? -28.602 -6.932 24.122 1.00 95.81 359 ARG A N 1
ATOM 2657 C CA . ARG A 1 359 ? -28.883 -7.937 25.140 1.00 95.81 359 ARG A CA 1
ATOM 2658 C C . ARG A 1 359 ? -27.578 -8.572 25.594 1.00 95.81 359 ARG A C 1
ATOM 2660 O O . ARG A 1 359 ? -26.762 -8.957 24.753 1.00 95.81 359 ARG A O 1
ATOM 2667 N N . ALA A 1 360 ? -27.395 -8.693 26.901 1.00 95.06 360 ALA A N 1
ATOM 2668 C CA . ALA A 1 360 ? -26.268 -9.394 27.485 1.00 95.06 360 ALA A CA 1
ATOM 2669 C C . ALA A 1 360 ? -26.325 -10.883 27.114 1.00 95.06 360 ALA A C 1
ATOM 2671 O O . ALA A 1 360 ? -27.350 -11.555 27.262 1.00 95.06 360 ALA A O 1
ATOM 2672 N N . SER A 1 361 ? -25.215 -11.385 26.585 1.00 91.50 361 SER A N 1
ATOM 2673 C CA . SER A 1 361 ? -25.035 -12.782 26.194 1.00 91.50 361 SER A CA 1
ATOM 2674 C C . SER A 1 361 ? -24.575 -13.636 27.385 1.00 91.50 361 SER A C 1
ATOM 2676 O O . SER A 1 361 ? -24.748 -13.238 28.540 1.00 91.50 361 SER A O 1
ATOM 2678 N N . ALA A 1 362 ? -24.024 -14.827 27.123 1.00 82.19 362 ALA A N 1
ATOM 2679 C CA . ALA A 1 362 ? -23.471 -15.687 28.167 1.00 82.19 362 ALA A CA 1
ATOM 2680 C C . ALA A 1 362 ? -22.448 -14.923 29.030 1.00 82.19 362 ALA A C 1
ATOM 2682 O O . ALA A 1 362 ? -21.682 -14.097 28.526 1.00 82.19 362 ALA A O 1
ATOM 2683 N N . ASP A 1 363 ? -22.477 -15.187 30.337 1.00 81.00 363 ASP A N 1
ATOM 2684 C CA . ASP A 1 363 ? -21.605 -14.559 31.337 1.00 81.00 363 ASP A CA 1
ATOM 2685 C C . ASP A 1 363 ? -21.665 -13.018 31.364 1.00 81.00 363 ASP A C 1
ATOM 2687 O O . ASP A 1 363 ? -20.674 -12.362 31.672 1.00 81.00 363 ASP A O 1
ATOM 2691 N N . GLY A 1 364 ? -22.817 -12.430 31.012 1.00 86.38 364 GLY A N 1
ATOM 2692 C CA . GLY A 1 364 ? -23.047 -10.980 31.084 1.00 86.38 364 GLY A CA 1
ATOM 2693 C C . GLY A 1 364 ? -22.365 -10.171 29.975 1.00 86.38 364 GLY A C 1
ATOM 2694 O O . GLY A 1 364 ? -22.379 -8.942 30.007 1.00 86.38 364 GLY A O 1
ATOM 2695 N N . ARG A 1 365 ? -21.771 -10.826 28.969 1.00 94.12 365 ARG A N 1
ATOM 2696 C CA . ARG A 1 365 ? -20.998 -10.133 27.931 1.00 94.12 365 ARG A CA 1
ATOM 2697 C C . ARG A 1 365 ? -21.883 -9.340 26.982 1.00 94.12 365 ARG A C 1
ATOM 2699 O O . ARG A 1 365 ? -22.852 -9.874 26.436 1.00 94.12 365 ARG A O 1
ATOM 2706 N N . PHE A 1 366 ? -21.480 -8.115 26.674 1.00 95.19 366 PHE A N 1
ATOM 2707 C CA . PHE A 1 366 ? -22.052 -7.324 25.586 1.00 95.19 366 PHE A CA 1
ATOM 2708 C C . PHE A 1 366 ? -20.981 -6.468 24.909 1.00 95.19 366 PHE A C 1
ATOM 2710 O O . PHE A 1 366 ? -19.893 -6.260 25.443 1.00 95.19 366 PHE A O 1
ATOM 2717 N N . ARG A 1 367 ? -21.313 -5.953 23.721 1.00 95.00 367 ARG A N 1
ATOM 2718 C CA . ARG A 1 367 ? -20.528 -4.941 23.011 1.00 95.00 367 ARG A CA 1
ATOM 2719 C C . ARG A 1 367 ? -21.467 -3.953 22.335 1.00 95.00 367 ARG A C 1
ATOM 2721 O O . ARG A 1 367 ? -22.235 -4.349 21.458 1.00 95.00 367 ARG A O 1
ATOM 2728 N N . ILE A 1 368 ? -21.365 -2.683 22.704 1.00 95.69 368 ILE A N 1
ATOM 2729 C CA . ILE A 1 368 ? -22.169 -1.592 22.150 1.00 95.69 368 ILE A CA 1
ATOM 2730 C C . ILE A 1 368 ? -21.215 -0.507 21.647 1.00 95.69 368 ILE A C 1
ATOM 2732 O O . ILE A 1 368 ? -20.426 0.020 22.419 1.00 95.69 368 ILE A O 1
ATOM 2736 N N . GLY A 1 369 ? -21.278 -0.186 20.354 1.00 95.50 369 GLY A N 1
ATOM 2737 C CA . GLY A 1 369 ? -20.608 0.991 19.797 1.00 95.50 369 GLY A CA 1
ATOM 2738 C C . GLY A 1 369 ? -21.472 2.225 19.989 1.00 95.50 369 GLY A C 1
ATOM 2739 O O . GLY A 1 369 ? -22.661 2.166 19.673 1.00 95.50 369 GLY A O 1
ATOM 2740 N N . MET A 1 370 ? -20.900 3.304 20.518 1.00 95.00 370 MET A N 1
ATOM 2741 C CA . MET A 1 370 ? -21.631 4.531 20.828 1.00 95.00 370 MET A CA 1
ATOM 2742 C C . MET A 1 370 ? -21.121 5.689 19.964 1.00 95.00 370 MET A C 1
ATOM 2744 O O . MET A 1 370 ? -19.940 6.003 20.063 1.00 95.00 370 MET A O 1
ATOM 2748 N N . PRO A 1 371 ? -21.964 6.344 19.141 1.00 95.00 371 PRO A N 1
ATOM 2749 C CA . PRO A 1 371 ? -21.568 7.591 18.496 1.00 95.00 371 PRO A CA 1
ATOM 2750 C C . PRO A 1 371 ? -21.287 8.660 19.557 1.00 95.00 371 PRO A C 1
ATOM 2752 O O . PRO A 1 371 ? -22.129 8.973 20.407 1.00 95.00 371 PRO A O 1
ATOM 2755 N N . SER A 1 372 ? -20.079 9.207 19.532 1.00 93.81 372 SER A N 1
ATOM 2756 C CA . SER A 1 372 ? -19.660 10.223 20.495 1.00 93.81 372 SER A CA 1
ATOM 2757 C C . SER A 1 372 ? -18.440 10.975 20.004 1.00 93.81 372 SER A C 1
ATOM 2759 O O . SER A 1 372 ? -17.600 10.396 19.316 1.00 93.81 372 SER A O 1
ATOM 2761 N N . ASN A 1 373 ? -18.309 12.219 20.443 1.00 91.25 373 ASN A N 1
ATOM 2762 C CA . ASN A 1 373 ? -17.042 12.932 20.421 1.00 91.25 373 ASN A CA 1
ATOM 2763 C C . ASN A 1 373 ? -16.218 12.588 21.669 1.00 91.25 373 ASN A C 1
ATOM 2765 O O . ASN A 1 373 ? -16.741 12.052 22.652 1.00 91.25 373 ASN A O 1
ATOM 2769 N N . LEU A 1 374 ? -14.937 12.955 21.644 1.00 87.88 374 LEU A N 1
ATOM 2770 C CA . LEU A 1 374 ? -14.107 12.973 22.843 1.00 87.88 374 LEU A CA 1
ATOM 2771 C C . LEU A 1 374 ? -14.795 13.801 23.947 1.00 87.88 374 LEU A C 1
ATOM 2773 O O . LEU A 1 374 ? -15.344 14.868 23.674 1.00 87.88 374 LEU A O 1
ATOM 2777 N N . ASP A 1 375 ? -14.779 13.286 25.178 1.00 89.56 375 ASP A N 1
ATOM 2778 C CA . ASP A 1 375 ? -15.347 13.891 26.392 1.00 89.56 375 ASP A CA 1
ATOM 2779 C C . ASP A 1 375 ? -16.879 14.008 26.479 1.00 89.56 375 ASP A C 1
ATOM 2781 O O . ASP A 1 375 ? -17.400 14.504 27.491 1.00 89.56 375 ASP A O 1
ATOM 2785 N N . ASP A 1 376 ? -17.631 13.499 25.499 1.00 94.44 376 ASP A N 1
ATOM 2786 C CA . ASP A 1 376 ? -19.091 13.416 25.602 1.00 94.44 376 ASP A CA 1
ATOM 2787 C C . ASP A 1 376 ? -19.497 12.600 26.843 1.00 94.44 376 ASP A C 1
ATOM 2789 O O . ASP A 1 376 ? -18.958 11.525 27.111 1.00 94.44 376 ASP A O 1
ATOM 2793 N N . ARG A 1 377 ? -20.463 13.104 27.623 1.00 96.06 377 ARG A N 1
ATOM 2794 C CA . ARG A 1 377 ? -20.952 12.411 28.824 1.00 96.06 377 ARG A CA 1
ATOM 2795 C C . ARG A 1 377 ? -21.804 11.209 28.423 1.00 96.06 377 ARG A C 1
ATOM 2797 O O . ARG A 1 377 ? -22.757 11.360 27.659 1.00 96.06 377 ARG A O 1
ATOM 2804 N N . LEU A 1 378 ? -21.504 10.051 29.002 1.00 97.19 378 LEU A N 1
ATOM 2805 C CA . LEU A 1 378 ? -22.207 8.797 28.750 1.00 97.19 378 LEU A CA 1
ATOM 2806 C C . LEU A 1 378 ? -22.903 8.290 30.018 1.00 97.19 378 LEU A C 1
ATOM 2808 O O . LEU A 1 378 ? -22.475 8.560 31.140 1.00 97.19 378 LEU A O 1
ATOM 2812 N N . GLU A 1 379 ? -23.981 7.538 29.834 1.00 98.12 379 GLU A N 1
ATOM 2813 C CA . GLU A 1 379 ? -24.666 6.815 30.903 1.00 98.12 379 GLU A CA 1
ATOM 2814 C C . GLU A 1 379 ? -25.012 5.405 30.430 1.00 98.12 379 GLU A C 1
ATOM 2816 O O . GLU A 1 379 ? -25.623 5.236 29.374 1.00 98.12 379 GLU A O 1
ATOM 2821 N N . VAL A 1 380 ? -24.633 4.399 31.217 1.00 98.19 380 VAL A N 1
ATOM 2822 C CA . VAL A 1 380 ? -24.972 2.992 30.983 1.00 98.19 380 VAL A CA 1
ATOM 2823 C C . VAL A 1 380 ? -26.073 2.596 31.958 1.00 98.19 380 VAL A C 1
ATOM 2825 O O . VAL A 1 380 ? -25.900 2.696 33.171 1.00 98.19 380 VAL A O 1
ATOM 2828 N N . ARG A 1 381 ? -27.204 2.121 31.439 1.00 98.12 381 ARG A N 1
ATOM 2829 C CA . ARG A 1 381 ? -28.306 1.555 32.221 1.00 98.12 381 ARG A CA 1
ATOM 2830 C C . ARG A 1 381 ? -28.448 0.077 31.900 1.00 98.12 381 ARG A C 1
ATOM 2832 O O . ARG A 1 381 ? -28.565 -0.299 30.735 1.00 98.12 381 ARG A O 1
ATOM 2839 N N . ILE A 1 382 ? -28.466 -0.744 32.939 1.00 98.00 382 ILE A N 1
ATOM 2840 C CA . ILE A 1 382 ? -28.690 -2.184 32.849 1.00 98.00 382 ILE A CA 1
ATOM 2841 C C . ILE A 1 382 ? -30.087 -2.455 33.383 1.00 98.00 382 ILE A C 1
ATOM 2843 O O . ILE A 1 382 ? -30.416 -2.064 34.504 1.00 98.00 382 ILE A O 1
ATOM 2847 N N . PHE A 1 383 ? -30.907 -3.103 32.571 1.00 97.44 383 PHE A N 1
ATOM 2848 C CA . PHE A 1 383 ? -32.287 -3.435 32.875 1.00 97.44 383 PHE A CA 1
ATOM 2849 C C . PHE A 1 383 ? -32.455 -4.936 33.012 1.00 97.44 383 PHE A C 1
ATOM 2851 O O . PHE A 1 383 ? -31.764 -5.719 32.356 1.00 97.44 383 PHE A O 1
ATOM 2858 N N . ARG A 1 384 ? -33.452 -5.340 33.797 1.00 94.69 384 ARG A N 1
ATOM 2859 C CA . ARG A 1 384 ? -33.923 -6.721 33.767 1.00 94.69 384 ARG A CA 1
ATOM 2860 C C . ARG A 1 384 ? -34.366 -7.096 32.348 1.00 94.69 384 ARG A C 1
ATOM 2862 O O . ARG A 1 384 ? -35.035 -6.309 31.679 1.00 94.69 384 ARG A O 1
ATOM 2869 N N . GLY A 1 385 ? -33.998 -8.297 31.904 1.00 92.81 385 GLY A N 1
ATOM 2870 C CA . GLY A 1 385 ? -34.277 -8.773 30.546 1.00 92.81 385 GLY A CA 1
ATOM 2871 C C . GLY A 1 385 ? -35.734 -8.613 30.091 1.00 92.81 385 GLY A C 1
ATOM 2872 O O . GLY A 1 385 ? -36.673 -8.865 30.849 1.00 92.81 385 GLY A O 1
ATOM 2873 N N . GLY A 1 386 ? -35.912 -8.218 28.826 1.00 92.50 386 GLY A N 1
ATOM 2874 C CA . GLY A 1 386 ? -37.219 -7.943 28.220 1.00 92.50 386 GLY A CA 1
ATOM 2875 C C . GLY A 1 386 ? -37.670 -6.483 28.338 1.00 92.50 386 GLY A C 1
ATOM 2876 O O . GLY A 1 386 ? -38.825 -6.188 28.034 1.00 92.50 386 GLY A O 1
ATOM 2877 N N . ALA A 1 387 ? -36.782 -5.587 28.771 1.00 96.44 387 ALA A N 1
ATOM 2878 C CA . ALA A 1 387 ? -37.015 -4.153 28.870 1.00 96.44 387 ALA A CA 1
ATOM 2879 C C . ALA A 1 387 ? -36.990 -3.451 27.506 1.00 96.44 387 ALA A C 1
ATOM 2881 O O . ALA A 1 387 ? -37.805 -2.559 27.277 1.00 96.44 387 ALA A O 1
ATOM 2882 N N . VAL A 1 388 ? -36.091 -3.842 26.596 1.00 96.88 388 VAL A N 1
ATOM 2883 C CA . VAL A 1 388 ? -36.004 -3.249 25.250 1.00 96.88 388 VAL A CA 1
ATOM 2884 C C . VAL A 1 388 ? -36.992 -3.948 24.317 1.00 96.88 388 VAL A C 1
ATOM 2886 O O . VAL A 1 388 ? -36.888 -5.147 24.056 1.00 96.88 388 VAL A O 1
ATOM 2889 N N . THR A 1 389 ? -37.955 -3.182 23.806 1.00 95.94 389 THR A N 1
ATOM 2890 C CA . THR A 1 389 ? -38.988 -3.647 22.863 1.00 95.94 389 THR A CA 1
ATOM 2891 C C . THR A 1 389 ? -38.529 -3.596 21.408 1.00 95.94 389 THR A C 1
ATOM 2893 O O . THR A 1 389 ? -38.973 -4.408 20.599 1.00 95.94 389 THR A O 1
ATOM 2896 N N . ASP A 1 390 ? -37.607 -2.687 21.085 1.00 94.06 390 ASP A N 1
ATOM 2897 C CA . ASP A 1 390 ? -37.047 -2.510 19.747 1.00 94.06 390 ASP A CA 1
ATOM 2898 C C . ASP A 1 390 ? -35.556 -2.139 19.842 1.00 94.06 390 ASP A C 1
ATOM 2900 O O . ASP A 1 390 ? -35.179 -1.087 20.354 1.00 94.06 390 ASP A O 1
ATOM 2904 N N . PHE A 1 391 ? -34.684 -3.017 19.338 1.00 91.75 391 PHE A N 1
ATOM 2905 C CA . PHE A 1 391 ? -33.224 -2.823 19.324 1.00 91.75 391 PHE A CA 1
ATOM 2906 C C . PHE A 1 391 ? -32.730 -1.923 18.171 1.00 91.75 391 PHE A C 1
ATOM 2908 O O . PHE A 1 391 ? -31.529 -1.657 18.037 1.00 91.75 391 PHE A O 1
ATOM 2915 N N . GLY A 1 392 ? -33.631 -1.473 17.298 1.00 88.19 392 GLY A N 1
ATOM 2916 C CA . GLY A 1 392 ? -33.365 -0.487 16.257 1.00 88.19 392 GLY A CA 1
ATOM 2917 C C . GLY A 1 392 ? -33.236 0.927 16.820 1.00 88.19 392 GLY A C 1
ATOM 2918 O O . GLY A 1 392 ? -32.316 1.642 16.430 1.00 88.19 392 GLY A O 1
ATOM 2919 N N . ASN A 1 393 ? -34.115 1.290 17.757 1.00 91.12 393 ASN A N 1
ATOM 2920 C CA . ASN A 1 393 ? -34.208 2.619 18.382 1.00 91.12 393 ASN A CA 1
ATOM 2921 C C . ASN A 1 393 ? -34.043 2.599 19.915 1.00 91.12 393 ASN A C 1
ATOM 2923 O O . ASN A 1 393 ? -34.077 3.654 20.542 1.00 91.12 393 ASN A O 1
ATOM 2927 N N . CYS A 1 394 ? -33.859 1.419 20.513 1.00 95.50 394 CYS A N 1
ATOM 2928 C CA . CYS A 1 394 ? -33.732 1.218 21.955 1.00 95.50 394 CYS A CA 1
ATOM 2929 C C . CYS A 1 394 ? -34.964 1.643 22.763 1.00 95.50 394 CYS A C 1
ATOM 2931 O O . CYS A 1 394 ? -34.838 2.075 23.909 1.00 95.50 394 CYS A O 1
ATOM 2933 N N . ALA A 1 395 ? -36.160 1.492 22.186 1.00 95.94 395 ALA A N 1
ATOM 2934 C CA . ALA A 1 395 ? -37.415 1.760 22.872 1.00 95.94 395 ALA A CA 1
ATOM 2935 C C . ALA A 1 395 ? -37.601 0.825 24.076 1.00 95.94 395 ALA A C 1
ATOM 2937 O O . ALA A 1 395 ? -37.583 -0.404 23.947 1.00 95.94 395 ALA A O 1
ATOM 2938 N N . LEU A 1 396 ? -37.824 1.420 25.246 1.00 96.25 396 LEU A N 1
ATOM 2939 C CA . LEU A 1 396 ? -38.026 0.716 26.508 1.00 96.25 396 LEU A CA 1
ATOM 2940 C C . LEU A 1 396 ? -39.511 0.495 26.795 1.00 96.25 396 LEU A C 1
ATOM 2942 O O . LEU A 1 396 ? -40.359 1.320 26.450 1.00 96.25 396 LEU A O 1
ATOM 2946 N N . ARG A 1 397 ? -39.819 -0.593 27.499 1.00 95.75 397 ARG A N 1
ATOM 2947 C CA . ARG A 1 397 ? -41.122 -0.761 28.140 1.00 95.75 397 ARG A CA 1
ATOM 2948 C C . ARG A 1 397 ? -41.334 0.312 29.217 1.00 95.75 397 ARG A C 1
ATOM 2950 O O . ARG A 1 397 ? -40.380 0.650 29.917 1.00 95.75 397 ARG A O 1
ATOM 2957 N N . PRO A 1 398 ? -42.574 0.787 29.427 1.00 91.69 398 PRO A N 1
ATOM 2958 C CA . PRO A 1 398 ? -42.871 1.772 30.471 1.00 91.69 398 PRO A CA 1
ATOM 2959 C C . PRO A 1 398 ? -42.517 1.309 31.892 1.00 91.69 398 PRO A C 1
ATOM 2961 O O . PRO A 1 398 ? -42.196 2.131 32.742 1.00 91.69 398 PRO A O 1
ATOM 2964 N N . ASP A 1 399 ? -42.578 0.000 32.144 1.00 93.50 399 ASP A N 1
ATOM 2965 C CA . ASP A 1 399 ? -42.341 -0.653 33.436 1.00 93.50 399 ASP A CA 1
ATOM 2966 C C . ASP A 1 399 ? -40.953 -1.313 33.538 1.00 93.50 399 ASP A C 1
ATOM 2968 O O . ASP A 1 399 ? -40.739 -2.190 34.372 1.00 93.50 399 ASP A O 1
ATOM 2972 N N . ALA A 1 400 ? -40.011 -0.925 32.671 1.00 95.31 400 ALA A N 1
ATOM 2973 C CA . ALA A 1 400 ? -38.667 -1.490 32.649 1.00 95.31 400 ALA A CA 1
ATOM 2974 C C . ALA A 1 400 ? -37.923 -1.270 33.984 1.00 95.31 400 ALA A C 1
ATOM 2976 O O . ALA A 1 400 ? -37.613 -0.143 34.371 1.00 95.31 400 ALA A O 1
ATOM 2977 N N . GLU A 1 401 ? -37.591 -2.368 34.666 1.00 94.56 401 GLU A N 1
ATOM 2978 C CA . GLU A 1 401 ? -36.848 -2.370 35.929 1.00 94.56 401 GLU A CA 1
ATOM 2979 C C . GLU A 1 401 ? -35.349 -2.137 35.676 1.00 94.56 401 GLU A C 1
ATOM 2981 O O . GLU A 1 401 ? -34.687 -2.947 35.019 1.00 94.56 401 GLU A O 1
ATOM 2986 N N . VAL A 1 402 ? -34.803 -1.041 36.210 1.00 96.25 402 VAL A N 1
ATOM 2987 C CA . VAL A 1 402 ? -33.362 -0.746 36.177 1.00 96.25 402 VAL A CA 1
ATOM 2988 C C . VAL A 1 402 ? -32.663 -1.518 37.296 1.00 96.25 402 VAL A C 1
ATOM 2990 O O . VAL A 1 402 ? -32.970 -1.319 38.467 1.00 96.25 402 VAL A O 1
ATOM 2993 N N . ARG A 1 403 ? -31.684 -2.353 36.942 1.00 95.25 403 ARG A N 1
ATOM 2994 C CA . ARG A 1 403 ? -30.801 -3.050 37.889 1.00 95.25 403 ARG A CA 1
ATOM 2995 C C . ARG A 1 403 ? -29.622 -2.186 38.320 1.00 95.25 403 ARG A C 1
ATOM 2997 O O . ARG A 1 403 ? -29.254 -2.187 39.489 1.00 95.25 403 ARG A O 1
ATOM 3004 N N . ARG A 1 404 ? -29.011 -1.467 37.373 1.00 96.94 404 ARG A N 1
ATOM 3005 C CA . ARG A 1 404 ? -27.769 -0.715 37.598 1.00 96.94 404 ARG A CA 1
ATOM 3006 C C . ARG A 1 404 ? -27.675 0.489 36.673 1.00 96.94 404 ARG A C 1
ATOM 3008 O O . ARG A 1 404 ? -28.062 0.416 35.508 1.00 96.94 404 ARG A O 1
ATOM 3015 N N . ILE A 1 405 ? -27.124 1.581 37.195 1.00 97.69 405 ILE A N 1
ATOM 3016 C CA . ILE A 1 405 ? -26.749 2.768 36.425 1.00 97.69 405 ILE A CA 1
ATOM 3017 C C . ILE A 1 405 ? -25.266 3.027 36.666 1.00 97.69 405 ILE A C 1
ATOM 3019 O O . ILE A 1 405 ? -24.847 3.136 37.816 1.00 97.69 405 ILE A O 1
ATOM 3023 N N . VAL A 1 406 ? -24.499 3.156 35.586 1.00 97.81 406 VAL A N 1
ATOM 3024 C CA . VAL A 1 406 ? -23.102 3.596 35.604 1.00 97.81 406 VAL A CA 1
ATOM 3025 C C . VAL A 1 406 ? -23.026 4.914 34.839 1.00 97.81 406 VAL A C 1
ATOM 3027 O O . VAL A 1 406 ? -23.154 4.955 33.616 1.00 97.81 406 VAL A O 1
ATOM 3030 N N . SER A 1 407 ? -22.875 6.012 35.576 1.00 97.00 407 SER A N 1
ATOM 3031 C CA . SER A 1 407 ? -22.804 7.383 35.039 1.00 97.00 407 SER A CA 1
ATOM 3032 C C . SER A 1 407 ? -21.573 8.154 35.528 1.00 97.00 407 SER A C 1
ATOM 3034 O O . SER A 1 407 ? -21.410 9.339 35.220 1.00 97.00 407 SER A O 1
ATOM 3036 N N . GLN A 1 408 ? -20.705 7.479 36.282 1.00 95.94 408 GLN A N 1
ATOM 3037 C CA . GLN A 1 408 ? -19.468 7.995 36.854 1.00 95.94 408 GLN A CA 1
ATOM 3038 C C . GLN A 1 408 ? -18.328 6.991 36.646 1.00 95.94 408 GLN A C 1
ATOM 3040 O O . GLN A 1 408 ? -18.574 5.799 36.475 1.00 95.94 408 GLN A O 1
ATOM 3045 N N . MET A 1 409 ? -17.093 7.488 36.667 1.00 92.81 409 MET A N 1
ATOM 3046 C CA . MET A 1 409 ? -15.872 6.690 36.664 1.00 92.81 409 MET A CA 1
ATOM 3047 C C . MET A 1 409 ? -15.718 6.011 38.024 1.00 92.81 409 MET A C 1
ATOM 3049 O O . MET A 1 409 ? -15.506 6.672 39.045 1.00 92.81 409 MET A O 1
ATOM 3053 N N . GLU A 1 410 ? -15.839 4.691 38.035 1.00 94.94 410 GLU A N 1
ATOM 3054 C CA . GLU A 1 410 ? -15.683 3.860 39.226 1.00 94.94 410 GLU A CA 1
ATOM 3055 C C . GLU A 1 410 ? -14.317 3.194 39.290 1.00 94.94 410 GLU A C 1
ATOM 3057 O O . GLU A 1 410 ? -13.943 2.794 40.380 1.00 94.94 410 GLU A O 1
ATOM 3062 N N . VAL A 1 411 ? -13.580 3.114 38.180 1.00 93.25 411 VAL A N 1
ATOM 3063 C CA . VAL A 1 411 ? -12.179 2.672 38.097 1.00 93.25 411 VAL A CA 1
ATOM 3064 C C . VAL A 1 411 ? -11.334 3.814 37.534 1.00 93.25 411 VAL A C 1
ATOM 3066 O O . VAL A 1 411 ? -11.770 4.513 36.616 1.00 93.25 411 VAL A O 1
ATOM 3069 N N . VAL A 1 412 ? -10.149 4.028 38.107 1.00 90.31 412 VAL A N 1
ATOM 3070 C CA . VAL A 1 412 ? -9.244 5.139 37.766 1.00 90.31 412 VAL A CA 1
ATOM 3071 C C . VAL A 1 412 ? -7.783 4.699 37.671 1.00 90.31 412 VAL A C 1
ATOM 3073 O O . VAL A 1 412 ? -7.439 3.553 37.954 1.00 90.31 412 VAL A O 1
ATOM 3076 N N . GLU A 1 413 ? -6.922 5.620 37.237 1.00 85.94 413 GLU A N 1
ATOM 3077 C CA . GLU A 1 413 ? -5.476 5.419 37.160 1.00 85.94 413 GLU A CA 1
ATOM 3078 C C . GLU A 1 413 ? -4.910 4.970 38.515 1.00 85.94 413 GLU A C 1
ATOM 3080 O O . GLU A 1 413 ? -5.202 5.568 39.551 1.00 85.94 413 GLU A O 1
ATOM 3085 N N . GLY A 1 414 ? -4.111 3.900 38.497 1.00 84.75 414 GLY A N 1
ATOM 3086 C CA . GLY A 1 414 ? -3.508 3.299 39.689 1.00 84.75 414 GLY A CA 1
ATOM 3087 C C . GLY A 1 414 ? -4.318 2.172 40.340 1.00 84.75 414 GLY A C 1
ATOM 3088 O O . GLY A 1 414 ? -3.764 1.463 41.174 1.00 84.75 414 GLY A O 1
ATOM 3089 N N . ASP A 1 415 ? -5.579 1.948 39.947 1.00 90.75 415 ASP A N 1
ATOM 3090 C CA . ASP A 1 415 ? -6.373 0.818 40.466 1.00 90.75 415 ASP A CA 1
ATOM 3091 C C . ASP A 1 415 ? -5.884 -0.545 39.937 1.00 90.75 415 ASP A C 1
ATOM 3093 O O . ASP A 1 415 ? -6.102 -1.579 40.568 1.00 90.75 415 ASP A O 1
ATOM 3097 N N . CYS A 1 416 ? -5.215 -0.546 38.783 1.00 87.38 416 CYS A N 1
ATOM 3098 C CA . CYS A 1 416 ? -4.443 -1.670 38.274 1.00 87.38 416 CYS A CA 1
ATOM 3099 C C . CYS A 1 416 ? -3.271 -1.172 37.419 1.00 87.38 416 CYS A C 1
ATOM 3101 O O . CYS A 1 416 ? -3.244 -0.019 36.981 1.00 87.38 416 CYS A O 1
ATOM 3103 N N . ASP A 1 417 ? -2.304 -2.052 37.174 1.00 84.19 417 ASP A N 1
ATOM 3104 C CA . ASP A 1 417 ? -1.037 -1.704 36.532 1.00 84.19 417 ASP A CA 1
ATOM 3105 C C . ASP A 1 417 ? -1.180 -1.368 35.040 1.00 84.19 417 ASP A C 1
ATOM 3107 O O . ASP A 1 417 ? -0.327 -0.665 34.500 1.00 84.19 417 ASP A O 1
ATOM 3111 N N . VAL A 1 418 ? -2.201 -1.901 34.356 1.00 80.56 418 VAL A N 1
ATOM 3112 C CA . VAL A 1 418 ? -2.391 -1.774 32.900 1.00 80.56 418 VAL A CA 1
ATOM 3113 C C . VAL A 1 418 ? -3.859 -1.482 32.564 1.00 80.56 418 VAL A C 1
ATOM 3115 O O . VAL A 1 418 ? -4.738 -2.254 32.938 1.00 80.56 418 VAL A O 1
ATOM 3118 N N . HIS A 1 419 ? -4.135 -0.426 31.786 1.00 77.50 419 HIS A N 1
ATOM 3119 C CA . HIS A 1 419 ? -5.467 -0.099 31.227 1.00 77.50 419 HIS A CA 1
ATOM 3120 C C . HIS A 1 419 ? -6.579 0.282 32.234 1.00 77.50 419 HIS A C 1
ATOM 3122 O O . HIS A 1 419 ? -7.758 0.348 31.865 1.00 77.50 419 HIS A O 1
ATOM 3128 N N . CYS A 1 420 ? -6.248 0.552 33.501 1.00 80.81 420 CYS A N 1
ATOM 3129 C CA . CYS A 1 420 ? -7.181 1.162 34.455 1.00 80.81 420 CYS A CA 1
ATOM 3130 C C . CYS A 1 420 ? -7.036 2.684 34.417 1.00 80.81 420 CYS A C 1
ATOM 3132 O O . CYS A 1 420 ? -5.981 3.216 34.754 1.00 80.81 420 CYS A O 1
ATOM 3134 N N . GLY A 1 421 ? -8.076 3.394 33.975 1.00 71.62 421 GLY A N 1
ATOM 3135 C CA . GLY A 1 421 ? -8.112 4.860 33.996 1.00 71.62 421 GLY A CA 1
ATOM 3136 C C . GLY A 1 421 ? -7.200 5.615 33.012 1.00 71.62 421 GLY A C 1
ATOM 3137 O O . GLY A 1 421 ? -7.188 6.841 33.078 1.00 71.62 421 GLY A O 1
ATOM 3138 N N . HIS A 1 422 ? -6.461 4.957 32.107 1.00 74.44 422 HIS A N 1
ATOM 3139 C CA . HIS A 1 422 ? -5.588 5.628 31.126 1.00 74.44 422 HIS A CA 1
ATOM 3140 C C . HIS A 1 422 ? -5.347 4.805 29.839 1.00 74.44 422 HIS A C 1
ATOM 3142 O O . HIS A 1 422 ? -5.460 3.580 29.850 1.00 74.44 422 HIS A O 1
ATOM 3148 N N . ILE A 1 423 ? -5.002 5.499 28.745 1.00 75.62 423 ILE A N 1
ATOM 3149 C CA . ILE A 1 423 ? -4.591 4.977 27.421 1.00 75.62 423 ILE A CA 1
ATOM 3150 C C . ILE A 1 423 ? -3.475 5.903 26.899 1.00 75.62 423 ILE A C 1
ATOM 3152 O O . ILE A 1 423 ? -3.789 7.095 26.830 1.00 75.62 423 ILE A O 1
ATOM 3156 N N . PRO A 1 424 ? -2.250 5.461 26.524 1.00 68.06 424 PRO A N 1
ATOM 3157 C CA . PRO A 1 424 ? -1.729 4.089 26.345 1.00 68.06 424 PRO A CA 1
ATOM 3158 C C . PRO A 1 424 ? -1.323 3.361 27.650 1.00 68.06 424 PRO A C 1
ATOM 3160 O O . PRO A 1 424 ? -1.188 4.004 28.686 1.00 68.06 424 PRO A O 1
ATOM 3163 N N . PRO A 1 425 ? -1.097 2.025 27.632 1.00 59.28 425 PRO A N 1
ATOM 3164 C CA . PRO A 1 425 ? -0.775 1.199 28.818 1.00 59.28 425 PRO A CA 1
ATOM 3165 C C . PRO A 1 425 ? 0.611 1.404 29.460 1.00 59.28 425 PRO A C 1
ATOM 3167 O O . PRO A 1 425 ? 0.885 0.862 30.541 1.00 59.28 425 PRO A O 1
ATOM 3170 N N . THR A 1 426 ? 1.518 2.108 28.786 1.00 60.88 426 THR A N 1
ATOM 3171 C CA . THR A 1 426 ? 2.860 2.435 29.281 1.00 60.88 426 THR A CA 1
ATOM 3172 C C . THR A 1 426 ? 2.971 3.938 29.456 1.00 60.88 426 THR A C 1
ATOM 3174 O O . THR A 1 426 ? 2.810 4.689 28.501 1.00 60.88 426 THR A O 1
ATOM 3177 N N . LEU A 1 427 ? 3.247 4.376 30.682 1.00 57.12 427 LEU A N 1
ATOM 3178 C CA . LEU A 1 427 ? 3.362 5.791 31.014 1.00 57.12 427 LEU A CA 1
ATOM 3179 C C . LEU A 1 427 ? 4.832 6.204 31.094 1.00 57.12 427 LEU A C 1
ATOM 3181 O O . LEU A 1 427 ? 5.597 5.617 31.860 1.00 57.12 427 LEU A O 1
ATOM 3185 N N . GLN A 1 428 ? 5.196 7.267 30.376 1.00 57.88 428 GLN A N 1
ATOM 3186 C CA . GLN A 1 428 ? 6.299 8.135 30.790 1.00 57.88 428 GLN A CA 1
ATOM 3187 C C . GLN A 1 428 ? 5.762 9.225 31.744 1.00 57.88 428 GLN A C 1
ATOM 3189 O O . GLN A 1 428 ? 4.596 9.620 31.615 1.00 57.88 428 GLN A O 1
ATOM 3194 N N . PRO A 1 429 ? 6.563 9.719 32.711 1.00 47.06 429 PRO A N 1
ATOM 3195 C CA . PRO A 1 429 ? 6.126 10.714 33.703 1.00 47.06 429 PRO A CA 1
ATOM 3196 C C . PRO A 1 429 ? 5.546 12.001 33.094 1.00 47.06 429 PRO A C 1
ATOM 3198 O O . PRO A 1 429 ? 4.693 12.640 33.709 1.00 47.06 429 PRO A O 1
ATOM 3201 N N . ASP A 1 430 ? 5.949 12.323 31.863 1.00 51.38 430 ASP A N 1
ATOM 3202 C CA . ASP A 1 430 ? 5.660 13.596 31.196 1.00 51.38 430 ASP A CA 1
ATOM 3203 C C . ASP A 1 430 ? 4.575 13.468 30.115 1.00 51.38 430 ASP A C 1
ATOM 3205 O O . ASP A 1 430 ? 4.159 14.459 29.508 1.00 51.38 430 ASP A O 1
ATOM 3209 N N . ALA A 1 431 ? 4.097 12.242 29.886 1.00 50.69 431 ALA A N 1
ATOM 3210 C CA . ALA A 1 431 ? 3.121 11.944 28.859 1.00 50.69 431 ALA A CA 1
ATOM 3211 C C . ALA A 1 431 ? 1.771 12.593 29.208 1.00 50.69 431 ALA A C 1
ATOM 3213 O O . ALA A 1 431 ? 1.292 12.454 30.341 1.00 50.69 431 ALA A O 1
ATOM 3214 N N . ARG A 1 432 ? 1.102 13.251 28.251 1.00 49.78 432 ARG A N 1
ATOM 3215 C CA . ARG A 1 432 ? -0.260 13.803 28.440 1.00 49.78 432 ARG A CA 1
ATOM 3216 C C . ARG A 1 432 ? -1.374 12.973 27.769 1.00 49.78 432 ARG A C 1
ATOM 3218 O O . ARG A 1 432 ? -2.163 13.550 27.021 1.00 49.78 432 ARG A O 1
ATOM 3225 N N . PRO A 1 433 ? -1.509 11.659 28.025 1.00 58.66 433 PRO A N 1
ATOM 3226 C CA . PRO A 1 433 ? -2.651 10.927 27.517 1.00 58.66 433 PRO A CA 1
ATOM 3227 C C . PRO A 1 433 ? -3.957 11.253 28.249 1.00 58.66 433 PRO A C 1
ATOM 3229 O O . PRO A 1 433 ? -3.989 11.929 29.282 1.00 58.66 433 PRO A O 1
ATOM 3232 N N . ARG A 1 434 ? -5.052 10.708 27.709 1.00 66.00 434 ARG A N 1
ATOM 3233 C CA . ARG A 1 434 ? -6.415 10.780 28.254 1.00 66.00 434 ARG A CA 1
ATOM 3234 C C . ARG A 1 434 ? -6.493 9.956 29.542 1.00 66.00 434 ARG A C 1
ATOM 3236 O O . ARG A 1 434 ? -6.659 8.737 29.505 1.00 66.00 434 ARG A O 1
ATOM 3243 N N . ARG A 1 435 ? -6.320 10.633 30.678 1.00 72.50 435 ARG A N 1
ATOM 3244 C CA . ARG A 1 435 ? -6.277 10.040 32.019 1.00 72.50 435 ARG A CA 1
ATOM 3245 C C . ARG A 1 435 ? -7.505 10.421 32.834 1.00 72.50 435 ARG A C 1
ATOM 3247 O O . ARG A 1 435 ? -7.946 11.570 32.828 1.00 72.50 435 ARG A O 1
ATOM 3254 N N . TRP A 1 436 ? -7.984 9.467 33.619 1.00 79.19 436 TRP A N 1
ATOM 3255 C CA . TRP A 1 436 ? -8.961 9.679 34.675 1.00 79.19 436 TRP A CA 1
ATOM 3256 C C . TRP A 1 436 ? -8.359 9.229 35.993 1.00 79.19 436 TRP A C 1
ATOM 3258 O O . TRP A 1 436 ? -8.268 8.039 36.280 1.00 79.19 436 TRP A O 1
ATOM 3268 N N . SER A 1 437 ? -7.982 10.208 36.806 1.00 78.50 437 SER A N 1
ATOM 3269 C CA . SER A 1 437 ? -7.423 10.006 38.144 1.00 78.50 437 SER A CA 1
ATOM 3270 C C . SER A 1 437 ? -8.450 10.223 39.262 1.00 78.50 437 SER A C 1
ATOM 3272 O O . SER A 1 437 ? -8.179 9.929 40.423 1.00 78.50 437 SER A O 1
ATOM 3274 N N . GLN A 1 438 ? -9.649 10.727 38.940 1.00 85.94 438 GLN A N 1
ATOM 3275 C CA . GLN A 1 438 ? -10.667 11.081 39.930 1.00 85.94 438 GLN A CA 1
ATOM 3276 C C . GLN A 1 438 ? -11.863 10.121 39.909 1.00 85.94 438 GLN A C 1
ATOM 3278 O O . GLN A 1 438 ? -12.709 10.168 39.012 1.00 85.94 438 GLN A O 1
ATOM 3283 N N . ARG A 1 439 ? -11.976 9.293 40.955 1.00 90.75 439 ARG A N 1
ATOM 3284 C CA . ARG A 1 439 ? -13.141 8.421 41.172 1.00 90.75 439 ARG A CA 1
ATOM 3285 C C . ARG A 1 439 ? -14.393 9.270 41.416 1.00 90.75 439 ARG A C 1
ATOM 3287 O O . ARG A 1 439 ? -14.334 10.280 42.115 1.00 90.75 439 ARG A O 1
ATOM 3294 N N . GLY A 1 440 ? -15.523 8.873 40.836 1.00 92.31 440 GLY A N 1
ATOM 3295 C CA . GLY A 1 440 ? -16.790 9.608 40.914 1.00 92.31 440 GLY A CA 1
ATOM 3296 C C . GLY A 1 440 ? -16.931 10.758 39.906 1.00 92.31 440 GLY A C 1
ATOM 3297 O O . GLY A 1 440 ? -17.996 11.375 39.836 1.00 92.31 440 GLY A O 1
ATOM 3298 N N . ALA A 1 441 ? -15.906 11.049 39.093 1.00 92.00 441 ALA A N 1
ATOM 3299 C CA . ALA A 1 441 ? -16.048 11.972 37.965 1.00 92.00 441 ALA A CA 1
ATOM 3300 C C . ALA A 1 441 ? -17.109 11.451 36.972 1.00 92.00 441 ALA A C 1
ATOM 3302 O O . ALA A 1 441 ? -17.269 10.238 36.859 1.00 92.00 441 ALA A O 1
ATOM 3303 N N . PRO A 1 442 ? -17.843 12.310 36.236 1.00 94.88 442 PRO A N 1
ATOM 3304 C CA . PRO A 1 442 ? -18.810 11.846 35.239 1.00 94.88 442 PRO A CA 1
ATOM 3305 C C . PRO A 1 442 ? -18.180 10.884 34.224 1.00 94.88 442 PRO A C 1
ATOM 3307 O O . PRO A 1 442 ? -17.081 11.147 33.739 1.00 94.88 442 PRO A O 1
ATOM 3310 N N . LEU A 1 443 ? -18.895 9.812 33.868 1.00 95.00 443 LEU A N 1
ATOM 3311 C CA . LEU A 1 443 ? -18.478 8.893 32.810 1.00 95.00 443 LEU A CA 1
ATOM 3312 C C . LEU A 1 443 ? -18.457 9.653 31.480 1.00 95.00 443 LEU A C 1
ATOM 3314 O O . LEU A 1 443 ? -19.464 10.237 31.065 1.00 95.00 443 LEU A O 1
ATOM 3318 N N . ARG A 1 444 ? -17.300 9.656 30.822 1.00 93.06 444 ARG A N 1
ATOM 3319 C CA . ARG A 1 444 ? -17.079 10.350 29.553 1.00 93.06 444 ARG A CA 1
ATOM 3320 C C . ARG A 1 444 ? -16.502 9.405 28.524 1.00 93.06 444 ARG A C 1
ATOM 3322 O O . ARG A 1 444 ? -15.791 8.466 28.869 1.00 93.06 444 ARG A O 1
ATOM 3329 N N . SER A 1 445 ? -16.827 9.667 27.266 1.00 92.25 445 SER A N 1
ATOM 3330 C CA . SER A 1 445 ? -16.232 8.944 26.160 1.00 92.25 445 SER A CA 1
ATOM 3331 C C . SER A 1 445 ? -14.741 9.278 26.053 1.00 92.25 445 SER A C 1
ATOM 3333 O O . SER A 1 445 ? -14.400 10.454 25.896 1.00 92.25 445 SER A O 1
ATOM 3335 N N . PRO A 1 446 ? -13.841 8.281 26.096 1.00 88.62 446 PRO A N 1
ATOM 3336 C CA . PRO A 1 446 ? -12.412 8.530 26.017 1.00 88.62 446 PRO A CA 1
ATOM 3337 C C . PRO A 1 446 ? -11.922 8.713 24.585 1.00 88.62 446 PRO A C 1
ATOM 3339 O O . PRO A 1 446 ? -10.738 8.948 24.385 1.00 88.62 446 PRO A O 1
ATOM 3342 N N . ALA A 1 447 ? -12.780 8.573 23.577 1.00 88.31 447 ALA A N 1
ATOM 3343 C CA . ALA A 1 447 ? -12.421 8.785 22.184 1.00 88.31 447 ALA A CA 1
ATOM 3344 C C . ALA A 1 447 ? -13.644 9.173 21.365 1.00 88.31 447 ALA A C 1
ATOM 3346 O O . ALA A 1 447 ? -14.776 8.832 21.704 1.00 88.31 447 ALA A O 1
ATOM 3347 N N . GLU A 1 448 ? -13.402 9.834 20.241 1.00 89.31 448 GLU A N 1
ATOM 3348 C CA . GLU A 1 448 ? -14.448 10.005 19.247 1.00 89.31 448 GLU A CA 1
ATOM 3349 C C . GLU A 1 448 ? -14.617 8.772 18.353 1.00 89.31 448 GLU A C 1
ATOM 3351 O O . GLU A 1 448 ? -13.680 8.001 18.124 1.00 89.31 448 GLU A O 1
ATOM 3356 N N . GLY A 1 449 ? -15.824 8.601 17.823 1.00 91.38 449 GLY A N 1
ATOM 3357 C CA . GLY A 1 449 ? -16.141 7.546 16.874 1.00 91.38 449 GLY A CA 1
ATOM 3358 C C . GLY A 1 449 ? -17.610 7.552 16.459 1.00 91.38 449 GLY A C 1
ATOM 3359 O O . GLY A 1 449 ? -18.449 8.231 17.054 1.00 91.38 449 GLY A O 1
ATOM 3360 N N . MET A 1 450 ? -17.917 6.821 15.386 1.00 92.44 450 MET A N 1
ATOM 3361 C CA . MET A 1 450 ? -19.224 6.901 14.720 1.00 92.44 450 MET A CA 1
ATOM 3362 C C . MET A 1 450 ? -20.257 5.905 15.268 1.00 92.44 450 MET A C 1
ATOM 3364 O O . MET A 1 450 ? -21.434 6.006 14.932 1.00 92.44 450 MET A O 1
ATOM 3368 N N . GLY A 1 451 ? -19.852 4.922 16.080 1.00 93.00 451 GLY A N 1
ATOM 3369 C CA . GLY A 1 451 ? -20.768 3.933 16.658 1.00 93.00 451 GLY A CA 1
ATOM 3370 C C . GLY A 1 451 ? -21.555 3.092 15.637 1.00 93.00 451 GLY A C 1
ATOM 3371 O O . GLY A 1 451 ? -22.621 2.556 15.967 1.00 93.00 451 GLY A O 1
ATOM 3372 N N . ILE A 1 452 ? -21.082 2.985 14.388 1.00 92.38 452 ILE A N 1
ATOM 3373 C CA . ILE A 1 452 ? -21.803 2.312 13.301 1.00 92.38 452 ILE A CA 1
ATOM 3374 C C . ILE A 1 452 ? -21.692 0.793 13.458 1.00 92.38 452 ILE A C 1
ATOM 3376 O O . ILE A 1 452 ? -20.615 0.207 13.591 1.00 92.38 452 ILE A O 1
ATOM 3380 N N . ARG A 1 453 ? -22.833 0.106 13.389 1.00 88.94 453 ARG A N 1
ATOM 3381 C CA . ARG A 1 453 ? -22.897 -1.357 13.524 1.00 88.94 453 ARG A CA 1
ATOM 3382 C C . ARG A 1 453 ? -22.477 -2.061 12.231 1.00 88.94 453 ARG A C 1
ATOM 3384 O O . ARG A 1 453 ? -22.933 -1.706 11.141 1.00 88.94 453 ARG A O 1
ATOM 3391 N N . ARG A 1 454 ? -21.694 -3.143 12.354 1.00 86.19 454 ARG A N 1
ATOM 3392 C CA . ARG A 1 454 ? -21.347 -4.024 11.220 1.00 86.19 454 ARG A CA 1
ATOM 3393 C C . ARG A 1 454 ? -22.603 -4.566 10.534 1.00 86.19 454 ARG A C 1
ATOM 3395 O O . ARG A 1 454 ? -23.617 -4.799 11.181 1.00 86.19 454 ARG A O 1
ATOM 3402 N N . GLN A 1 455 ? -22.490 -4.817 9.229 1.00 86.25 455 GLN A N 1
ATOM 3403 C CA . GLN A 1 455 ? -23.521 -5.468 8.405 1.00 86.25 455 GLN A CA 1
ATOM 3404 C C . GLN A 1 455 ? -24.895 -4.764 8.386 1.00 86.25 455 GLN A C 1
ATOM 3406 O O . GLN A 1 455 ? -25.902 -5.372 8.028 1.00 86.25 455 GLN A O 1
ATOM 3411 N N . THR A 1 456 ? -24.946 -3.467 8.697 1.00 88.56 456 THR A N 1
ATOM 3412 C CA . THR A 1 456 ? -26.176 -2.664 8.641 1.00 88.56 456 THR A CA 1
ATOM 3413 C C . THR A 1 456 ? -26.304 -1.867 7.335 1.00 88.56 456 THR A C 1
ATOM 3415 O O . THR A 1 456 ? -25.300 -1.616 6.659 1.00 88.56 456 THR A O 1
ATOM 3418 N N . PRO A 1 457 ? -27.523 -1.432 6.952 1.00 91.81 457 PRO A N 1
ATOM 3419 C CA . PRO A 1 457 ? -27.711 -0.475 5.858 1.00 91.81 457 PRO A CA 1
ATOM 3420 C C . PRO A 1 457 ? -26.952 0.842 6.072 1.00 91.81 457 PRO A C 1
ATOM 3422 O O . PRO A 1 457 ? -26.418 1.396 5.114 1.00 91.81 457 PRO A O 1
ATOM 3425 N N . GLU A 1 458 ? -26.857 1.304 7.322 1.00 90.88 458 GLU A N 1
ATOM 3426 C CA . GLU A 1 458 ? -26.085 2.487 7.715 1.00 90.88 458 GLU A CA 1
ATOM 3427 C C . GLU A 1 458 ? -24.605 2.335 7.353 1.00 90.88 458 GLU A C 1
ATOM 3429 O O . GLU A 1 458 ? -24.068 3.185 6.648 1.00 90.88 458 GLU A O 1
ATOM 3434 N N . MET A 1 459 ? -23.980 1.208 7.718 1.00 91.00 459 MET A N 1
ATOM 3435 C CA . MET A 1 459 ? -22.595 0.915 7.337 1.00 91.00 459 MET A CA 1
ATOM 3436 C C . MET A 1 459 ? -22.418 0.899 5.817 1.00 91.00 459 MET A C 1
ATOM 3438 O O . MET A 1 459 ? -21.503 1.526 5.298 1.00 91.00 459 MET A O 1
ATOM 3442 N N . ARG A 1 460 ? -23.313 0.234 5.072 1.00 91.56 460 ARG A N 1
ATOM 3443 C CA . ARG A 1 460 ? -23.227 0.207 3.598 1.00 91.56 460 ARG A CA 1
ATOM 3444 C C . ARG A 1 460 ? -23.311 1.610 2.992 1.00 91.56 460 ARG A C 1
ATOM 3446 O O . ARG A 1 460 ? -22.546 1.922 2.086 1.00 91.56 460 ARG A O 1
ATOM 3453 N N . ARG A 1 461 ? -24.214 2.458 3.497 1.00 92.75 461 ARG A N 1
ATOM 3454 C CA . ARG A 1 461 ? -24.346 3.853 3.054 1.00 92.75 461 ARG A CA 1
ATOM 3455 C C . ARG A 1 461 ? -23.101 4.669 3.398 1.00 92.75 461 ARG A C 1
ATOM 3457 O O . ARG A 1 461 ? -22.628 5.411 2.542 1.00 92.75 461 ARG A O 1
ATOM 3464 N N . PHE A 1 462 ? -22.578 4.524 4.615 1.00 92.06 462 PHE A N 1
ATOM 3465 C CA . PHE A 1 462 ? -21.348 5.189 5.037 1.00 92.06 462 PHE A CA 1
ATOM 3466 C C . PHE A 1 462 ? -20.189 4.838 4.104 1.00 92.06 462 PHE A C 1
ATOM 3468 O O . PHE A 1 462 ? -19.528 5.742 3.612 1.00 92.06 462 PHE A O 1
ATOM 3475 N N . LEU A 1 463 ? -20.000 3.556 3.780 1.00 91.44 463 LEU A N 1
ATOM 3476 C CA . LEU A 1 463 ? -18.908 3.117 2.910 1.00 91.44 463 LEU A CA 1
ATOM 3477 C C . LEU A 1 463 ? -18.967 3.731 1.512 1.00 91.44 463 LEU A C 1
ATOM 3479 O O . LEU A 1 463 ? -17.942 4.157 0.997 1.00 91.44 463 LEU A O 1
ATOM 3483 N N . LEU A 1 464 ? -20.155 3.849 0.918 1.00 91.44 464 LEU A N 1
ATOM 3484 C CA . LEU A 1 464 ? -20.301 4.499 -0.388 1.00 91.44 464 LEU A CA 1
ATOM 3485 C C . LEU A 1 464 ? -19.959 5.997 -0.331 1.00 91.44 464 LEU A C 1
ATOM 3487 O O . LEU A 1 464 ? -19.307 6.513 -1.235 1.00 91.44 464 LEU A O 1
ATOM 3491 N N . LEU A 1 465 ? -20.366 6.694 0.735 1.00 94.06 465 LEU A N 1
ATOM 3492 C CA . LEU A 1 465 ? -20.042 8.112 0.931 1.00 94.06 465 LEU A CA 1
ATOM 3493 C C . LEU A 1 465 ? -18.554 8.325 1.235 1.00 94.06 465 LEU A C 1
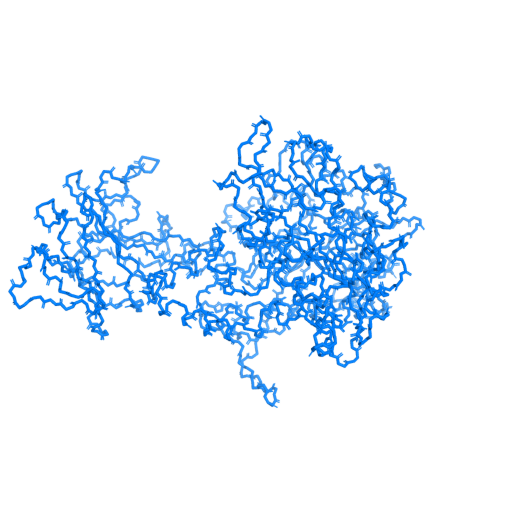ATOM 3495 O O . LEU A 1 465 ? -17.943 9.251 0.707 1.00 94.06 465 LEU A O 1
ATOM 3499 N N . ALA A 1 466 ? -17.971 7.456 2.060 1.00 94.12 466 ALA A N 1
ATOM 3500 C CA . ALA A 1 466 ? -16.550 7.446 2.374 1.00 94.12 466 ALA A CA 1
ATOM 3501 C C . ALA A 1 466 ? -15.710 7.218 1.113 1.00 94.12 466 ALA A C 1
ATOM 3503 O O . ALA A 1 466 ? -14.732 7.929 0.902 1.00 94.12 466 ALA A O 1
ATOM 3504 N N . GLN A 1 467 ? -16.126 6.293 0.243 1.00 94.88 467 GLN A N 1
ATOM 3505 C CA . GLN A 1 467 ? -15.448 6.039 -1.025 1.00 94.88 467 GLN A CA 1
ATOM 3506 C C . GLN A 1 467 ? -15.494 7.275 -1.925 1.00 94.88 467 GLN A C 1
ATOM 3508 O O . GLN A 1 467 ? -14.447 7.744 -2.347 1.00 94.88 467 GLN A O 1
ATOM 3513 N N . ALA A 1 468 ? -16.668 7.892 -2.093 1.00 95.06 468 ALA A N 1
ATOM 3514 C CA . ALA A 1 468 ? -16.790 9.135 -2.857 1.00 95.06 468 ALA A CA 1
ATOM 3515 C C . ALA A 1 468 ? -15.896 10.266 -2.308 1.00 95.06 468 ALA A C 1
ATOM 3517 O O . ALA A 1 468 ? -15.366 11.073 -3.070 1.00 95.06 468 ALA A O 1
ATOM 3518 N N . ALA A 1 469 ? -15.706 10.331 -0.985 1.00 94.56 469 ALA A N 1
ATOM 3519 C CA . ALA A 1 469 ? -14.784 11.282 -0.374 1.00 94.56 469 ALA A CA 1
ATOM 3520 C C . ALA A 1 469 ? -13.316 10.953 -0.686 1.00 94.56 469 ALA A C 1
ATOM 3522 O O . ALA A 1 469 ? -12.552 11.889 -0.918 1.00 94.56 469 ALA A O 1
ATOM 3523 N N . LEU A 1 470 ? -12.943 9.667 -0.707 1.00 96.19 470 LEU A N 1
ATOM 3524 C CA . LEU A 1 470 ? -11.591 9.153 -0.962 1.00 96.19 470 LEU A CA 1
ATOM 3525 C C . LEU A 1 470 ? -11.194 9.153 -2.446 1.00 96.19 470 LEU A C 1
ATOM 3527 O O . LEU A 1 470 ? -10.002 9.229 -2.725 1.00 96.19 470 LEU A O 1
ATOM 3531 N N . ASP A 1 471 ? -12.148 9.111 -3.383 1.00 95.00 471 ASP A N 1
ATOM 3532 C CA . ASP A 1 471 ? -11.928 8.833 -4.816 1.00 95.00 471 ASP A CA 1
ATOM 3533 C C . ASP A 1 471 ? -10.781 9.625 -5.465 1.00 95.00 471 ASP A C 1
ATOM 3535 O O . ASP A 1 471 ? -10.030 9.069 -6.264 1.00 95.00 471 ASP A O 1
ATOM 3539 N N . ALA A 1 472 ? -10.598 10.905 -5.119 1.00 93.62 472 ALA A N 1
ATOM 3540 C CA . ALA A 1 472 ? -9.535 11.738 -5.701 1.00 93.62 472 ALA A CA 1
ATOM 3541 C C . ALA A 1 472 ? -8.110 11.382 -5.222 1.00 93.62 472 ALA A C 1
ATOM 3543 O O . ALA A 1 472 ? -7.136 11.875 -5.786 1.00 93.62 472 ALA A O 1
ATOM 3544 N N . GLY A 1 473 ? -7.984 10.566 -4.174 1.00 95.19 473 GLY A N 1
ATOM 3545 C CA . GLY A 1 473 ? -6.730 9.972 -3.702 1.00 95.19 473 GLY A CA 1
ATOM 3546 C C . GLY A 1 473 ? -6.711 8.446 -3.803 1.00 95.19 473 GLY A C 1
ATOM 3547 O O . GLY A 1 473 ? -5.752 7.829 -3.356 1.00 95.19 473 GLY A O 1
ATOM 3548 N N . ASP A 1 474 ? -7.753 7.827 -4.362 1.00 97.50 474 ASP A N 1
ATOM 3549 C CA . ASP A 1 474 ? -7.846 6.376 -4.495 1.00 97.50 474 ASP A CA 1
ATOM 3550 C C . ASP A 1 474 ? -7.124 5.897 -5.762 1.00 97.50 474 ASP A C 1
ATOM 3552 O O . ASP A 1 474 ? -7.489 6.348 -6.853 1.00 97.50 474 ASP A O 1
ATOM 3556 N N . PRO A 1 475 ? -6.177 4.942 -5.676 1.00 97.62 475 PRO A N 1
ATOM 3557 C CA . PRO A 1 475 ? -5.487 4.425 -6.853 1.00 97.62 475 PRO A CA 1
ATOM 3558 C C . PRO A 1 475 ? -6.415 3.912 -7.954 1.00 97.62 475 PRO A C 1
ATOM 3560 O O . PRO A 1 475 ? -6.086 4.030 -9.134 1.00 97.62 475 PRO A O 1
ATOM 3563 N N . ILE A 1 476 ? -7.595 3.374 -7.623 1.00 97.31 476 ILE A N 1
ATOM 3564 C CA . ILE A 1 476 ? -8.518 2.841 -8.636 1.00 97.31 476 ILE A CA 1
ATOM 3565 C C . ILE A 1 476 ? -8.980 3.910 -9.634 1.00 97.31 476 ILE A C 1
ATOM 3567 O O . ILE A 1 476 ? -9.209 3.595 -10.802 1.00 97.31 476 ILE A O 1
ATOM 3571 N N . SER A 1 477 ? -9.035 5.175 -9.206 1.00 96.81 477 SER A N 1
ATOM 3572 C CA . SER A 1 477 ? -9.353 6.326 -10.057 1.00 96.81 477 SER A CA 1
ATOM 3573 C C . SER A 1 477 ? -8.237 6.646 -11.056 1.00 96.81 477 SER A C 1
ATOM 3575 O O . SER A 1 477 ? -8.505 7.194 -12.126 1.00 96.81 477 SER A O 1
ATOM 3577 N N . PHE A 1 478 ? -6.994 6.272 -10.741 1.00 97.19 478 PHE A N 1
ATOM 3578 C CA . PHE A 1 478 ? -5.815 6.478 -11.587 1.00 97.19 478 PHE A CA 1
ATOM 3579 C C . PHE A 1 478 ? -5.551 5.293 -12.522 1.00 97.19 478 PHE A C 1
ATOM 3581 O O . PHE A 1 478 ? -4.849 5.445 -13.519 1.00 97.19 478 PHE A O 1
ATOM 3588 N N . ALA A 1 479 ? -6.147 4.125 -12.263 1.00 98.00 479 ALA A N 1
ATOM 3589 C CA . ALA A 1 479 ? -5.924 2.909 -13.047 1.00 98.00 479 ALA A CA 1
ATOM 3590 C C . ALA A 1 479 ? -6.170 3.100 -14.565 1.00 98.00 479 ALA A C 1
ATOM 3592 O O . ALA A 1 479 ? -5.329 2.683 -15.365 1.00 98.00 479 ALA A O 1
ATOM 3593 N N . PRO A 1 480 ? -7.245 3.788 -15.016 1.00 97.06 480 PRO A N 1
ATOM 3594 C CA . PRO A 1 480 ? -7.443 4.053 -16.441 1.00 97.06 480 PRO A CA 1
ATOM 3595 C C . PRO A 1 480 ? -6.404 5.004 -17.056 1.00 97.06 480 PRO A C 1
ATOM 3597 O O . PRO A 1 480 ? -6.250 5.015 -18.279 1.00 97.06 480 PRO A O 1
ATOM 3600 N N . LEU A 1 481 ? -5.700 5.808 -16.252 1.00 96.94 481 LEU A N 1
ATOM 3601 C CA . LEU A 1 481 ? -4.755 6.816 -16.741 1.00 96.94 481 LEU A CA 1
ATOM 3602 C C . LEU A 1 481 ? -3.472 6.207 -17.311 1.00 96.94 481 LEU A C 1
ATOM 3604 O O . LEU A 1 481 ? -2.777 6.895 -18.043 1.00 96.94 481 LEU A O 1
ATOM 3608 N N . TYR A 1 482 ? -3.192 4.922 -17.071 1.00 97.56 482 TYR A N 1
ATOM 3609 C CA . TYR A 1 482 ? -2.021 4.245 -17.640 1.00 97.56 482 TYR A CA 1
ATOM 3610 C C . TYR A 1 482 ? -2.055 4.184 -19.174 1.00 97.56 482 TYR A C 1
ATOM 3612 O O . TYR A 1 482 ? -1.030 4.379 -19.824 1.00 97.56 482 TYR A O 1
ATOM 3620 N N . PHE A 1 483 ? -3.227 3.942 -19.779 1.00 96.81 483 PHE A N 1
ATOM 3621 C CA . PHE A 1 483 ? -3.367 3.974 -21.246 1.00 96.81 483 PHE A CA 1
ATOM 3622 C C . PHE A 1 483 ? -4.790 4.208 -21.775 1.00 96.81 483 PHE A C 1
ATOM 3624 O O . PHE A 1 483 ? -4.945 4.709 -22.891 1.00 96.81 483 PHE A O 1
ATOM 3631 N N . LEU A 1 484 ? -5.828 3.882 -20.996 1.00 96.25 484 LEU A N 1
ATOM 3632 C CA . LEU A 1 484 ? -7.230 3.934 -21.429 1.00 96.25 484 LEU A CA 1
ATOM 3633 C C . LEU A 1 484 ? -7.767 5.370 -21.530 1.00 96.25 484 LEU A C 1
ATOM 3635 O O . LEU A 1 484 ? -8.480 5.708 -22.479 1.00 96.25 484 LEU A O 1
ATOM 3639 N N . ARG A 1 485 ? -7.431 6.212 -20.546 1.00 94.56 485 ARG A N 1
ATOM 3640 C CA . ARG A 1 485 ? -7.916 7.593 -20.374 1.00 94.56 485 ARG A CA 1
ATOM 3641 C C . ARG A 1 485 ? -6.790 8.547 -19.971 1.00 94.56 485 ARG A C 1
ATOM 3643 O O . ARG A 1 485 ? -6.942 9.328 -19.041 1.00 94.56 485 ARG A O 1
ATOM 3650 N N . ARG A 1 486 ? -5.647 8.443 -20.645 1.00 90.75 486 ARG A N 1
ATOM 3651 C CA . ARG A 1 486 ? -4.466 9.279 -20.381 1.00 90.75 486 ARG A CA 1
ATOM 3652 C C . ARG A 1 486 ? -4.793 10.769 -20.439 1.00 90.75 486 ARG A C 1
ATOM 3654 O O . ARG A 1 486 ? -5.581 11.195 -21.285 1.00 90.75 486 ARG A O 1
ATOM 3661 N N . ALA A 1 487 ? -4.128 11.540 -19.583 1.00 87.88 487 ALA A N 1
ATOM 3662 C CA . ALA A 1 487 ? -4.073 12.987 -19.722 1.00 87.88 487 ALA A CA 1
ATOM 3663 C C . ALA A 1 487 ? -3.361 13.378 -21.031 1.00 87.88 487 ALA A C 1
ATOM 3665 O O . ALA A 1 487 ? -2.561 12.614 -21.583 1.00 87.88 487 ALA A O 1
ATOM 3666 N N . GLU A 1 488 ? -3.665 14.570 -21.539 1.00 86.81 488 GLU A N 1
ATOM 3667 C CA . GLU A 1 488 ? -3.018 15.108 -22.735 1.00 86.81 488 GLU A CA 1
ATOM 3668 C C . GLU A 1 488 ? -1.493 15.190 -22.537 1.00 86.81 488 GLU A C 1
ATOM 3670 O O . GLU A 1 488 ? -1.014 15.573 -21.473 1.00 86.81 488 GLU A O 1
ATOM 3675 N N . GLY A 1 489 ? -0.718 14.774 -23.542 1.00 84.69 489 GLY A N 1
ATOM 3676 C CA . GLY A 1 489 ? 0.751 14.771 -23.490 1.00 84.69 489 GLY A CA 1
ATOM 3677 C C . GLY A 1 489 ? 1.401 13.571 -22.782 1.00 84.69 489 GLY A C 1
ATOM 3678 O O . GLY A 1 489 ? 2.586 13.324 -22.999 1.00 84.69 489 GLY A O 1
ATOM 3679 N N . HIS A 1 490 ? 0.660 12.771 -22.009 1.00 92.25 490 HIS A N 1
ATOM 3680 C CA . HIS A 1 490 ? 1.199 11.549 -21.394 1.00 92.25 490 HIS A CA 1
ATOM 3681 C C . HIS A 1 490 ? 1.312 10.437 -22.436 1.00 92.25 490 HIS A C 1
ATOM 3683 O O . HIS A 1 490 ? 0.396 10.272 -23.237 1.00 92.25 490 HIS A O 1
ATOM 3689 N N . GLN A 1 491 ? 2.377 9.631 -22.422 1.00 92.44 491 GLN A N 1
ATOM 3690 C CA . GLN A 1 491 ? 2.478 8.401 -23.230 1.00 92.44 491 GLN A CA 1
ATOM 3691 C C . GLN A 1 491 ? 1.796 7.219 -22.513 1.00 92.44 491 GLN A C 1
ATOM 3693 O O . GLN A 1 491 ? 1.439 7.357 -21.349 1.00 92.44 491 GLN A O 1
ATOM 3698 N N . PRO A 1 492 ? 1.533 6.071 -23.165 1.00 95.88 492 PRO A N 1
ATOM 3699 C CA . PRO A 1 492 ? 1.159 4.857 -22.441 1.00 95.88 492 PRO A CA 1
ATOM 3700 C C . PRO A 1 492 ? 2.265 4.447 -21.471 1.00 95.88 492 PRO A C 1
ATOM 3702 O O . PRO A 1 492 ? 3.437 4.443 -21.845 1.00 95.88 492 PRO A O 1
ATOM 3705 N N . HIS A 1 493 ? 1.890 4.113 -20.240 1.00 96.44 493 HIS A N 1
ATOM 3706 C CA . HIS A 1 493 ? 2.823 3.665 -19.209 1.00 96.44 493 HIS A CA 1
ATOM 3707 C C . HIS A 1 493 ? 2.724 2.148 -19.044 1.00 96.44 493 HIS A C 1
ATOM 3709 O O . HIS A 1 493 ? 1.633 1.573 -19.113 1.00 96.44 493 HIS A O 1
ATOM 3715 N N . GLY A 1 494 ? 3.861 1.497 -18.807 1.00 98.12 494 GLY A N 1
ATOM 3716 C CA . GLY A 1 494 ? 3.882 0.089 -18.429 1.00 98.12 494 GLY A CA 1
ATOM 3717 C C . GLY A 1 494 ? 3.277 -0.112 -17.039 1.00 98.12 494 GLY A C 1
ATOM 3718 O O . GLY A 1 494 ? 3.501 0.693 -16.135 1.00 98.12 494 GLY A O 1
ATOM 3719 N N . LEU A 1 495 ? 2.531 -1.197 -16.845 1.00 98.75 495 LEU A N 1
ATOM 3720 C CA . LEU A 1 495 ? 1.993 -1.584 -15.545 1.00 98.75 495 LEU A CA 1
ATOM 3721 C C . LEU A 1 495 ? 2.145 -3.087 -15.300 1.00 98.75 495 LEU A C 1
ATOM 3723 O O . LEU A 1 495 ? 1.598 -3.895 -16.045 1.00 98.75 495 LEU A O 1
ATOM 3727 N N . LEU A 1 496 ? 2.796 -3.461 -14.202 1.00 98.81 496 LEU A N 1
ATOM 3728 C CA . LEU A 1 496 ? 2.808 -4.827 -13.682 1.00 98.81 496 LEU A CA 1
ATOM 3729 C C . LEU A 1 496 ? 2.201 -4.847 -12.275 1.00 98.81 496 LEU A C 1
ATOM 3731 O O . LEU A 1 496 ? 2.871 -4.527 -11.300 1.00 98.81 496 LEU A O 1
ATOM 3735 N N . VAL A 1 497 ? 0.931 -5.233 -12.152 1.00 98.81 497 VAL A N 1
ATOM 3736 C CA . VAL A 1 497 ? 0.294 -5.395 -10.837 1.00 98.81 497 VAL A CA 1
ATOM 3737 C C . VAL A 1 497 ? 0.735 -6.723 -10.230 1.00 98.81 497 VAL A C 1
ATOM 3739 O O . VAL A 1 497 ? 0.320 -7.777 -10.705 1.00 98.81 497 VAL A O 1
ATOM 3742 N N . VAL A 1 498 ? 1.554 -6.692 -9.181 1.00 98.56 498 VAL A N 1
ATOM 3743 C CA . VAL A 1 498 ? 2.004 -7.903 -8.482 1.00 98.56 498 VAL A CA 1
ATOM 3744 C C . VAL A 1 498 ? 1.228 -8.044 -7.182 1.00 98.56 498 VAL A C 1
ATOM 3746 O O . VAL A 1 498 ? 1.576 -7.438 -6.178 1.00 98.56 498 VAL A O 1
ATOM 3749 N N . ASN A 1 499 ? 0.177 -8.851 -7.169 1.00 98.25 499 ASN A N 1
ATOM 3750 C CA . ASN A 1 499 ? -0.478 -9.250 -5.926 1.00 98.25 499 ASN A CA 1
ATOM 3751 C C . ASN A 1 499 ? 0.227 -10.478 -5.349 1.00 98.25 499 ASN A C 1
ATOM 3753 O O . ASN A 1 499 ? 0.779 -11.276 -6.106 1.00 98.25 499 ASN A O 1
ATOM 3757 N N . THR A 1 500 ? 0.153 -10.684 -4.038 1.00 97.00 500 THR A N 1
ATOM 3758 C CA . THR A 1 500 ? 0.477 -11.975 -3.424 1.00 97.00 500 THR A CA 1
ATOM 3759 C C . THR A 1 500 ? -0.802 -12.751 -3.130 1.00 97.00 500 THR A C 1
ATOM 3761 O O . THR A 1 500 ? -1.814 -12.194 -2.693 1.00 97.00 500 THR A O 1
ATOM 3764 N N . ALA A 1 501 ? -0.791 -14.051 -3.422 1.00 96.56 501 ALA A N 1
ATOM 3765 C CA . ALA A 1 501 ? -1.940 -14.912 -3.194 1.00 96.56 501 ALA A CA 1
ATOM 3766 C C . ALA A 1 501 ? -2.330 -14.886 -1.707 1.00 96.56 501 ALA A C 1
ATOM 3768 O O . ALA A 1 501 ? -1.479 -14.995 -0.824 1.00 96.56 501 ALA A O 1
ATOM 3769 N N . GLY A 1 502 ? -3.625 -14.717 -1.434 1.00 95.88 502 GLY A N 1
ATOM 3770 C CA . GLY A 1 502 ? -4.163 -14.733 -0.073 1.00 95.88 502 GLY A CA 1
ATOM 3771 C C . GLY A 1 502 ? -3.820 -13.537 0.805 1.00 95.88 502 GLY A C 1
ATOM 3772 O O . GLY A 1 502 ? -4.077 -13.595 2.004 1.00 95.88 502 GLY A O 1
ATOM 3773 N N . ASP A 1 503 ? -3.267 -12.459 0.251 1.00 96.50 503 ASP A N 1
ATOM 3774 C CA . ASP A 1 503 ? -3.059 -11.234 1.016 1.00 96.50 503 ASP A CA 1
ATOM 3775 C C . ASP A 1 503 ? -4.391 -10.710 1.576 1.00 96.50 503 ASP A C 1
ATOM 3777 O O . ASP A 1 503 ? -5.341 -10.471 0.826 1.00 96.50 503 ASP A O 1
ATOM 3781 N N . GLN A 1 504 ? -4.456 -10.552 2.899 1.00 94.31 504 GLN A N 1
ATOM 3782 C CA . GLN A 1 504 ? -5.573 -9.933 3.616 1.00 94.31 504 GLN A CA 1
ATOM 3783 C C . GLN A 1 504 ? -5.162 -8.628 4.316 1.00 94.31 504 GLN A C 1
ATOM 3785 O O . GLN A 1 504 ? -6.029 -7.911 4.806 1.00 94.31 504 GLN A O 1
ATOM 3790 N N . SER A 1 505 ? -3.872 -8.275 4.349 1.00 93.31 505 SER A N 1
ATOM 3791 C CA . SER A 1 505 ? -3.408 -6.974 4.849 1.00 93.31 505 SER A CA 1
ATOM 3792 C C . SER A 1 505 ? -3.720 -5.879 3.835 1.00 93.31 505 SER A C 1
ATOM 3794 O O . SER A 1 505 ? -4.339 -4.876 4.190 1.00 93.31 505 SER A O 1
ATOM 3796 N N . VAL A 1 506 ? -3.383 -6.106 2.565 1.00 95.31 506 VAL A N 1
ATOM 3797 C CA . VAL A 1 506 ? -3.962 -5.376 1.435 1.00 95.31 506 VAL A CA 1
ATOM 3798 C C . VAL A 1 506 ? -4.738 -6.404 0.617 1.00 95.31 506 VAL A C 1
ATOM 3800 O O . VAL A 1 506 ? -4.141 -7.139 -0.166 1.00 95.31 506 VAL A O 1
ATOM 3803 N N . PRO A 1 507 ? -6.060 -6.521 0.842 1.00 95.81 507 PRO A N 1
ATOM 3804 C CA . PRO A 1 507 ? -6.864 -7.611 0.309 1.00 95.81 507 PRO A CA 1
ATOM 3805 C C . PRO A 1 507 ? -6.622 -7.867 -1.183 1.00 95.81 507 PRO A C 1
ATOM 3807 O O . PRO A 1 507 ? -6.788 -6.970 -2.011 1.00 95.81 507 PRO A O 1
ATOM 3810 N N . VAL A 1 508 ? -6.274 -9.104 -1.548 1.00 96.81 508 VAL A N 1
ATOM 3811 C CA . VAL A 1 508 ? -5.914 -9.496 -2.927 1.00 96.81 508 VAL A CA 1
ATOM 3812 C C . VAL A 1 508 ? -6.993 -9.131 -3.962 1.00 96.81 508 VAL A C 1
ATOM 3814 O O . VAL A 1 508 ? -6.697 -8.835 -5.126 1.00 96.81 508 VAL A O 1
ATOM 3817 N N . ASN A 1 509 ? -8.267 -9.075 -3.556 1.00 97.12 509 ASN A N 1
ATOM 3818 C CA . ASN A 1 509 ? -9.357 -8.620 -4.418 1.00 97.12 509 ASN A CA 1
ATOM 3819 C C . ASN A 1 509 ? -9.256 -7.142 -4.808 1.00 97.12 509 ASN A C 1
ATOM 3821 O O . ASN A 1 509 ? -9.730 -6.789 -5.888 1.00 97.12 509 ASN A O 1
ATOM 3825 N N . SER A 1 510 ? -8.680 -6.296 -3.954 1.00 97.38 510 SER A N 1
ATOM 3826 C CA . SER A 1 510 ? -8.483 -4.866 -4.193 1.00 97.38 510 SER A CA 1
ATOM 3827 C C . SER A 1 510 ? -7.398 -4.627 -5.248 1.00 97.38 510 SER A C 1
ATOM 3829 O O . SER A 1 510 ? -7.627 -3.878 -6.202 1.00 97.38 510 SER A O 1
ATOM 3831 N N . GLY A 1 511 ? -6.271 -5.340 -5.175 1.00 97.88 511 GLY A N 1
ATOM 3832 C CA . GLY A 1 511 ? -5.243 -5.309 -6.222 1.00 97.88 511 GLY A CA 1
ATOM 3833 C C . GLY A 1 511 ? -5.764 -5.819 -7.573 1.00 97.88 511 GLY A C 1
ATOM 3834 O O . GLY A 1 511 ? -5.580 -5.183 -8.613 1.00 97.88 511 GLY A O 1
ATOM 3835 N N . ASN A 1 512 ? -6.552 -6.902 -7.571 1.00 98.44 512 ASN A N 1
ATOM 3836 C CA . ASN A 1 512 ? -7.248 -7.372 -8.776 1.00 98.44 512 ASN A CA 1
ATOM 3837 C C . ASN A 1 512 ? -8.348 -6.403 -9.260 1.00 98.44 512 ASN A C 1
ATOM 3839 O O . ASN A 1 512 ? -8.627 -6.337 -10.458 1.00 98.44 512 ASN A O 1
ATOM 3843 N N . ALA A 1 513 ? -8.989 -5.636 -8.372 1.00 98.12 513 ALA A N 1
ATOM 3844 C CA . ALA A 1 513 ? -9.944 -4.600 -8.766 1.00 98.12 513 ALA A CA 1
ATOM 3845 C C . ALA A 1 513 ? -9.250 -3.451 -9.504 1.00 98.12 513 ALA A C 1
ATOM 3847 O O . ALA A 1 513 ? -9.742 -3.034 -10.554 1.00 98.12 513 ALA A O 1
ATOM 3848 N N . PHE A 1 514 ? -8.087 -3.016 -9.016 1.00 98.62 514 PHE A N 1
ATOM 3849 C CA . PHE A 1 514 ? -7.232 -2.067 -9.722 1.00 98.62 514 PHE A CA 1
ATOM 3850 C C . PHE A 1 514 ? -6.789 -2.621 -11.085 1.00 98.62 514 PHE A C 1
ATOM 3852 O O . PHE A 1 514 ? -6.987 -1.963 -12.104 1.00 98.62 514 PHE A O 1
ATOM 3859 N N . ALA A 1 515 ? -6.298 -3.864 -11.141 1.00 98.62 515 ALA A N 1
ATOM 3860 C CA . ALA A 1 515 ? -5.898 -4.517 -12.390 1.00 98.62 515 ALA A CA 1
ATOM 3861 C C . ALA A 1 515 ? -7.052 -4.611 -13.412 1.00 98.62 515 ALA A C 1
ATOM 3863 O O . ALA A 1 515 ? -6.853 -4.365 -14.603 1.00 98.62 515 ALA A O 1
ATOM 3864 N N . ARG A 1 516 ? -8.286 -4.894 -12.965 1.00 98.12 516 ARG A N 1
ATOM 3865 C CA . ARG A 1 516 ? -9.488 -4.809 -13.816 1.00 98.12 516 ARG A CA 1
ATOM 3866 C C . ARG A 1 516 ? -9.719 -3.395 -14.337 1.00 98.12 516 ARG A C 1
ATOM 3868 O O . ARG A 1 516 ? -9.927 -3.236 -15.534 1.00 98.12 516 ARG A O 1
ATOM 3875 N N . ALA A 1 517 ? -9.683 -2.384 -13.468 1.00 98.00 517 ALA A N 1
ATOM 3876 C CA . ALA A 1 517 ? -9.914 -0.988 -13.845 1.00 98.00 517 ALA A CA 1
ATOM 3877 C C . ALA A 1 517 ? -8.852 -0.465 -14.831 1.00 98.00 517 ALA A C 1
ATOM 3879 O O . ALA A 1 517 ? -9.192 0.265 -15.765 1.00 98.00 517 ALA A O 1
ATOM 3880 N N . ALA A 1 518 ? -7.605 -0.920 -14.675 1.00 98.06 518 ALA A N 1
ATOM 3881 C CA . ALA A 1 518 ? -6.491 -0.669 -15.584 1.00 98.06 518 ALA A CA 1
ATOM 3882 C C . ALA A 1 518 ? -6.586 -1.445 -16.911 1.00 98.06 518 ALA A C 1
ATOM 3884 O O . ALA A 1 518 ? -5.791 -1.201 -17.806 1.00 98.06 518 ALA A O 1
ATOM 3885 N N . GLY A 1 519 ? -7.526 -2.384 -17.067 1.00 97.56 519 GLY A N 1
ATOM 3886 C CA . GLY A 1 519 ? -7.673 -3.190 -18.285 1.00 97.56 519 GLY A CA 1
ATOM 3887 C C . GLY A 1 519 ? -6.731 -4.398 -18.383 1.00 97.56 519 GLY A C 1
ATOM 3888 O O . GLY A 1 519 ? -6.664 -5.013 -19.447 1.00 97.56 519 GLY A O 1
ATOM 3889 N N . ALA A 1 520 ? -6.036 -4.759 -17.296 1.00 98.19 520 ALA A N 1
ATOM 3890 C CA . ALA A 1 520 ? -5.157 -5.932 -17.192 1.00 98.19 520 ALA A CA 1
ATOM 3891 C C . ALA A 1 520 ? -5.925 -7.255 -17.012 1.00 98.19 520 ALA A C 1
ATOM 3893 O O . ALA A 1 520 ? -5.390 -8.329 -17.269 1.00 98.19 520 ALA A O 1
ATOM 3894 N N . ILE A 1 521 ? -7.178 -7.188 -16.546 1.00 98.62 521 ILE A N 1
ATOM 3895 C CA . ILE A 1 521 ? -8.057 -8.349 -16.356 1.00 98.62 521 ILE A CA 1
ATOM 3896 C C . ILE A 1 521 ? -9.374 -8.088 -17.096 1.00 98.62 521 ILE A C 1
ATOM 3898 O O . ILE A 1 521 ? -10.167 -7.255 -16.643 1.00 98.62 521 ILE A O 1
ATOM 3902 N N . PRO A 1 522 ? -9.667 -8.809 -18.192 1.00 98.12 522 PRO A N 1
ATOM 3903 C CA . PRO A 1 522 ? -10.940 -8.683 -18.871 1.00 98.12 522 PRO A CA 1
ATOM 3904 C C . PRO A 1 522 ? -12.010 -9.452 -18.088 1.00 98.12 522 PRO A C 1
ATOM 3906 O O . PRO A 1 522 ? -11.790 -10.558 -17.576 1.00 98.12 522 PRO A O 1
ATOM 3909 N N . PHE A 1 523 ? -13.186 -8.842 -17.963 1.00 97.50 523 PHE A N 1
ATOM 3910 C CA . PHE A 1 523 ? -14.293 -9.385 -17.170 1.00 97.50 523 PHE A CA 1
ATOM 3911 C C . PHE A 1 523 ? -15.607 -9.472 -17.943 1.00 97.50 523 PHE A C 1
ATOM 3913 O O . PHE A 1 523 ? -16.499 -10.213 -17.526 1.00 97.50 523 PHE A O 1
ATOM 3920 N N . LEU A 1 524 ? -15.714 -8.779 -19.077 1.00 97.94 524 LEU A N 1
ATOM 3921 C CA . LEU A 1 524 ? -16.850 -8.897 -19.979 1.00 97.94 524 LEU A CA 1
ATOM 3922 C C . LEU A 1 524 ? -16.624 -10.048 -20.972 1.00 97.94 524 LEU A C 1
ATOM 3924 O O . LEU A 1 524 ? -15.491 -10.355 -21.348 1.00 97.94 524 LEU A O 1
ATOM 3928 N N . GLY A 1 525 ? -17.708 -10.708 -21.387 1.00 96.75 525 GLY A N 1
ATOM 3929 C CA . GLY A 1 525 ? -17.649 -11.779 -22.387 1.00 96.75 525 GLY A CA 1
ATOM 3930 C C . GLY A 1 525 ? -17.279 -11.268 -23.791 1.00 96.75 525 GLY A C 1
ATOM 3931 O O . GLY A 1 525 ? -17.302 -10.060 -24.025 1.00 96.75 525 GLY A O 1
ATOM 3932 N N . PRO A 1 526 ? -16.995 -12.165 -24.750 1.00 94.88 526 PRO A N 1
ATOM 3933 C CA . PRO A 1 526 ? -16.507 -11.786 -26.082 1.00 94.88 526 PRO A CA 1
ATOM 3934 C C . PRO A 1 526 ? -17.487 -10.921 -26.892 1.00 94.88 526 PRO A C 1
ATOM 3936 O O . PRO A 1 526 ? -17.061 -10.058 -27.648 1.00 94.88 526 PRO A O 1
ATOM 3939 N N . LEU A 1 527 ? -18.800 -11.072 -26.679 1.00 93.56 527 LEU A N 1
ATOM 3940 C CA . LEU A 1 527 ? -19.829 -10.258 -27.351 1.00 93.56 527 LEU A CA 1
ATOM 3941 C C . LEU A 1 527 ? -19.964 -8.834 -26.784 1.00 93.56 527 LEU A C 1
ATOM 3943 O O . LEU A 1 527 ? -20.772 -8.044 -27.270 1.00 93.56 527 LEU A O 1
ATOM 3947 N N . ALA A 1 528 ? -19.237 -8.499 -25.716 1.00 93.56 528 ALA A N 1
ATOM 3948 C CA . ALA A 1 528 ? -19.354 -7.190 -25.085 1.00 93.56 528 ALA A CA 1
ATOM 3949 C C . ALA A 1 528 ? -18.797 -6.065 -25.956 1.00 93.56 528 ALA A C 1
ATOM 3951 O O . ALA A 1 528 ? -19.320 -4.960 -25.884 1.00 93.56 528 ALA A O 1
ATOM 3952 N N . LEU A 1 529 ? -17.803 -6.353 -26.800 1.00 91.75 529 LEU A N 1
ATOM 3953 C CA . LEU A 1 529 ? -17.272 -5.385 -27.754 1.00 91.75 529 LEU A CA 1
ATOM 3954 C C . LEU A 1 529 ? -18.370 -4.861 -28.696 1.00 91.75 529 LEU A C 1
ATOM 3956 O O . LEU A 1 529 ? -18.497 -3.656 -28.882 1.00 91.75 529 LEU A O 1
ATOM 3960 N N . GLU A 1 530 ? -19.198 -5.759 -29.234 1.00 92.44 530 GLU A N 1
ATOM 3961 C CA . GLU A 1 530 ? -20.303 -5.411 -30.138 1.00 92.44 530 GLU A CA 1
ATOM 3962 C C . GLU A 1 530 ? -21.441 -4.687 -29.405 1.00 92.44 530 GLU A C 1
ATOM 3964 O O . GLU A 1 530 ? -22.007 -3.723 -29.914 1.00 92.44 530 GLU A O 1
ATOM 3969 N N . ARG A 1 531 ? -21.783 -5.140 -28.191 1.00 95.06 531 ARG A N 1
ATOM 3970 C CA . ARG A 1 531 ? -22.914 -4.599 -27.413 1.00 95.06 531 ARG A CA 1
ATOM 3971 C C . ARG A 1 531 ? -22.592 -3.282 -26.711 1.00 95.06 531 ARG A C 1
ATOM 3973 O O . ARG A 1 531 ? -23.480 -2.454 -26.517 1.00 95.06 531 ARG A O 1
ATOM 3980 N N . HIS A 1 532 ? -21.340 -3.106 -26.301 1.00 94.94 532 HIS A N 1
ATOM 3981 C CA . HIS A 1 532 ? -20.857 -1.974 -25.517 1.00 94.94 532 HIS A CA 1
ATOM 3982 C C . HIS A 1 532 ? -19.468 -1.524 -26.006 1.00 94.94 532 HIS A C 1
ATOM 3984 O O . HIS A 1 532 ? -18.486 -1.696 -25.282 1.00 94.94 532 HIS A O 1
ATOM 3990 N N . PRO A 1 533 ? -19.360 -0.887 -27.189 1.00 92.12 533 PRO A N 1
ATOM 3991 C CA . PRO A 1 533 ? -18.067 -0.478 -27.754 1.00 92.12 533 PRO A CA 1
ATOM 3992 C C . PRO A 1 533 ? -17.228 0.415 -26.828 1.00 92.12 533 PRO A C 1
ATOM 3994 O O . PRO A 1 533 ? -16.005 0.339 -26.822 1.00 92.12 533 PRO A O 1
ATOM 3997 N N . ALA A 1 534 ? -17.870 1.216 -25.970 1.00 92.12 534 ALA A N 1
ATOM 3998 C CA . ALA A 1 534 ? -17.186 2.043 -24.970 1.00 92.12 534 ALA A CA 1
ATOM 3999 C C . ALA A 1 534 ? -16.434 1.237 -23.887 1.00 92.12 534 ALA A C 1
ATOM 4001 O O . ALA A 1 534 ? -15.632 1.804 -23.147 1.00 92.12 534 ALA A O 1
ATOM 4002 N N . LEU A 1 535 ? -16.705 -0.067 -23.773 1.00 94.00 535 LEU A N 1
ATOM 4003 C CA . LEU A 1 535 ? -16.081 -1.000 -22.831 1.00 94.00 535 LEU A CA 1
ATOM 4004 C C . LEU A 1 535 ? -15.242 -2.073 -23.547 1.00 94.00 535 LEU A C 1
ATOM 4006 O O . LEU A 1 535 ? -14.934 -3.104 -22.949 1.00 94.00 535 LEU A O 1
ATOM 4010 N N . ALA A 1 536 ? -14.874 -1.832 -24.809 1.00 95.00 536 ALA A N 1
ATOM 4011 C CA . ALA A 1 536 ? -14.082 -2.729 -25.650 1.00 95.00 536 ALA A CA 1
ATOM 4012 C C . ALA A 1 536 ? -12.844 -3.294 -24.938 1.00 95.00 536 ALA A C 1
ATOM 4014 O O . ALA A 1 536 ? -12.637 -4.505 -24.911 1.00 95.00 536 ALA A O 1
ATOM 4015 N N . ASP A 1 537 ? -12.069 -2.426 -24.285 1.00 96.19 537 ASP A N 1
ATOM 4016 C CA . ASP A 1 537 ? -10.838 -2.788 -23.579 1.00 96.19 537 ASP A CA 1
ATOM 4017 C C . ASP A 1 537 ? -11.038 -3.715 -22.364 1.00 96.19 537 ASP A C 1
ATOM 4019 O O . ASP A 1 537 ? -10.058 -4.255 -21.849 1.00 96.19 537 ASP A O 1
ATOM 4023 N N . TYR A 1 538 ? -12.281 -3.916 -21.915 1.00 97.38 538 TYR A N 1
ATOM 4024 C CA . TYR A 1 538 ? -12.646 -4.816 -20.815 1.00 97.38 538 TYR A CA 1
ATOM 4025 C C . TYR A 1 538 ? -13.278 -6.136 -21.293 1.00 97.38 538 TYR A C 1
ATOM 4027 O O . TYR A 1 538 ? -13.591 -7.009 -20.469 1.00 97.38 538 TYR A O 1
ATOM 4035 N N . ALA A 1 539 ? -13.488 -6.286 -22.605 1.00 97.75 539 ALA A N 1
ATOM 4036 C CA . ALA A 1 539 ? -13.972 -7.512 -23.221 1.00 97.75 539 ALA A CA 1
ATOM 4037 C C . ALA A 1 539 ? -12.876 -8.581 -23.271 1.00 97.75 539 ALA A C 1
ATOM 4039 O O . ALA A 1 539 ? -11.695 -8.298 -23.459 1.00 97.75 539 ALA A O 1
ATOM 4040 N N . THR A 1 540 ? -13.283 -9.836 -23.101 1.00 98.06 540 THR A N 1
ATOM 4041 C CA . THR A 1 540 ? -12.391 -10.989 -23.250 1.00 98.06 540 THR A CA 1
ATOM 4042 C C . THR A 1 540 ? -12.316 -11.366 -24.732 1.00 98.06 540 THR A C 1
ATOM 4044 O O . THR A 1 540 ? -13.362 -11.709 -25.287 1.00 98.06 540 THR A O 1
ATOM 4047 N N . PRO A 1 541 ? -11.130 -11.358 -25.372 1.00 97.00 541 PRO A N 1
ATOM 4048 C CA . PRO A 1 541 ? -10.969 -11.858 -26.738 1.00 97.00 541 PRO A CA 1
ATOM 4049 C C . PRO A 1 541 ? -11.506 -13.283 -26.884 1.00 97.00 541 PRO A C 1
ATOM 4051 O O . PRO A 1 541 ? -11.407 -14.078 -25.944 1.00 97.00 541 PRO A O 1
ATOM 4054 N N . ARG A 1 542 ? -12.029 -13.644 -28.062 1.00 96.38 542 ARG A N 1
ATOM 4055 C CA . ARG A 1 542 ? -12.645 -14.965 -28.271 1.00 96.38 542 ARG A CA 1
ATOM 4056 C C . ARG A 1 542 ? -11.670 -16.104 -27.963 1.00 96.38 542 ARG A C 1
ATOM 4058 O O . ARG A 1 542 ? -12.016 -16.997 -27.196 1.00 96.38 542 ARG A O 1
ATOM 4065 N N . ALA A 1 543 ? -10.438 -16.010 -28.462 1.00 96.06 543 ALA A N 1
ATOM 4066 C CA . ALA A 1 543 ? -9.392 -17.000 -28.209 1.00 96.06 543 ALA A CA 1
ATOM 4067 C C . ALA A 1 543 ? -9.046 -17.138 -26.713 1.00 96.06 543 ALA A C 1
ATOM 4069 O O . ALA A 1 543 ? -8.811 -18.243 -26.227 1.00 96.06 543 ALA A O 1
ATOM 4070 N N . LEU A 1 544 ? -9.057 -16.029 -25.961 1.00 96.62 544 LEU A N 1
ATOM 4071 C CA . LEU A 1 544 ? -8.792 -16.053 -24.519 1.00 96.62 544 LEU A CA 1
ATOM 4072 C C . LEU A 1 544 ? -9.964 -16.666 -23.745 1.00 96.62 544 LEU A C 1
ATOM 4074 O O . LEU A 1 544 ? -9.755 -17.385 -22.771 1.00 96.62 544 LEU A O 1
ATOM 4078 N N . PHE A 1 545 ? -11.195 -16.397 -24.183 1.00 97.75 545 PHE A N 1
ATOM 4079 C CA . PHE A 1 545 ? -12.390 -17.000 -23.604 1.00 97.75 545 PHE A CA 1
ATOM 4080 C C . PHE A 1 545 ? -12.423 -18.511 -23.849 1.00 97.75 545 PHE A C 1
ATOM 4082 O O . PHE A 1 545 ? -12.677 -19.268 -22.915 1.00 97.75 545 PHE A O 1
ATOM 4089 N N . ASP A 1 546 ? -12.132 -18.953 -25.075 1.00 96.69 546 ASP A N 1
ATOM 4090 C CA . ASP A 1 546 ? -12.121 -20.371 -25.443 1.00 96.69 546 ASP A CA 1
ATOM 4091 C C . ASP A 1 546 ? -11.042 -21.150 -24.665 1.00 96.69 546 ASP A C 1
ATOM 4093 O O . ASP A 1 546 ? -11.296 -22.280 -24.253 1.00 96.69 546 ASP A O 1
ATOM 4097 N N . ARG A 1 547 ? -9.891 -20.527 -24.354 1.00 95.81 547 ARG A N 1
ATOM 4098 C CA . ARG A 1 547 ? -8.828 -21.119 -23.514 1.00 95.81 547 ARG A CA 1
ATOM 4099 C C . ARG A 1 547 ? -9.315 -21.557 -22.128 1.00 95.81 547 ARG A C 1
ATOM 4101 O O . ARG A 1 547 ? -8.886 -22.596 -21.638 1.00 95.81 547 ARG A O 1
ATOM 4108 N N . TYR A 1 548 ? -10.192 -20.779 -21.491 1.00 96.56 548 TYR A N 1
ATOM 4109 C CA . TYR A 1 548 ? -10.649 -21.031 -20.112 1.00 96.56 548 TYR A CA 1
ATOM 4110 C C . TYR A 1 548 ? -12.137 -21.404 -20.008 1.00 96.56 548 TYR A C 1
ATOM 4112 O O . TYR A 1 548 ? -12.660 -21.614 -18.906 1.00 96.56 548 TYR A O 1
ATOM 4120 N N . ALA A 1 549 ? -12.842 -21.438 -21.143 1.00 96.75 549 ALA A N 1
ATOM 4121 C CA . ALA A 1 549 ? -14.299 -21.530 -21.258 1.00 96.75 549 ALA A CA 1
ATOM 4122 C C . ALA A 1 549 ? -15.075 -20.464 -20.447 1.00 96.75 549 ALA A C 1
ATOM 4124 O O . ALA A 1 549 ? -16.257 -20.635 -20.142 1.00 96.75 549 ALA A O 1
ATOM 4125 N N . ARG A 1 550 ? -14.404 -19.380 -20.040 1.00 97.75 550 ARG A N 1
ATOM 4126 C CA . ARG A 1 550 ? -14.935 -18.262 -19.247 1.00 97.75 550 ARG A CA 1
ATOM 4127 C C . ARG A 1 550 ? -13.978 -17.071 -19.323 1.00 97.75 550 ARG A C 1
ATOM 4129 O O . ARG A 1 550 ? -12.870 -17.188 -19.836 1.00 97.75 550 ARG A O 1
ATOM 4136 N N . THR A 1 551 ? -14.385 -15.920 -18.792 1.00 98.44 551 THR A N 1
ATOM 4137 C CA . THR A 1 551 ? -13.487 -14.758 -18.690 1.00 98.44 551 THR A CA 1
ATOM 4138 C C . THR A 1 551 ? -12.397 -15.001 -17.635 1.00 98.44 551 THR A C 1
ATOM 4140 O O . THR A 1 551 ? -12.673 -15.667 -16.633 1.00 98.44 551 THR A O 1
ATOM 4143 N N . PRO A 1 552 ? -11.184 -14.437 -17.779 1.00 98.50 552 PRO A N 1
ATOM 4144 C CA . PRO A 1 552 ? -10.142 -14.531 -16.756 1.00 98.50 552 PRO A CA 1
ATOM 4145 C C . PRO A 1 552 ? -10.597 -14.059 -15.369 1.00 98.50 552 PRO A C 1
ATOM 4147 O O . PRO A 1 552 ? -10.329 -14.726 -14.373 1.00 98.50 552 PRO A O 1
ATOM 4150 N N . ASN A 1 553 ? -11.396 -12.987 -15.283 1.00 98.56 553 ASN A N 1
ATOM 4151 C CA . ASN A 1 553 ? -12.004 -12.590 -14.009 1.00 98.56 553 ASN A CA 1
ATOM 4152 C C . ASN A 1 553 ? -12.855 -13.710 -13.384 1.00 98.56 553 ASN A C 1
ATOM 4154 O O . ASN A 1 553 ? -12.839 -13.906 -12.171 1.00 98.56 553 ASN A O 1
ATOM 4158 N N . ARG A 1 554 ? -13.611 -14.454 -14.200 1.00 98.44 554 ARG A N 1
ATOM 4159 C CA . ARG A 1 554 ? -14.423 -15.563 -13.702 1.00 98.44 554 ARG A CA 1
ATOM 4160 C C . ARG A 1 554 ? -13.559 -16.740 -13.240 1.00 98.44 554 ARG A C 1
ATOM 4162 O O . ARG A 1 554 ? -13.933 -17.373 -12.259 1.00 98.44 554 ARG A O 1
ATOM 4169 N N . VAL A 1 555 ? -12.402 -16.985 -13.865 1.00 98.50 555 VAL A N 1
ATOM 4170 C CA . VAL A 1 555 ? -11.402 -17.947 -13.358 1.00 98.50 555 VAL A CA 1
ATOM 4171 C C . VAL A 1 555 ? -10.953 -17.557 -11.948 1.00 98.50 555 VAL A C 1
ATOM 4173 O O . VAL A 1 555 ? -11.046 -18.380 -11.043 1.00 98.50 555 VAL A O 1
ATOM 4176 N N . LEU A 1 556 ? -10.561 -16.296 -11.734 1.00 98.69 556 LEU A N 1
ATOM 4177 C CA . LEU A 1 556 ? -10.125 -15.802 -10.420 1.00 98.69 556 LEU A CA 1
ATOM 4178 C C . LEU A 1 556 ? -11.214 -15.943 -9.339 1.00 98.69 556 LEU A C 1
ATOM 4180 O O . LEU A 1 556 ? -10.909 -16.258 -8.190 1.00 98.69 556 LEU A O 1
ATOM 4184 N N . VAL A 1 557 ? -12.487 -15.734 -9.698 1.00 98.44 557 VAL A N 1
ATOM 4185 C CA . VAL A 1 557 ? -13.631 -15.943 -8.791 1.00 98.44 557 VAL A CA 1
ATOM 4186 C C . VAL A 1 557 ? -13.831 -17.426 -8.476 1.00 98.44 557 VAL A C 1
ATOM 4188 O O . VAL A 1 557 ? -13.907 -17.799 -7.309 1.00 98.44 557 VAL A O 1
ATOM 4191 N N . ASP A 1 558 ? -13.912 -18.278 -9.500 1.00 97.88 558 ASP A N 1
ATOM 4192 C CA . ASP A 1 558 ? -14.238 -19.701 -9.332 1.00 97.88 558 ASP A CA 1
ATOM 4193 C C . ASP A 1 558 ? -13.124 -20.484 -8.633 1.00 97.88 558 ASP A C 1
ATOM 4195 O O . ASP A 1 558 ? -13.390 -21.484 -7.968 1.00 97.88 558 ASP A O 1
ATOM 4199 N N . ARG A 1 559 ? -11.879 -20.016 -8.756 1.00 97.81 559 ARG A N 1
ATOM 4200 C CA . ARG A 1 559 ? -10.711 -20.574 -8.070 1.00 97.81 559 ARG A CA 1
ATOM 4201 C C . ARG A 1 559 ? -10.436 -19.924 -6.713 1.00 97.81 559 ARG A C 1
ATOM 4203 O O . ARG A 1 559 ? -9.386 -20.162 -6.138 1.00 97.81 559 ARG A O 1
ATOM 4210 N N . GLY A 1 560 ? -11.344 -19.094 -6.192 1.00 97.75 560 GLY A N 1
ATOM 4211 C CA . GLY A 1 560 ? -11.191 -18.474 -4.870 1.00 97.75 560 GLY A CA 1
ATOM 4212 C C . GLY A 1 560 ? -9.992 -17.525 -4.738 1.00 97.75 560 GLY A C 1
ATOM 4213 O O . GLY A 1 560 ? -9.675 -17.115 -3.627 1.00 97.75 560 GLY A O 1
ATOM 4214 N N . VAL A 1 561 ? -9.349 -17.130 -5.844 1.00 98.06 561 VAL A N 1
ATOM 4215 C CA . VAL A 1 561 ? -8.165 -16.253 -5.839 1.00 98.06 561 VAL A CA 1
ATOM 4216 C C . VAL A 1 561 ? -8.530 -14.869 -5.315 1.00 98.06 561 VAL A C 1
ATOM 4218 O O . VAL A 1 561 ? -7.810 -14.308 -4.500 1.00 98.06 561 VAL A O 1
ATOM 4221 N N . LEU A 1 562 ? -9.686 -14.337 -5.732 1.00 97.31 562 LEU A N 1
ATOM 4222 C CA . LEU A 1 562 ? -10.175 -13.054 -5.217 1.00 97.31 562 LEU A CA 1
ATOM 4223 C C . LEU A 1 562 ? -10.631 -13.142 -3.757 1.00 97.31 562 LEU A C 1
ATOM 4225 O O . LEU A 1 562 ? -10.636 -12.138 -3.063 1.00 97.31 562 LEU A O 1
ATOM 4229 N N . GLU A 1 563 ? -11.074 -14.308 -3.294 1.00 95.06 563 GLU A N 1
ATOM 4230 C CA . GLU A 1 563 ? -11.463 -14.480 -1.893 1.00 95.06 563 GLU A CA 1
ATOM 4231 C C . GLU A 1 563 ? -10.214 -14.501 -1.006 1.00 95.06 563 GLU A C 1
ATOM 4233 O O . GLU A 1 563 ? -10.157 -13.788 -0.009 1.00 95.06 563 GLU A O 1
ATOM 4238 N N . GLY A 1 564 ? -9.194 -15.269 -1.403 1.00 95.69 564 GLY A N 1
ATOM 4239 C CA . GLY A 1 564 ? -7.892 -15.282 -0.740 1.00 95.69 564 GLY A CA 1
ATOM 4240 C C . GLY A 1 564 ? -7.924 -15.808 0.698 1.00 95.69 564 GLY A C 1
ATOM 4241 O O . GLY A 1 564 ? -7.032 -15.487 1.474 1.00 95.69 564 GLY A O 1
ATOM 4242 N N . LEU A 1 565 ? -8.948 -16.582 1.077 1.00 95.88 565 LEU A N 1
ATOM 4243 C CA . LEU A 1 565 ? -9.130 -17.092 2.438 1.00 95.88 565 LEU A CA 1
ATOM 4244 C C . LEU A 1 565 ? -8.752 -18.574 2.529 1.00 95.88 565 LEU A C 1
ATOM 4246 O O . LEU A 1 565 ? -9.580 -19.460 2.306 1.00 95.88 565 LEU A O 1
ATOM 4250 N N . ALA A 1 566 ? -7.509 -18.845 2.927 1.00 95.75 566 ALA A N 1
ATOM 4251 C CA . ALA A 1 566 ? -6.990 -20.201 3.117 1.00 95.75 566 ALA A CA 1
ATOM 4252 C C . ALA A 1 566 ? -7.795 -21.019 4.146 1.00 95.75 566 ALA A C 1
ATOM 4254 O O . ALA A 1 566 ? -7.981 -22.227 3.996 1.00 95.75 566 ALA A O 1
ATOM 4255 N N . SER A 1 567 ? -8.365 -20.348 5.153 1.00 95.12 567 SER A N 1
ATOM 4256 C CA . SER A 1 567 ? -9.155 -20.960 6.231 1.00 95.12 567 SER A CA 1
ATOM 4257 C C . SER A 1 567 ? -10.432 -21.669 5.766 1.00 95.12 567 SER A C 1
ATOM 4259 O O . SER A 1 567 ? -11.001 -22.464 6.516 1.00 95.12 567 SER A O 1
ATOM 4261 N N . LEU A 1 568 ? -10.879 -21.426 4.531 1.00 96.56 568 LEU A N 1
ATOM 4262 C CA . LEU A 1 568 ? -12.028 -22.111 3.940 1.00 96.56 568 LEU A CA 1
ATOM 4263 C C . LEU A 1 568 ? -11.683 -23.495 3.371 1.00 96.56 568 LEU A C 1
ATOM 4265 O O . LEU A 1 568 ? -12.595 -24.218 2.976 1.00 96.56 568 LEU A O 1
ATOM 4269 N N . ASN A 1 569 ? -10.401 -23.880 3.359 1.00 96.50 569 ASN A N 1
ATOM 4270 C CA . ASN A 1 569 ? -9.910 -25.200 2.944 1.00 96.50 569 ASN A CA 1
ATOM 4271 C C . ASN A 1 569 ? -10.422 -25.637 1.559 1.00 96.50 569 ASN A C 1
ATOM 4273 O O . ASN A 1 569 ? -10.818 -26.787 1.359 1.00 96.50 569 ASN A O 1
ATOM 4277 N N . ARG A 1 570 ? -10.469 -24.701 0.602 1.00 96.06 570 ARG A N 1
ATOM 4278 C CA . ARG A 1 570 ? -11.006 -24.962 -0.744 1.00 96.06 570 ARG A CA 1
ATOM 4279 C C . ARG A 1 570 ? -10.071 -25.801 -1.609 1.00 96.06 570 ARG A C 1
ATOM 4281 O O . ARG A 1 570 ? -10.557 -26.585 -2.420 1.00 96.06 570 ARG A O 1
ATOM 4288 N N . PHE A 1 571 ? -8.760 -25.626 -1.442 1.00 96.62 571 PHE A N 1
ATOM 4289 C CA . PHE A 1 571 ? -7.739 -26.230 -2.299 1.00 96.62 571 PHE A CA 1
ATOM 4290 C C . PHE A 1 571 ? -6.678 -26.954 -1.467 1.00 96.62 571 PHE A C 1
ATOM 4292 O O . PHE A 1 571 ? -5.511 -26.581 -1.512 1.00 96.62 571 PHE A O 1
ATOM 4299 N N . PRO A 1 572 ? -7.056 -27.981 -0.684 1.00 95.81 572 PRO A N 1
ATOM 4300 C CA . PRO A 1 572 ? -6.090 -28.727 0.110 1.00 95.81 572 PRO A CA 1
ATOM 4301 C C . PRO A 1 572 ? -5.028 -29.376 -0.790 1.00 95.81 572 PRO A C 1
ATOM 4303 O O . PRO A 1 572 ? -5.327 -29.802 -1.912 1.00 95.81 572 PRO A O 1
ATOM 4306 N N . THR A 1 573 ? -3.810 -29.488 -0.267 1.00 93.88 573 THR A N 1
ATOM 4307 C CA . THR A 1 573 ? -2.730 -30.310 -0.831 1.00 93.88 573 THR A CA 1
ATOM 4308 C C . THR A 1 573 ? -2.623 -31.621 -0.038 1.00 93.88 573 THR A C 1
ATOM 4310 O O . THR A 1 573 ? -3.275 -31.770 1.002 1.00 93.88 573 THR A O 1
ATOM 4313 N N . PRO A 1 574 ? -1.801 -32.596 -0.469 1.00 89.88 574 PRO A N 1
ATOM 4314 C CA . PRO A 1 574 ? -1.594 -33.829 0.292 1.00 89.88 574 PRO A CA 1
ATOM 4315 C C . PRO A 1 574 ? -1.091 -33.609 1.728 1.00 89.88 574 PRO A C 1
ATOM 4317 O O . PRO A 1 574 ? -1.338 -34.446 2.595 1.00 89.88 574 PRO A O 1
ATOM 4320 N N . THR A 1 575 ? -0.391 -32.501 1.988 1.00 90.25 575 THR A N 1
ATOM 4321 C CA . THR A 1 575 ? 0.267 -32.222 3.274 1.00 90.25 575 THR A CA 1
ATOM 4322 C C . THR A 1 575 ? -0.409 -31.117 4.084 1.00 90.25 575 THR A C 1
ATOM 4324 O O . THR A 1 575 ? -0.135 -31.006 5.279 1.00 90.25 575 THR A O 1
ATOM 4327 N N . ARG A 1 576 ? -1.315 -30.322 3.493 1.00 93.69 576 ARG A N 1
ATOM 4328 C CA . ARG A 1 576 ? -2.008 -29.233 4.202 1.00 93.69 576 ARG A CA 1
ATOM 4329 C C . ARG A 1 576 ? -3.437 -28.997 3.725 1.00 93.69 576 ARG A C 1
ATOM 4331 O O . ARG A 1 576 ? -3.754 -29.153 2.551 1.00 93.69 576 ARG A O 1
ATOM 4338 N N . ARG A 1 577 ? -4.308 -28.568 4.643 1.00 95.56 577 ARG A N 1
ATOM 4339 C CA . ARG A 1 577 ? -5.726 -28.291 4.334 1.00 95.56 577 ARG A CA 1
ATOM 4340 C C . ARG A 1 577 ? -5.994 -26.847 3.920 1.00 95.56 577 ARG A C 1
ATOM 4342 O O . ARG A 1 577 ? -6.881 -26.599 3.112 1.00 95.56 577 ARG A O 1
ATOM 4349 N N . ASP A 1 578 ? -5.211 -25.928 4.454 1.00 95.50 578 ASP A N 1
ATOM 4350 C CA . ASP A 1 578 ? -5.329 -24.480 4.332 1.00 95.50 578 ASP A CA 1
ATOM 4351 C C . ASP A 1 578 ? -4.469 -23.937 3.180 1.00 95.50 578 ASP A C 1
ATOM 4353 O O . ASP A 1 578 ? -3.720 -22.980 3.348 1.00 95.50 578 ASP A O 1
ATOM 4357 N N . ALA A 1 579 ? -4.528 -24.583 2.016 1.00 96.88 579 ALA A N 1
ATOM 4358 C CA . ALA A 1 579 ? -3.840 -24.109 0.822 1.00 96.88 579 ALA A CA 1
ATOM 4359 C C . ALA A 1 579 ? -4.774 -23.321 -0.102 1.00 96.88 579 ALA A C 1
ATOM 4361 O O . ALA A 1 579 ? -5.981 -23.581 -0.204 1.00 96.88 579 ALA A O 1
ATOM 4362 N N . LEU A 1 580 ? -4.183 -22.333 -0.764 1.00 97.69 580 LEU A N 1
ATOM 4363 C CA . LEU A 1 580 ? -4.794 -21.525 -1.805 1.00 97.69 580 LEU A CA 1
ATOM 4364 C C . LEU A 1 580 ? -4.533 -22.136 -3.185 1.00 97.69 580 LEU A C 1
ATOM 4366 O O . LEU A 1 580 ? -3.772 -23.086 -3.345 1.00 97.69 580 LEU A O 1
ATOM 4370 N N . PHE A 1 581 ? -5.196 -21.583 -4.194 1.00 97.94 581 PHE A N 1
ATOM 4371 C CA . PHE A 1 581 ? -5.002 -21.978 -5.583 1.00 97.94 581 PHE A CA 1
ATOM 4372 C C . PHE A 1 581 ? -3.913 -21.113 -6.227 1.00 97.94 581 PHE A C 1
ATOM 4374 O O . PHE A 1 581 ? -4.022 -19.884 -6.180 1.00 97.94 581 PHE A O 1
ATOM 4381 N N . ASP A 1 582 ? -2.915 -21.731 -6.860 1.00 97.69 582 ASP A N 1
ATOM 4382 C CA . ASP A 1 582 ? -1.908 -21.005 -7.633 1.00 97.69 582 ASP A CA 1
ATOM 4383 C C . ASP A 1 582 ? -2.376 -20.831 -9.081 1.00 97.69 582 ASP A C 1
ATOM 4385 O O . ASP A 1 582 ? -2.450 -21.764 -9.881 1.00 97.69 582 ASP A O 1
ATOM 4389 N N . VAL A 1 583 ? -2.766 -19.606 -9.417 1.00 98.12 583 VAL A N 1
ATOM 4390 C CA . VAL A 1 583 ? -3.339 -19.294 -10.727 1.00 98.12 583 VAL A CA 1
ATOM 4391 C C . VAL A 1 583 ? -2.281 -18.928 -11.774 1.00 98.12 583 VAL A C 1
ATOM 4393 O O . VAL A 1 583 ? -2.573 -18.988 -12.972 1.00 98.12 583 VAL A O 1
ATOM 4396 N N . ASP A 1 584 ? -1.077 -18.556 -11.335 1.00 97.69 584 ASP A N 1
ATOM 4397 C CA . ASP A 1 584 ? 0.008 -18.070 -12.192 1.00 97.69 584 ASP A CA 1
ATOM 4398 C C . ASP A 1 584 ? 1.213 -19.022 -12.238 1.00 97.69 584 ASP A C 1
ATOM 4400 O O . ASP A 1 584 ? 1.966 -18.958 -13.214 1.00 97.69 584 ASP A O 1
ATOM 4404 N N . ASP A 1 585 ? 1.349 -19.924 -11.257 1.00 97.12 585 ASP A N 1
ATOM 4405 C CA . ASP A 1 585 ? 2.260 -21.080 -11.252 1.00 97.12 585 ASP A CA 1
ATOM 4406 C C . ASP A 1 585 ? 3.692 -20.681 -11.622 1.00 97.12 585 ASP A C 1
ATOM 4408 O O . ASP A 1 585 ? 4.280 -21.194 -12.569 1.00 97.12 585 ASP A O 1
ATOM 4412 N N . LEU A 1 586 ? 4.215 -19.635 -10.976 1.00 96.62 586 LEU A N 1
ATOM 4413 C CA . LEU A 1 586 ? 5.476 -18.995 -11.378 1.00 96.62 586 LEU A CA 1
ATOM 4414 C C . LEU A 1 586 ? 6.708 -19.848 -11.062 1.00 96.62 586 LEU A C 1
ATOM 4416 O O . LEU A 1 586 ? 7.730 -19.706 -11.736 1.00 96.62 586 LEU A O 1
ATOM 4420 N N . ASP A 1 587 ? 6.627 -20.695 -10.043 1.00 95.56 587 ASP A N 1
ATOM 4421 C CA . ASP A 1 587 ? 7.699 -21.593 -9.619 1.00 95.56 587 ASP A CA 1
ATOM 4422 C C . ASP A 1 587 ? 7.671 -22.936 -10.369 1.00 95.56 587 ASP A C 1
ATOM 4424 O O . ASP A 1 587 ? 8.658 -23.667 -10.349 1.00 95.56 587 ASP A O 1
ATOM 4428 N N . GLU A 1 588 ? 6.560 -23.251 -11.042 1.00 95.50 588 GLU A N 1
ATOM 4429 C CA . GLU A 1 588 ? 6.346 -24.475 -11.820 1.00 95.50 588 GLU A CA 1
ATOM 4430 C C . GLU A 1 588 ? 6.538 -25.747 -10.974 1.00 95.50 588 GLU A C 1
ATOM 4432 O O . GLU A 1 588 ? 7.026 -26.778 -11.450 1.00 95.50 588 GLU A O 1
ATOM 4437 N N . GLY A 1 589 ? 6.142 -25.659 -9.699 1.00 93.00 589 GLY A N 1
ATOM 4438 C CA . GLY A 1 589 ? 6.258 -26.712 -8.694 1.00 93.00 589 GLY A CA 1
ATOM 4439 C C . GLY A 1 589 ? 7.618 -26.791 -7.993 1.00 93.00 589 GLY A C 1
ATOM 4440 O O . GLY A 1 589 ? 7.828 -27.713 -7.199 1.00 93.00 589 GLY A O 1
ATOM 4441 N N . ALA A 1 590 ? 8.547 -25.863 -8.253 1.00 93.69 590 ALA A N 1
ATOM 4442 C CA . ALA A 1 590 ? 9.865 -25.839 -7.616 1.00 93.69 590 ALA A CA 1
ATOM 4443 C C . ALA A 1 590 ? 9.809 -25.658 -6.086 1.00 93.69 590 ALA A C 1
ATOM 4445 O O . ALA A 1 590 ? 10.706 -26.136 -5.391 1.00 93.69 590 ALA A O 1
ATOM 4446 N N . GLN A 1 591 ? 8.762 -25.027 -5.544 1.00 90.06 591 GLN A N 1
ATOM 4447 C CA . GLN A 1 591 ? 8.539 -24.935 -4.096 1.00 90.06 591 GLN A CA 1
ATOM 4448 C C . GLN A 1 591 ? 8.148 -26.271 -3.460 1.00 90.06 591 GLN A C 1
ATOM 4450 O O . GLN A 1 591 ? 8.369 -26.489 -2.269 1.00 90.06 591 GLN A O 1
ATOM 4455 N N . GLY A 1 592 ? 7.523 -27.163 -4.233 1.00 91.94 592 GLY A N 1
ATOM 4456 C CA . GLY A 1 592 ? 7.089 -28.470 -3.755 1.00 91.94 592 GLY A CA 1
ATOM 4457 C C . GLY A 1 592 ? 5.934 -28.441 -2.746 1.00 91.94 592 GLY A C 1
ATOM 4458 O O . GLY A 1 592 ? 5.794 -29.395 -1.977 1.00 91.94 592 GLY A O 1
ATOM 4459 N N . PHE A 1 593 ? 5.087 -27.400 -2.719 1.00 92.44 593 PHE A N 1
ATOM 4460 C CA . PHE A 1 593 ? 3.946 -27.374 -1.789 1.00 92.44 593 PHE A CA 1
ATOM 4461 C C . PHE A 1 593 ? 2.792 -28.304 -2.209 1.00 92.44 593 PHE A C 1
ATOM 4463 O O . PHE A 1 593 ? 1.953 -28.663 -1.371 1.00 92.44 593 PHE A O 1
ATOM 4470 N N . GLY A 1 594 ? 2.760 -28.737 -3.473 1.00 93.31 594 GLY A N 1
ATOM 4471 C CA . GLY A 1 594 ? 1.726 -29.628 -4.010 1.00 93.31 594 GLY A CA 1
ATOM 4472 C C . GLY A 1 594 ? 0.391 -28.918 -4.239 1.00 93.31 594 GLY A C 1
ATOM 4473 O O . GLY A 1 594 ? -0.671 -29.532 -4.121 1.00 93.31 594 GLY A O 1
ATOM 4474 N N . GLU A 1 595 ? 0.454 -27.614 -4.489 1.00 94.81 595 GLU A N 1
ATOM 4475 C CA . GLU A 1 595 ? -0.665 -26.726 -4.757 1.00 94.81 595 GLU A CA 1
ATOM 4476 C C . GLU A 1 595 ? -1.439 -27.105 -6.022 1.00 94.81 595 GLU A C 1
ATOM 4478 O O . GLU A 1 595 ? -0.934 -27.709 -6.970 1.00 94.81 595 GLU A O 1
ATOM 4483 N N . GLN A 1 596 ? -2.725 -26.758 -6.023 1.00 96.69 596 GLN A N 1
ATOM 4484 C CA . GLN A 1 596 ? -3.558 -26.897 -7.210 1.00 96.69 596 GLN A CA 1
ATOM 4485 C C . GLN A 1 596 ? -3.338 -25.690 -8.121 1.00 96.69 596 GLN A C 1
ATOM 4487 O O . GLN A 1 596 ? -3.336 -24.553 -7.646 1.00 96.69 596 GLN A O 1
ATOM 4492 N N . ARG A 1 597 ? -3.228 -25.950 -9.428 1.00 96.38 597 ARG A N 1
ATOM 4493 C CA . ARG A 1 597 ? -2.930 -24.950 -10.461 1.00 96.38 597 ARG A CA 1
ATOM 4494 C C . ARG A 1 597 ? -3.790 -25.107 -11.714 1.00 96.38 597 ARG A C 1
ATOM 4496 O O . ARG A 1 597 ? -4.556 -26.065 -11.843 1.00 96.38 597 ARG A O 1
ATOM 4503 N N . LEU A 1 598 ? -3.700 -24.144 -12.631 1.00 96.50 598 LEU A N 1
ATOM 4504 C CA . LEU A 1 598 ? -4.266 -24.267 -13.981 1.00 96.50 598 LEU A CA 1
ATOM 4505 C C . LEU A 1 598 ? -3.322 -25.053 -14.897 1.00 96.50 598 LEU A C 1
ATOM 4507 O O . LEU A 1 598 ? -2.113 -24.877 -14.819 1.00 96.50 598 LEU A O 1
ATOM 4511 N N . ASP A 1 599 ? -3.879 -25.812 -15.846 1.00 93.81 599 ASP A N 1
ATOM 4512 C CA . ASP A 1 599 ? -3.086 -26.441 -16.918 1.00 93.81 599 ASP A CA 1
ATOM 4513 C C . ASP A 1 599 ? -2.372 -25.396 -17.791 1.00 93.81 599 ASP A C 1
ATOM 4515 O O . ASP A 1 599 ? -1.256 -25.604 -18.257 1.00 93.81 599 ASP A O 1
ATOM 4519 N N . GLN A 1 600 ? -3.039 -24.262 -18.028 1.00 94.31 600 GLN A N 1
ATOM 4520 C CA . GLN A 1 600 ? -2.456 -23.077 -18.650 1.00 94.31 600 GLN A CA 1
ATOM 4521 C C . GLN A 1 600 ? -2.511 -21.933 -17.633 1.00 94.31 600 GLN A C 1
ATOM 4523 O O . GLN A 1 600 ? -3.607 -21.423 -17.378 1.00 94.31 600 GLN A O 1
ATOM 4528 N N . PRO A 1 601 ? -1.371 -21.535 -17.042 1.00 96.31 601 PRO A N 1
ATOM 4529 C CA . PRO A 1 601 ? -1.324 -20.444 -16.074 1.00 96.31 601 PRO A CA 1
ATOM 4530 C C . PRO A 1 601 ? -1.856 -19.130 -16.653 1.00 96.31 601 PRO A C 1
ATOM 4532 O O . PRO A 1 601 ? -1.670 -18.856 -17.845 1.00 96.31 601 PRO A O 1
ATOM 4535 N N . LEU A 1 602 ? -2.503 -18.305 -15.820 1.00 96.31 602 LEU A N 1
ATOM 4536 C CA . LEU A 1 602 ? -3.117 -17.057 -16.280 1.00 96.31 602 LEU A CA 1
ATOM 4537 C C . LEU A 1 602 ? -2.073 -16.106 -16.868 1.00 96.31 602 LEU A C 1
ATOM 4539 O O . LEU A 1 602 ? -2.216 -15.732 -18.036 1.00 96.31 602 LEU A O 1
ATOM 4543 N N . ARG A 1 603 ? -1.058 -15.731 -16.071 1.00 96.00 603 ARG A N 1
ATOM 4544 C CA . ARG A 1 603 ? 0.110 -14.911 -16.440 1.00 96.00 603 ARG A CA 1
ATOM 4545 C C . ARG A 1 603 ? -0.280 -13.797 -17.429 1.00 96.00 603 ARG A C 1
ATOM 4547 O O . ARG A 1 603 ? 0.278 -13.703 -18.524 1.00 96.00 603 ARG A O 1
ATOM 4554 N N . LEU A 1 604 ? -1.325 -13.032 -17.088 1.00 98.00 604 LEU A N 1
ATOM 4555 C CA . LEU A 1 604 ? -2.023 -12.156 -18.034 1.00 98.00 604 LEU A CA 1
ATOM 4556 C C . LEU A 1 604 ? -1.157 -10.958 -18.414 1.00 98.00 604 LEU A C 1
ATOM 4558 O O . LEU A 1 604 ? -0.759 -10.174 -17.555 1.00 98.00 604 LEU A O 1
ATOM 4562 N N . VAL A 1 605 ? -0.947 -10.789 -19.718 1.00 97.94 605 VAL A N 1
ATOM 4563 C CA . VAL A 1 605 ? -0.217 -9.670 -20.321 1.00 97.94 605 VAL A CA 1
ATOM 4564 C C . VAL A 1 605 ? -0.925 -9.186 -21.582 1.00 97.94 605 VAL A C 1
ATOM 4566 O O . VAL A 1 605 ? -1.277 -9.973 -22.468 1.00 97.94 605 VAL A O 1
ATOM 4569 N N . ARG A 1 606 ? -1.076 -7.871 -21.705 1.00 97.00 606 ARG A N 1
ATOM 4570 C CA . ARG A 1 606 ? -1.519 -7.209 -22.933 1.00 97.00 606 ARG A CA 1
ATOM 4571 C C . ARG A 1 606 ? -0.653 -5.998 -23.236 1.00 97.00 606 ARG A C 1
ATOM 4573 O O . ARG A 1 606 ? -0.043 -5.418 -22.343 1.00 97.00 606 ARG A O 1
ATOM 4580 N N . ARG A 1 607 ? -0.681 -5.550 -24.485 1.00 97.12 607 ARG A N 1
ATOM 4581 C CA . ARG A 1 607 ? -0.161 -4.233 -24.861 1.00 97.12 607 ARG A CA 1
ATOM 4582 C C . ARG A 1 607 ? -1.044 -3.133 -24.270 1.00 97.12 607 ARG A C 1
ATOM 4584 O O . ARG A 1 607 ? -2.275 -3.262 -24.243 1.00 97.12 607 ARG A O 1
ATOM 4591 N N . ALA A 1 608 ? -0.418 -2.037 -23.851 1.00 96.81 608 ALA A N 1
ATOM 4592 C CA . ALA A 1 608 ? -1.060 -0.831 -23.328 1.00 96.81 608 ALA A CA 1
ATOM 4593 C C . ALA A 1 608 ? -1.659 0.034 -24.459 1.00 96.81 608 ALA A C 1
ATOM 4595 O O . ALA A 1 608 ? -1.429 1.238 -24.560 1.00 96.81 608 ALA A O 1
ATOM 4596 N N . THR A 1 609 ? -2.411 -0.596 -25.359 1.00 95.44 609 THR A N 1
ATOM 4597 C CA . THR A 1 609 ? -3.058 0.033 -26.515 1.00 95.44 609 THR A CA 1
ATOM 4598 C C . THR A 1 609 ? -4.558 -0.164 -26.415 1.00 95.44 609 THR A C 1
ATOM 4600 O O . THR A 1 609 ? -5.005 -1.273 -26.114 1.00 95.44 609 THR A O 1
ATOM 4603 N N . ARG A 1 610 ? -5.336 0.890 -26.683 1.00 95.56 610 ARG A N 1
ATOM 4604 C CA . ARG A 1 610 ? -6.797 0.773 -26.728 1.00 95.56 610 ARG A CA 1
ATOM 4605 C C . ARG A 1 610 ? -7.239 -0.073 -27.913 1.00 95.56 610 ARG A C 1
ATOM 4607 O O . ARG A 1 610 ? -6.634 0.011 -28.980 1.00 95.56 610 ARG A O 1
ATOM 4614 N N . ALA A 1 611 ? -8.330 -0.800 -27.732 1.00 94.38 611 ALA A N 1
ATOM 4615 C CA . ALA A 1 611 ? -9.006 -1.518 -28.798 1.00 94.38 611 ALA A CA 1
ATOM 4616 C C . ALA A 1 611 ? -10.400 -0.938 -29.053 1.00 94.38 611 ALA A C 1
ATOM 4618 O O . ALA A 1 611 ? -11.139 -0.633 -28.121 1.00 94.38 611 ALA A O 1
ATOM 4619 N N . THR A 1 612 ? -10.771 -0.812 -30.322 1.00 92.94 612 THR A N 1
ATOM 4620 C CA . THR A 1 612 ? -12.118 -0.429 -30.777 1.00 92.94 612 THR A CA 1
ATOM 4621 C C . THR A 1 612 ? -12.738 -1.472 -31.704 1.00 92.94 612 THR A C 1
ATOM 4623 O O . THR A 1 612 ? -13.956 -1.510 -31.865 1.00 92.94 612 THR A O 1
ATOM 4626 N N . THR A 1 613 ? -11.917 -2.360 -32.268 1.00 94.31 613 THR A N 1
ATOM 4627 C CA . THR A 1 613 ? -12.342 -3.486 -33.105 1.00 94.31 613 THR A CA 1
ATOM 4628 C C . THR A 1 613 ? -11.883 -4.823 -32.523 1.00 94.31 613 THR A C 1
ATOM 4630 O O . THR A 1 613 ? -11.012 -4.876 -31.654 1.00 94.31 613 THR A O 1
ATOM 4633 N N . ALA A 1 614 ? -12.457 -5.928 -33.012 1.00 93.38 614 ALA A N 1
ATOM 4634 C CA . ALA A 1 614 ? -12.086 -7.267 -32.550 1.00 93.38 614 ALA A CA 1
ATOM 4635 C C . ALA A 1 614 ? -10.623 -7.592 -32.888 1.00 93.38 614 ALA A C 1
ATOM 4637 O O . ALA A 1 614 ? -9.907 -8.124 -32.049 1.00 93.38 614 ALA A O 1
ATOM 4638 N N . ALA A 1 615 ? -10.159 -7.186 -34.074 1.00 94.75 615 ALA A N 1
ATOM 4639 C CA . ALA A 1 615 ? -8.775 -7.378 -34.498 1.00 94.75 615 ALA A CA 1
ATOM 4640 C C . ALA A 1 615 ? -7.783 -6.594 -33.622 1.00 94.75 615 ALA A C 1
ATOM 4642 O O . ALA A 1 615 ? -6.737 -7.120 -33.253 1.00 94.75 615 ALA A O 1
ATOM 4643 N N . GLU A 1 616 ? -8.116 -5.354 -33.250 1.00 95.94 616 GLU A N 1
ATOM 4644 C CA . GLU A 1 616 ? -7.303 -4.567 -32.313 1.00 95.94 616 GLU A CA 1
ATOM 4645 C C . GLU A 1 616 ? -7.291 -5.186 -30.913 1.00 95.94 616 GLU A C 1
ATOM 4647 O O . GLU A 1 616 ? -6.250 -5.201 -30.256 1.00 95.94 616 GLU A O 1
ATOM 4652 N N . LEU A 1 617 ? -8.429 -5.722 -30.460 1.00 96.06 617 LEU A N 1
ATOM 4653 C CA . LEU A 1 617 ? -8.532 -6.403 -29.173 1.00 96.06 617 LEU A CA 1
ATOM 4654 C C . LEU A 1 617 ? -7.672 -7.674 -29.158 1.00 96.06 617 LEU A C 1
ATOM 4656 O O . LEU A 1 617 ? -6.880 -7.862 -28.236 1.00 96.06 617 LEU A O 1
ATOM 4660 N N . ASP A 1 618 ? -7.763 -8.508 -30.194 1.00 94.94 618 ASP A N 1
ATOM 4661 C CA . ASP A 1 618 ? -6.921 -9.699 -30.347 1.00 94.94 618 ASP A CA 1
ATOM 4662 C C . ASP A 1 618 ? -5.429 -9.322 -30.398 1.00 94.94 618 ASP A C 1
ATOM 4664 O O . ASP A 1 618 ? -4.606 -9.932 -29.712 1.00 94.94 618 ASP A O 1
ATOM 4668 N N . ALA A 1 619 ? -5.074 -8.266 -31.141 1.00 94.50 619 ALA A N 1
ATOM 4669 C CA . ALA A 1 619 ? -3.701 -7.772 -31.236 1.00 94.50 619 ALA A CA 1
ATOM 4670 C C . ALA A 1 619 ? -3.164 -7.241 -29.896 1.00 94.50 619 ALA A C 1
ATOM 4672 O O . ALA A 1 619 ? -1.993 -7.459 -29.573 1.00 94.50 619 ALA A O 1
ATOM 4673 N N . ALA A 1 620 ? -4.002 -6.573 -29.097 1.00 96.19 620 ALA A N 1
ATOM 4674 C CA . ALA A 1 620 ? -3.622 -6.108 -27.767 1.00 96.19 620 ALA A CA 1
ATOM 4675 C C . ALA A 1 620 ? -3.303 -7.285 -26.830 1.00 96.19 620 ALA A C 1
ATOM 4677 O O . ALA A 1 620 ? -2.365 -7.198 -26.039 1.00 96.19 620 ALA A O 1
ATOM 4678 N N . TRP A 1 621 ? -4.032 -8.397 -26.948 1.00 97.00 621 TRP A N 1
ATOM 4679 C CA . TRP A 1 621 ? -3.879 -9.593 -26.111 1.00 97.00 621 TRP A CA 1
ATOM 4680 C C . TRP A 1 621 ? -2.888 -10.634 -26.647 1.00 97.00 621 TRP A C 1
ATOM 4682 O O . TRP A 1 621 ? -2.676 -11.666 -26.001 1.00 97.00 621 TRP A O 1
ATOM 4692 N N . LEU A 1 622 ? -2.229 -10.360 -27.777 1.00 94.25 622 LEU A N 1
ATOM 4693 C CA . LEU A 1 622 ? -1.222 -11.244 -28.366 1.00 94.25 622 LEU A CA 1
ATOM 4694 C C . LEU A 1 622 ? -0.153 -11.735 -27.364 1.00 94.25 622 LEU A C 1
ATOM 4696 O O . LEU A 1 622 ? 0.127 -12.933 -27.400 1.00 94.25 622 LEU A O 1
ATOM 4700 N N . PRO A 1 623 ? 0.376 -10.916 -26.423 1.00 95.88 623 PRO A N 1
ATOM 4701 C CA . PRO A 1 623 ? 1.346 -11.394 -25.426 1.00 95.88 623 PRO A CA 1
ATOM 4702 C C . PRO A 1 623 ? 0.860 -12.573 -24.558 1.00 95.88 623 PRO A C 1
ATOM 4704 O O . PRO A 1 623 ? 1.642 -13.432 -24.138 1.00 95.88 623 PRO A O 1
ATOM 4707 N N . THR A 1 624 ? -0.447 -12.650 -24.296 1.00 95.75 624 THR A N 1
ATOM 4708 C CA . THR A 1 624 ? -1.064 -13.790 -23.596 1.00 95.75 624 THR A CA 1
ATOM 4709 C C . THR A 1 624 ? -1.427 -14.917 -24.563 1.00 95.75 624 THR A C 1
ATOM 4711 O O . THR A 1 624 ? -1.343 -16.102 -24.221 1.00 95.75 624 THR A O 1
ATOM 4714 N N . LEU A 1 625 ? -1.882 -14.570 -25.764 1.00 92.88 625 LEU A N 1
ATOM 4715 C CA . LEU A 1 625 ? -2.485 -15.518 -26.697 1.00 92.88 625 LEU A CA 1
ATOM 4716 C C . LEU A 1 625 ? -1.469 -16.337 -27.493 1.00 92.88 625 LEU A C 1
ATOM 4718 O O . LEU A 1 625 ? -1.769 -17.487 -27.811 1.00 92.88 625 LEU A O 1
ATOM 4722 N N . GLY A 1 626 ? -0.285 -15.794 -27.764 1.00 88.00 626 GLY A N 1
ATOM 4723 C CA . GLY A 1 626 ? 0.728 -16.449 -28.583 1.00 88.00 626 GLY A CA 1
ATOM 4724 C C . GLY A 1 626 ? 2.163 -16.124 -28.166 1.00 88.00 626 GLY A C 1
ATOM 4725 O O . GLY A 1 626 ? 2.383 -15.557 -27.094 1.00 88.00 626 GLY A O 1
ATOM 4726 N N . PRO A 1 627 ? 3.142 -16.506 -29.005 1.00 88.50 627 PRO A N 1
ATOM 4727 C CA . PRO A 1 627 ? 4.543 -16.154 -28.811 1.00 88.50 627 PRO A CA 1
ATOM 4728 C C . PRO A 1 627 ? 4.738 -14.639 -28.763 1.00 88.50 627 PRO A C 1
ATOM 4730 O O . PRO A 1 627 ? 4.123 -13.892 -29.529 1.00 88.50 627 PRO A O 1
ATOM 4733 N N . TRP A 1 628 ? 5.621 -14.189 -27.881 1.00 91.62 628 TRP A N 1
ATOM 4734 C CA . TRP A 1 628 ? 5.914 -12.778 -27.673 1.00 91.62 628 TRP A CA 1
ATOM 4735 C C . TRP A 1 628 ? 7.355 -12.613 -27.202 1.00 91.62 628 TRP A C 1
ATOM 4737 O O . TRP A 1 628 ? 7.870 -13.493 -26.530 1.00 91.62 628 TRP A O 1
ATOM 4747 N N . SER A 1 629 ? 8.005 -11.506 -27.560 1.00 85.88 629 SER A N 1
ATOM 4748 C CA . SER A 1 629 ? 9.428 -11.265 -27.282 1.00 85.88 629 SER A CA 1
ATOM 4749 C C . SER A 1 629 ? 9.690 -10.066 -26.363 1.00 85.88 629 SER A C 1
ATOM 4751 O O . SER A 1 629 ? 10.835 -9.663 -26.224 1.00 85.88 629 SER A O 1
ATOM 4753 N N . GLY A 1 630 ? 8.658 -9.465 -25.761 1.00 78.25 630 GLY A N 1
ATOM 4754 C CA . GLY A 1 630 ? 8.816 -8.346 -24.821 1.00 78.25 630 GLY A CA 1
ATOM 4755 C C . GLY A 1 630 ? 8.842 -6.958 -25.469 1.00 78.25 630 GLY A C 1
ATOM 4756 O O . GLY A 1 630 ? 8.067 -6.085 -25.095 1.00 78.25 630 GLY A O 1
ATOM 4757 N N . ASP A 1 631 ? 9.632 -6.765 -26.524 1.00 76.06 631 ASP A N 1
ATOM 4758 C CA . ASP A 1 631 ? 10.009 -5.428 -27.022 1.00 76.06 631 ASP A CA 1
ATOM 4759 C C . ASP A 1 631 ? 8.999 -4.783 -27.996 1.00 76.06 631 ASP A C 1
ATOM 4761 O O . ASP A 1 631 ? 9.344 -4.315 -29.081 1.00 76.06 631 ASP A O 1
ATOM 4765 N N . THR A 1 632 ? 7.710 -4.773 -27.643 1.00 82.31 632 THR A N 1
ATOM 4766 C CA . THR A 1 632 ? 6.634 -4.268 -28.527 1.00 82.31 632 THR A CA 1
ATOM 4767 C C . THR A 1 632 ? 5.933 -3.005 -28.017 1.00 82.31 632 THR A C 1
ATOM 4769 O O . THR A 1 632 ? 4.819 -2.705 -28.447 1.00 82.31 632 THR A O 1
ATOM 4772 N N . GLY A 1 633 ? 6.577 -2.275 -27.104 1.00 91.31 633 GLY A N 1
ATOM 4773 C CA . GLY A 1 633 ? 6.027 -1.100 -26.422 1.00 91.31 633 GLY A CA 1
ATOM 4774 C C . GLY A 1 633 ? 5.424 -1.420 -25.047 1.00 91.31 633 GLY A C 1
ATOM 4775 O O . GLY A 1 633 ? 5.463 -2.576 -24.624 1.00 91.31 633 GLY A O 1
ATOM 4776 N N . PRO A 1 634 ? 4.885 -0.410 -24.338 1.00 96.25 634 PRO A N 1
ATOM 4777 C CA . PRO A 1 634 ? 4.407 -0.566 -22.969 1.00 96.25 634 PRO A CA 1
ATOM 4778 C C . PRO A 1 634 ? 3.329 -1.647 -22.840 1.00 96.25 634 PRO A C 1
ATOM 4780 O O . PRO A 1 634 ? 2.407 -1.733 -23.660 1.00 96.25 634 PRO A O 1
ATOM 4783 N N . SER A 1 635 ? 3.433 -2.446 -21.783 1.00 97.62 635 SER A N 1
ATOM 4784 C CA . SER A 1 635 ? 2.549 -3.571 -21.490 1.00 97.62 635 SER A CA 1
ATOM 4785 C C . SER A 1 635 ? 1.842 -3.384 -20.152 1.00 97.62 635 SER A C 1
ATOM 4787 O O . SER A 1 635 ? 2.369 -2.767 -19.228 1.00 97.62 635 SER A O 1
ATOM 4789 N N . VAL A 1 636 ? 0.641 -3.947 -20.046 1.00 98.25 636 VAL A N 1
ATOM 4790 C CA . VAL A 1 636 ? -0.141 -4.011 -18.813 1.00 98.25 636 VAL A CA 1
ATOM 4791 C C . VAL A 1 636 ? -0.375 -5.471 -18.444 1.00 98.25 636 VAL A C 1
ATOM 4793 O O . VAL A 1 636 ? -0.809 -6.268 -19.281 1.00 98.25 636 VAL A O 1
ATOM 4796 N N . ALA A 1 637 ? -0.089 -5.816 -17.194 1.00 98.44 637 ALA A N 1
ATOM 4797 C CA . ALA A 1 637 ? -0.106 -7.182 -16.701 1.00 98.44 637 ALA A CA 1
ATOM 4798 C C . ALA A 1 637 ? -0.514 -7.283 -15.233 1.00 98.44 637 ALA A C 1
ATOM 4800 O O . ALA A 1 637 ? -0.486 -6.303 -14.482 1.00 98.44 637 ALA A O 1
ATOM 4801 N N . VAL A 1 638 ? -0.870 -8.499 -14.829 1.00 98.69 638 VAL A N 1
ATOM 4802 C CA . VAL A 1 638 ? -1.168 -8.839 -13.439 1.00 98.69 638 VAL A CA 1
ATOM 4803 C C . VAL A 1 638 ? -0.608 -10.212 -13.082 1.00 98.69 638 VAL A C 1
ATOM 4805 O O . VAL A 1 638 ? -0.651 -11.137 -13.892 1.00 98.69 638 VAL A O 1
ATOM 4808 N N . LEU A 1 639 ? -0.119 -10.326 -11.851 1.00 98.12 639 LEU A N 1
ATOM 4809 C CA . LEU A 1 639 ? 0.267 -11.566 -11.193 1.00 98.12 639 LEU A CA 1
ATOM 4810 C C . LEU A 1 639 ? -0.429 -11.668 -9.832 1.00 98.12 639 LEU A C 1
ATOM 4812 O O . LEU A 1 639 ? -0.639 -10.666 -9.150 1.00 98.12 639 LEU A O 1
ATOM 4816 N N . ASN A 1 640 ? -0.749 -12.888 -9.427 1.00 98.12 640 ASN A N 1
ATOM 4817 C CA . ASN A 1 640 ? -1.150 -13.288 -8.086 1.00 98.12 640 ASN A CA 1
ATOM 4818 C C . ASN A 1 640 ? -0.106 -14.287 -7.582 1.00 98.12 640 ASN A C 1
ATOM 4820 O O . ASN A 1 640 ? -0.339 -15.491 -7.545 1.00 98.12 640 ASN A O 1
ATOM 4824 N N . ALA A 1 641 ? 1.076 -13.767 -7.255 1.00 96.88 641 ALA A N 1
ATOM 4825 C CA . ALA A 1 641 ? 2.242 -14.553 -6.901 1.00 96.88 641 ALA A CA 1
ATOM 4826 C C . ALA A 1 641 ? 1.975 -15.429 -5.672 1.00 96.88 641 ALA A C 1
ATOM 4828 O O . ALA A 1 641 ? 1.655 -14.936 -4.585 1.00 96.88 641 ALA A O 1
ATOM 4829 N N . TYR A 1 642 ? 2.140 -16.734 -5.846 1.00 95.56 642 TYR A N 1
ATOM 4830 C CA . TYR A 1 642 ? 1.975 -17.721 -4.795 1.00 95.56 642 TYR A CA 1
ATOM 4831 C C . TYR A 1 642 ? 3.274 -17.859 -3.996 1.00 95.56 642 TYR A C 1
ATOM 4833 O O . TYR A 1 642 ? 4.189 -18.588 -4.363 1.00 95.56 642 TYR A O 1
ATOM 4841 N N . THR A 1 643 ? 3.398 -17.085 -2.917 1.00 92.62 643 THR A N 1
ATOM 4842 C CA . THR A 1 643 ? 4.634 -17.040 -2.114 1.00 92.62 643 THR A CA 1
ATOM 4843 C C . THR A 1 643 ? 4.663 -18.090 -1.008 1.00 92.62 643 THR A C 1
ATOM 4845 O O . THR A 1 643 ? 5.732 -18.532 -0.597 1.00 92.62 643 THR A O 1
ATOM 4848 N N . ARG A 1 644 ? 3.488 -18.486 -0.515 1.00 92.69 644 ARG A N 1
ATOM 4849 C CA . ARG A 1 644 ? 3.286 -19.546 0.476 1.00 92.69 644 ARG A CA 1
ATOM 4850 C C . ARG A 1 644 ? 1.839 -20.038 0.432 1.00 92.69 644 ARG A C 1
ATOM 4852 O O . ARG A 1 644 ? 0.959 -19.257 0.062 1.00 92.69 644 ARG A O 1
ATOM 4859 N N . PRO A 1 645 ? 1.551 -21.279 0.857 1.00 94.69 645 PRO A N 1
ATOM 4860 C CA . PRO A 1 645 ? 0.239 -21.846 0.561 1.00 94.69 645 PRO A CA 1
ATOM 4861 C C . PRO A 1 645 ? -0.957 -21.288 1.344 1.00 94.69 645 PRO A C 1
ATOM 4863 O O . PRO A 1 645 ? -2.048 -21.234 0.790 1.00 94.69 645 PRO A O 1
ATOM 4866 N N . ASP A 1 646 ? -0.782 -20.838 2.588 1.00 94.69 646 ASP A N 1
ATOM 4867 C CA . ASP A 1 646 ? -1.820 -20.143 3.382 1.00 94.69 646 ASP A CA 1
ATOM 4868 C C . ASP A 1 646 ? -2.010 -18.675 2.981 1.00 94.69 646 ASP A C 1
ATOM 4870 O O . ASP A 1 646 ? -2.885 -17.985 3.507 1.00 94.69 646 ASP A O 1
ATOM 4874 N N . GLY A 1 647 ? -1.210 -18.205 2.026 1.00 94.00 647 GLY A N 1
ATOM 4875 C CA . GLY A 1 647 ? -1.171 -16.822 1.594 1.00 94.00 647 GLY A CA 1
ATOM 4876 C C . GLY A 1 647 ? -0.266 -15.946 2.450 1.00 94.00 647 GLY A C 1
ATOM 4877 O O . GLY A 1 647 ? 0.161 -16.303 3.550 1.00 94.00 647 GLY A O 1
ATOM 4878 N N . GLY A 1 648 ? 0.075 -14.778 1.914 1.00 91.06 648 GLY A N 1
ATOM 4879 C CA . GLY A 1 648 ? 0.976 -13.854 2.584 1.00 91.06 648 GLY A CA 1
ATOM 4880 C C . GLY A 1 648 ? 0.851 -12.423 2.109 1.00 91.06 648 GLY A C 1
ATOM 4881 O O . GLY A 1 648 ? 0.497 -12.176 0.962 1.00 91.06 648 GLY A O 1
ATOM 4882 N N . HIS A 1 649 ? 1.165 -11.487 3.004 1.00 93.50 649 HIS A N 1
ATOM 4883 C CA . HIS A 1 649 ? 1.242 -10.073 2.669 1.00 93.50 649 HIS A CA 1
ATOM 4884 C C . HIS A 1 649 ? 2.611 -9.733 2.082 1.00 93.50 649 HIS A C 1
ATOM 4886 O O . HIS A 1 649 ? 3.611 -9.808 2.801 1.00 93.50 649 HIS A O 1
ATOM 4892 N N . SER A 1 650 ? 2.640 -9.326 0.809 1.00 90.12 650 SER A N 1
ATOM 4893 C CA . SER A 1 650 ? 3.860 -8.940 0.097 1.00 90.12 650 SER A CA 1
ATOM 4894 C C . SER A 1 650 ? 4.962 -10.012 0.128 1.00 90.12 650 SER A C 1
ATOM 4896 O O . SER A 1 650 ? 4.765 -11.169 0.511 1.00 90.12 650 SER A O 1
ATOM 4898 N N . PHE A 1 651 ? 6.141 -9.624 -0.336 1.00 86.12 651 PHE A N 1
ATOM 4899 C CA . PHE A 1 651 ? 7.387 -10.353 -0.180 1.00 86.12 651 PHE A CA 1
ATOM 4900 C C . PHE A 1 651 ? 8.463 -9.409 0.382 1.00 86.12 651 PHE A C 1
ATOM 4902 O O . PHE A 1 651 ? 8.337 -8.185 0.292 1.00 86.12 651 PHE A O 1
ATOM 4909 N N . SER A 1 652 ? 9.480 -9.973 1.037 1.00 81.50 652 SER A N 1
ATOM 4910 C CA . SER A 1 652 ? 10.535 -9.230 1.747 1.00 81.50 652 SER A CA 1
ATOM 4911 C C . SER A 1 652 ? 11.893 -9.391 1.066 1.00 81.50 652 SER A C 1
ATOM 4913 O O . SER A 1 652 ? 11.959 -9.835 -0.073 1.00 81.50 652 SER A O 1
ATOM 4915 N N . VAL A 1 653 ? 12.991 -9.085 1.763 1.00 84.62 653 VAL A N 1
ATOM 4916 C CA . VAL A 1 653 ? 14.332 -9.504 1.324 1.00 84.62 653 VAL A CA 1
ATOM 4917 C C . VAL A 1 653 ? 14.375 -11.009 1.038 1.00 84.62 653 VAL A C 1
ATOM 4919 O O . VAL A 1 653 ? 13.620 -11.771 1.653 1.00 84.62 653 VAL A O 1
ATOM 4922 N N . ALA A 1 654 ? 15.255 -11.389 0.112 1.00 85.44 654 ALA A N 1
ATOM 4923 C CA . ALA A 1 654 ? 15.485 -12.764 -0.315 1.00 85.44 654 ALA A CA 1
ATOM 4924 C C . ALA A 1 654 ? 15.724 -13.714 0.872 1.00 85.44 654 ALA A C 1
ATOM 4926 O O . ALA A 1 654 ? 16.369 -13.353 1.863 1.00 85.44 654 ALA A O 1
ATOM 4927 N N . ASP A 1 655 ? 15.193 -14.926 0.751 1.00 86.25 655 ASP A N 1
ATOM 4928 C CA . ASP A 1 655 ? 15.276 -15.986 1.744 1.00 86.25 655 ASP A CA 1
ATOM 4929 C C . ASP A 1 655 ? 15.982 -17.208 1.141 1.00 86.25 655 ASP A C 1
ATOM 4931 O O . ASP A 1 655 ? 15.357 -17.980 0.409 1.00 86.25 655 ASP A O 1
ATOM 4935 N N . PRO A 1 656 ? 17.281 -17.399 1.433 1.00 83.81 656 PRO A N 1
ATOM 4936 C CA . PRO A 1 656 ? 18.079 -18.459 0.818 1.00 83.81 656 PRO A CA 1
ATOM 4937 C C . PRO A 1 656 ? 17.654 -19.865 1.259 1.00 83.81 656 PRO A C 1
ATOM 4939 O O . PRO A 1 656 ? 18.093 -20.843 0.661 1.00 83.81 656 PRO A O 1
ATOM 4942 N N . ASP A 1 657 ? 16.821 -19.973 2.298 1.00 86.81 657 ASP A N 1
ATOM 4943 C CA . ASP A 1 657 ? 16.335 -21.250 2.816 1.00 86.81 657 ASP A CA 1
ATOM 4944 C C . ASP A 1 657 ? 15.126 -21.784 2.011 1.00 86.81 657 ASP A C 1
ATOM 4946 O O . ASP A 1 657 ? 14.700 -22.923 2.214 1.00 86.81 657 ASP A O 1
ATOM 4950 N N . LEU A 1 658 ? 14.564 -20.986 1.091 1.00 87.88 658 LEU A N 1
ATOM 4951 C CA . LEU A 1 658 ? 13.483 -21.414 0.201 1.00 87.88 658 LEU A CA 1
ATOM 4952 C C . LEU A 1 658 ? 14.030 -22.174 -1.014 1.00 87.88 658 LEU A C 1
ATOM 4954 O O . LEU A 1 658 ? 15.007 -21.761 -1.637 1.00 87.88 658 LEU A O 1
ATOM 4958 N N . ALA A 1 659 ? 13.344 -23.250 -1.413 1.00 90.06 659 ALA A N 1
ATOM 4959 C CA . ALA A 1 659 ? 13.681 -24.004 -2.626 1.00 90.06 659 ALA A CA 1
ATOM 4960 C C . ALA A 1 659 ? 13.538 -23.153 -3.903 1.00 90.06 659 ALA A C 1
ATOM 4962 O O . ALA A 1 659 ? 14.274 -23.332 -4.874 1.00 90.06 659 ALA A O 1
ATOM 4963 N N . TRP A 1 660 ? 12.608 -22.200 -3.875 1.00 94.50 660 TRP A N 1
ATOM 4964 C CA . TRP A 1 660 ? 12.425 -21.172 -4.887 1.00 94.50 660 TRP A CA 1
ATOM 4965 C C . TRP A 1 660 ? 12.142 -19.844 -4.178 1.00 94.50 660 TRP A C 1
ATOM 4967 O O . TRP A 1 660 ? 11.265 -19.771 -3.325 1.00 94.50 660 TRP A O 1
ATOM 4977 N N . ASP A 1 661 ? 12.888 -18.786 -4.478 1.00 93.69 661 ASP A N 1
ATOM 4978 C CA . ASP A 1 661 ? 12.736 -17.505 -3.782 1.00 93.69 661 ASP A CA 1
ATOM 4979 C C . ASP A 1 661 ? 11.813 -16.547 -4.570 1.00 93.69 661 ASP A C 1
ATOM 4981 O O . ASP A 1 661 ? 12.248 -15.972 -5.580 1.00 93.69 661 ASP A O 1
ATOM 4985 N N . PRO A 1 662 ? 10.559 -16.319 -4.118 1.00 93.62 662 PRO A N 1
ATOM 4986 C CA . PRO A 1 662 ? 9.638 -15.403 -4.784 1.00 93.62 662 PRO A CA 1
ATOM 4987 C C . PRO A 1 662 ? 10.144 -13.962 -4.798 1.00 93.62 662 PRO A C 1
ATOM 4989 O O . PRO A 1 662 ? 9.914 -13.253 -5.776 1.00 93.62 662 PRO A O 1
ATOM 4992 N N . SER A 1 663 ? 10.827 -13.514 -3.744 1.00 92.38 663 SER A N 1
ATOM 4993 C CA . SER A 1 663 ? 11.323 -12.145 -3.641 1.00 92.38 663 SER A CA 1
ATOM 4994 C C . SER A 1 663 ? 12.387 -11.874 -4.689 1.00 92.38 663 SER A C 1
ATOM 4996 O O . SER A 1 663 ? 12.298 -10.896 -5.434 1.00 92.38 663 SER A O 1
ATOM 4998 N N . ARG A 1 664 ? 13.384 -12.762 -4.782 1.00 93.94 664 ARG A N 1
ATOM 4999 C CA . ARG A 1 664 ? 14.461 -12.634 -5.768 1.00 93.94 664 ARG A CA 1
ATOM 5000 C C . ARG A 1 664 ? 13.916 -12.731 -7.189 1.00 93.94 664 ARG A C 1
ATOM 5002 O O . ARG A 1 664 ? 14.255 -11.896 -8.026 1.00 93.94 664 ARG A O 1
ATOM 5009 N N . TYR A 1 665 ? 13.038 -13.702 -7.443 1.00 96.88 665 TYR A N 1
ATOM 5010 C CA . TYR A 1 665 ? 12.395 -13.867 -8.741 1.00 96.88 665 TYR A CA 1
ATOM 5011 C C . TYR A 1 665 ? 11.615 -12.612 -9.154 1.00 96.88 665 TYR A C 1
ATOM 5013 O O . TYR A 1 665 ? 11.896 -12.027 -10.200 1.00 96.88 665 TYR A O 1
ATOM 5021 N N . LEU A 1 666 ? 10.666 -12.160 -8.327 1.00 97.31 666 LEU A N 1
ATOM 5022 C CA . LEU A 1 666 ? 9.779 -11.046 -8.664 1.00 97.31 666 LEU A CA 1
ATOM 5023 C C . LEU A 1 666 ? 10.546 -9.732 -8.811 1.00 97.31 666 LEU A C 1
ATOM 5025 O O . LEU A 1 666 ? 10.278 -8.997 -9.758 1.00 97.31 666 LEU A O 1
ATOM 5029 N N . MET A 1 667 ? 11.537 -9.454 -7.959 1.00 96.38 667 MET A N 1
ATOM 5030 C CA . MET A 1 667 ? 12.367 -8.255 -8.113 1.00 96.38 667 MET A CA 1
ATOM 5031 C C . MET A 1 667 ? 13.192 -8.276 -9.398 1.00 96.38 667 MET A C 1
ATOM 5033 O O . MET A 1 667 ? 13.329 -7.240 -10.048 1.00 96.38 667 MET A O 1
ATOM 5037 N N . ASN A 1 668 ? 13.682 -9.443 -9.821 1.00 97.44 668 ASN A N 1
ATOM 5038 C CA . ASN A 1 668 ? 14.379 -9.556 -11.096 1.00 97.44 668 ASN A CA 1
ATOM 5039 C C . ASN A 1 668 ? 13.438 -9.357 -12.292 1.00 97.44 668 ASN A C 1
ATOM 5041 O O . ASN A 1 668 ? 13.810 -8.656 -13.235 1.00 97.44 668 ASN A O 1
ATOM 5045 N N . ILE A 1 669 ? 12.206 -9.877 -12.226 1.00 98.06 669 ILE A N 1
ATOM 5046 C CA . ILE A 1 669 ? 11.159 -9.609 -13.226 1.00 98.06 669 ILE A CA 1
ATOM 5047 C C . ILE A 1 669 ? 10.806 -8.114 -13.276 1.00 98.06 669 ILE A C 1
ATOM 5049 O O . ILE A 1 669 ? 10.699 -7.555 -14.366 1.00 98.06 669 ILE A O 1
ATOM 5053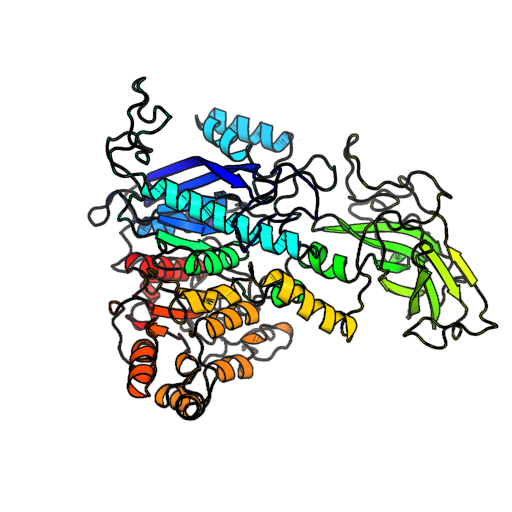 N N . ILE A 1 670 ? 10.661 -7.455 -12.122 1.00 98.50 670 ILE A N 1
ATOM 5054 C CA . ILE A 1 670 ? 10.389 -6.012 -12.029 1.00 98.50 670 ILE A CA 1
ATOM 5055 C C . ILE A 1 670 ? 11.542 -5.205 -12.634 1.00 98.50 670 ILE A C 1
ATOM 5057 O O . ILE A 1 670 ? 11.302 -4.307 -13.439 1.00 98.50 670 ILE A O 1
ATOM 5061 N N . GLY A 1 671 ? 12.790 -5.545 -12.305 1.00 97.81 671 GLY A N 1
ATOM 5062 C CA . GLY A 1 671 ? 13.957 -4.880 -12.879 1.00 97.81 671 GLY A CA 1
ATOM 5063 C C . GLY A 1 671 ? 14.020 -5.024 -14.399 1.00 97.81 671 GLY A C 1
ATOM 5064 O O . GLY A 1 671 ? 14.237 -4.027 -15.085 1.00 97.81 671 GLY A O 1
ATOM 5065 N N . ARG A 1 672 ? 13.716 -6.210 -14.947 1.00 97.19 672 ARG A N 1
ATOM 5066 C CA . ARG A 1 672 ? 13.676 -6.430 -16.402 1.00 97.19 6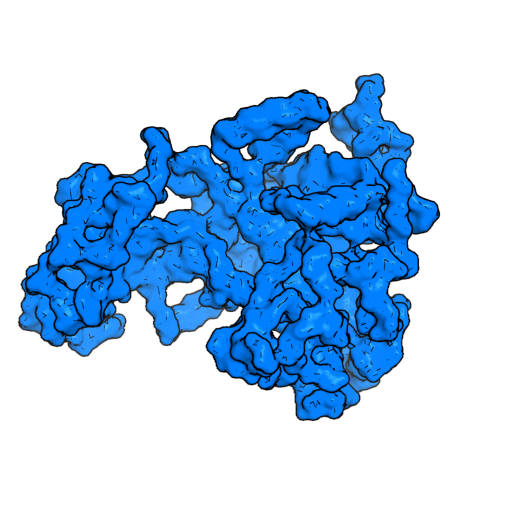72 ARG A CA 1
ATOM 5067 C C . ARG A 1 672 ? 12.569 -5.615 -17.061 1.00 97.19 672 ARG A C 1
ATOM 5069 O O . ARG A 1 672 ? 12.780 -5.003 -18.110 1.00 97.19 672 ARG A O 1
ATOM 5076 N N . PHE A 1 673 ? 11.403 -5.577 -16.425 1.00 98.31 673 PHE A N 1
ATOM 5077 C CA . PHE A 1 673 ? 10.278 -4.770 -16.872 1.00 98.31 673 PHE A CA 1
ATOM 5078 C C . PHE A 1 673 ? 10.649 -3.284 -16.930 1.00 98.31 6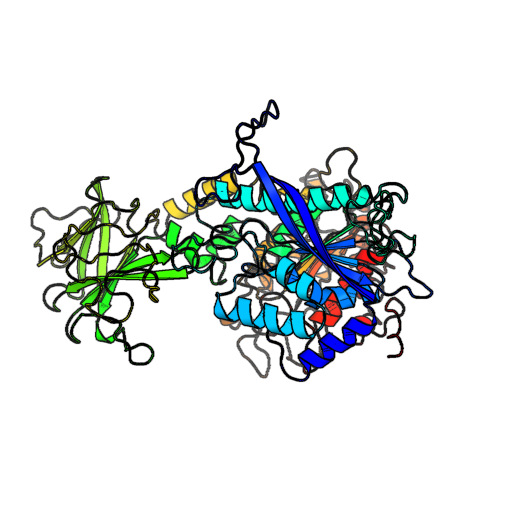73 PHE A C 1
ATOM 5080 O O . PHE A 1 673 ? 10.387 -2.623 -17.929 1.00 98.31 673 PHE A O 1
ATOM 5087 N N . PHE A 1 674 ? 11.336 -2.760 -15.916 1.00 98.25 674 PHE A N 1
ATOM 5088 C CA . PHE A 1 674 ? 11.818 -1.377 -15.904 1.00 98.25 674 PHE A CA 1
ATOM 5089 C C . PHE A 1 674 ? 12.930 -1.125 -16.924 1.00 98.25 674 PHE A C 1
ATOM 5091 O O . PHE A 1 674 ? 12.821 -0.190 -17.713 1.00 98.25 674 PHE A O 1
ATOM 5098 N N . ALA A 1 675 ? 13.941 -1.990 -17.002 1.00 95.31 675 ALA A N 1
ATOM 5099 C CA . ALA A 1 675 ? 15.051 -1.857 -17.949 1.00 95.31 675 ALA A CA 1
ATOM 5100 C C . ALA A 1 675 ? 14.588 -1.805 -19.420 1.00 95.31 675 ALA A C 1
ATOM 5102 O O . ALA A 1 675 ? 15.276 -1.243 -20.267 1.00 95.31 675 ALA A O 1
ATOM 5103 N N . THR A 1 676 ? 13.407 -2.353 -19.720 1.00 96.00 676 THR A N 1
ATOM 5104 C CA . THR A 1 676 ? 12.781 -2.342 -21.054 1.00 96.00 676 THR A CA 1
ATOM 5105 C C . THR A 1 676 ? 11.688 -1.277 -21.212 1.00 96.00 676 THR A C 1
ATOM 5107 O O . THR A 1 676 ? 10.887 -1.331 -22.147 1.00 96.00 676 THR A O 1
ATOM 5110 N N . GLY A 1 677 ? 11.611 -0.304 -20.298 1.00 95.44 677 GLY A N 1
ATOM 5111 C CA . GLY A 1 677 ? 10.631 0.786 -20.345 1.00 95.44 677 GLY A CA 1
ATOM 5112 C C . GLY A 1 677 ? 9.186 0.327 -20.131 1.00 95.44 677 GLY A C 1
ATOM 5113 O O . GLY A 1 677 ? 8.255 0.973 -20.608 1.00 95.44 677 GLY A O 1
ATOM 5114 N N . GLY A 1 678 ? 8.992 -0.796 -19.441 1.00 97.00 678 GLY A N 1
ATOM 5115 C CA . GLY A 1 678 ? 7.692 -1.404 -19.189 1.00 97.00 678 GLY A CA 1
ATOM 5116 C C . GLY A 1 678 ? 7.175 -2.270 -20.334 1.00 97.00 678 GLY A C 1
ATOM 5117 O O . GLY A 1 678 ? 5.958 -2.409 -20.469 1.00 97.00 678 GLY A O 1
ATOM 5118 N N . SER A 1 679 ? 8.056 -2.803 -21.186 1.00 95.62 679 SER A N 1
ATOM 5119 C CA . SER A 1 679 ? 7.644 -3.604 -22.342 1.00 95.62 679 SER A CA 1
ATOM 5120 C C . SER A 1 679 ? 7.781 -5.107 -22.110 1.00 95.62 679 SER A C 1
ATOM 5122 O O . SER A 1 679 ? 6.811 -5.812 -22.373 1.00 95.62 679 SER A O 1
ATOM 5124 N N . ASP A 1 680 ? 8.885 -5.593 -21.535 1.00 95.94 680 ASP A N 1
ATOM 5125 C CA . ASP A 1 680 ? 9.170 -7.027 -21.406 1.00 95.94 680 ASP A CA 1
ATOM 5126 C C . ASP A 1 680 ? 8.796 -7.618 -20.038 1.00 95.94 680 ASP A C 1
ATOM 5128 O O . ASP A 1 680 ? 9.291 -7.204 -18.990 1.00 95.94 680 ASP A O 1
ATOM 5132 N N . LEU A 1 681 ? 7.961 -8.659 -20.062 1.00 96.56 681 LEU A N 1
ATOM 5133 C CA . LEU A 1 681 ? 7.659 -9.503 -18.909 1.00 96.56 681 LEU A CA 1
ATOM 5134 C C . LEU A 1 681 ? 8.251 -10.884 -19.154 1.00 96.56 681 LEU A C 1
ATOM 5136 O O . LEU A 1 681 ? 7.671 -11.715 -19.857 1.00 96.56 681 LEU A O 1
ATOM 5140 N N . TYR A 1 682 ? 9.413 -11.120 -18.547 1.00 96.50 682 TYR A N 1
ATOM 5141 C CA . TYR A 1 682 ? 10.307 -12.223 -18.903 1.00 96.50 682 TYR A CA 1
ATOM 5142 C C . TYR A 1 682 ? 9.667 -13.618 -18.798 1.00 96.50 682 TYR A C 1
ATOM 5144 O O . TYR A 1 682 ? 9.930 -14.496 -19.613 1.00 96.50 682 TYR A O 1
ATOM 5152 N N . TYR A 1 683 ? 8.735 -13.812 -17.859 1.00 95.56 683 TYR A N 1
ATOM 5153 C CA . TYR A 1 683 ? 7.974 -15.062 -17.713 1.00 95.56 683 TYR A CA 1
ATOM 5154 C C . TYR A 1 683 ? 7.023 -15.371 -18.882 1.00 95.56 683 TYR A C 1
ATOM 5156 O O . TYR A 1 683 ? 6.526 -16.492 -18.995 1.00 95.56 683 TYR A O 1
ATOM 5164 N N . ARG A 1 684 ? 6.734 -14.386 -19.743 1.00 95.44 684 ARG A N 1
ATOM 5165 C CA . ARG A 1 684 ? 5.980 -14.561 -20.993 1.00 95.44 684 ARG A CA 1
ATOM 5166 C C . ARG A 1 684 ? 6.863 -14.560 -22.221 1.00 95.44 684 ARG A C 1
ATOM 5168 O O . ARG A 1 684 ? 6.561 -15.308 -23.144 1.00 95.44 684 ARG A O 1
ATOM 5175 N N . SER A 1 685 ? 7.897 -13.722 -22.256 1.00 95.69 685 SER A N 1
ATOM 5176 C CA . SER A 1 685 ? 8.789 -13.658 -23.415 1.00 95.69 685 SER A CA 1
ATOM 5177 C C . SER A 1 685 ? 9.751 -14.845 -23.485 1.00 95.69 685 SER A C 1
ATOM 5179 O O . SER A 1 685 ? 10.081 -15.309 -24.572 1.00 95.69 685 SER A O 1
ATOM 5181 N N . HIS A 1 686 ? 10.134 -15.392 -22.328 1.00 95.69 686 HIS A N 1
ATOM 5182 C CA . HIS A 1 686 ? 11.080 -16.498 -22.191 1.00 95.69 686 HIS A CA 1
ATOM 5183 C C . HIS A 1 686 ? 10.524 -17.605 -21.273 1.00 95.69 686 HIS A C 1
ATOM 5185 O O . HIS A 1 686 ? 11.141 -17.951 -20.262 1.00 95.69 686 HIS A O 1
ATOM 5191 N N . PRO A 1 687 ? 9.368 -18.214 -21.608 1.00 94.12 687 PRO A N 1
ATOM 5192 C CA . PRO A 1 687 ? 8.661 -19.134 -20.713 1.00 94.12 687 PRO A CA 1
ATOM 5193 C C . PRO A 1 687 ? 9.441 -20.417 -20.393 1.00 94.12 687 PRO A C 1
ATOM 5195 O O . PRO A 1 687 ? 9.125 -21.073 -19.418 1.00 94.12 687 PRO A O 1
ATOM 5198 N N . ALA A 1 688 ? 10.463 -20.780 -21.173 1.00 94.38 688 ALA A N 1
ATOM 5199 C CA . ALA A 1 688 ? 11.315 -21.938 -20.883 1.00 94.38 688 ALA A CA 1
ATOM 5200 C C . ALA A 1 688 ? 12.571 -21.595 -20.056 1.00 94.38 688 ALA A C 1
ATOM 5202 O O . ALA A 1 688 ? 13.239 -22.494 -19.556 1.00 94.38 688 ALA A O 1
ATOM 5203 N N . ALA A 1 689 ? 12.927 -20.310 -19.943 1.00 95.00 689 ALA A N 1
ATOM 5204 C CA . ALA A 1 689 ? 14.187 -19.868 -19.340 1.00 95.00 689 ALA A CA 1
ATOM 5205 C C . ALA A 1 689 ? 14.001 -18.919 -18.147 1.00 95.00 689 ALA A C 1
ATOM 5207 O O . ALA A 1 689 ? 14.961 -18.676 -17.420 1.00 95.00 689 ALA A O 1
ATOM 5208 N N . HIS A 1 690 ? 12.785 -18.422 -17.897 1.00 96.31 690 HIS A N 1
ATOM 5209 C CA . HIS A 1 690 ? 12.506 -17.411 -16.871 1.00 96.31 690 HIS A CA 1
ATOM 5210 C C . HIS A 1 690 ? 12.935 -17.780 -15.447 1.00 96.31 690 HIS A C 1
ATOM 5212 O O . HIS A 1 690 ? 13.194 -16.887 -14.644 1.00 96.31 690 HIS A O 1
ATOM 5218 N N . GLN A 1 691 ? 13.109 -19.068 -15.145 1.00 96.88 691 GLN A N 1
ATOM 5219 C CA . GLN A 1 691 ? 13.671 -19.531 -13.875 1.00 96.88 691 GLN A CA 1
ATOM 5220 C C . GLN A 1 691 ? 15.124 -19.071 -13.639 1.00 96.88 691 GLN A C 1
ATOM 5222 O O . GLN A 1 691 ? 15.621 -19.148 -12.518 1.00 96.88 691 GLN A O 1
ATOM 5227 N N . CYS A 1 692 ? 15.820 -18.531 -14.645 1.00 96.81 692 CYS A N 1
ATOM 5228 C CA . CYS A 1 692 ? 17.080 -17.822 -14.408 1.00 96.81 692 CYS A CA 1
ATOM 5229 C C . CYS A 1 692 ? 16.919 -16.631 -13.453 1.00 96.81 692 CYS A C 1
ATOM 5231 O O . CYS A 1 692 ? 17.858 -16.267 -12.746 1.00 96.81 692 CYS A O 1
ATOM 5233 N N . ALA A 1 693 ? 15.716 -16.048 -13.370 1.00 96.69 693 ALA A N 1
ATOM 5234 C CA . ALA A 1 693 ? 15.460 -14.874 -12.548 1.00 96.69 693 ALA A CA 1
ATOM 5235 C C . ALA A 1 693 ? 15.494 -15.209 -11.052 1.00 96.69 693 ALA A C 1
ATOM 5237 O O . ALA A 1 693 ? 15.922 -14.375 -10.260 1.00 96.69 693 ALA A O 1
ATOM 5238 N N . VAL A 1 694 ? 15.117 -16.427 -10.647 1.00 95.12 694 VAL A N 1
ATOM 5239 C CA . VAL A 1 694 ? 15.263 -16.854 -9.244 1.00 95.12 694 VAL A CA 1
ATOM 5240 C C . VAL A 1 694 ? 16.715 -17.210 -8.917 1.00 95.12 694 VAL A C 1
ATOM 5242 O O . VAL A 1 694 ? 17.205 -16.891 -7.837 1.00 95.12 694 VAL A O 1
ATOM 5245 N N . ARG A 1 695 ? 17.447 -17.797 -9.872 1.00 92.38 695 ARG A N 1
ATOM 5246 C CA . ARG A 1 695 ? 18.872 -18.135 -9.708 1.00 92.38 695 ARG A CA 1
ATOM 5247 C C . ARG A 1 695 ? 19.782 -16.905 -9.766 1.00 92.38 695 ARG A C 1
ATOM 5249 O O . ARG A 1 695 ? 20.886 -16.929 -9.227 1.00 92.38 695 ARG A O 1
ATOM 5256 N N . GLY A 1 696 ? 19.300 -15.825 -10.382 1.00 91.38 696 GLY A N 1
ATOM 5257 C CA . GLY A 1 696 ? 20.040 -14.594 -10.642 1.00 91.38 696 GLY A CA 1
ATOM 5258 C C . GLY A 1 696 ? 21.115 -14.744 -11.716 1.00 91.38 696 GLY A C 1
ATOM 5259 O O . GLY A 1 696 ? 22.120 -14.046 -11.650 1.00 91.38 696 GLY A O 1
ATOM 5260 N N . ASP A 1 697 ? 20.912 -15.659 -12.666 1.00 93.69 697 ASP A N 1
ATOM 5261 C CA . ASP A 1 697 ? 21.851 -15.983 -13.748 1.00 93.69 697 ASP A CA 1
ATOM 5262 C C . ASP A 1 697 ? 21.289 -15.674 -15.148 1.00 93.69 697 ASP A C 1
ATOM 5264 O O . ASP A 1 697 ? 21.815 -16.155 -16.151 1.00 93.69 697 ASP A O 1
ATOM 5268 N N . CYS A 1 698 ? 20.221 -14.869 -15.233 1.00 95.19 698 CYS A N 1
ATOM 5269 C CA . CYS A 1 698 ? 19.725 -14.392 -16.523 1.00 95.19 698 CYS A CA 1
ATOM 5270 C C . CYS A 1 698 ? 20.768 -13.518 -17.226 1.00 95.19 698 CYS A C 1
ATOM 5272 O O . CYS A 1 698 ? 21.495 -12.762 -16.587 1.00 95.19 698 CYS A O 1
ATOM 5274 N N . ASP A 1 699 ? 20.750 -13.537 -18.554 1.00 92.44 699 ASP A N 1
ATOM 5275 C CA . ASP A 1 699 ? 21.582 -12.701 -19.425 1.00 92.44 699 ASP A CA 1
ATOM 5276 C C . ASP A 1 699 ? 21.443 -11.191 -19.154 1.00 92.44 699 ASP A C 1
ATOM 5278 O O . ASP A 1 699 ? 22.406 -10.435 -19.283 1.00 92.44 699 ASP A O 1
ATOM 5282 N N . PHE A 1 700 ? 20.255 -10.749 -18.737 1.00 92.00 700 PHE A N 1
ATOM 5283 C CA . PHE A 1 700 ? 19.991 -9.367 -18.348 1.00 92.00 700 PHE A CA 1
ATOM 5284 C C . PHE A 1 700 ? 20.404 -9.033 -16.906 1.00 92.00 700 PHE A C 1
ATOM 5286 O O . PHE A 1 700 ? 20.230 -7.891 -16.489 1.00 92.00 700 PHE A O 1
ATOM 5293 N N . ILE A 1 701 ? 20.943 -9.964 -16.119 1.00 93.44 701 ILE A N 1
ATOM 5294 C CA . ILE A 1 701 ? 21.469 -9.693 -14.773 1.00 93.44 701 ILE A CA 1
ATOM 5295 C C . ILE A 1 701 ? 22.991 -9.648 -14.879 1.00 93.44 701 ILE A C 1
ATOM 5297 O O . ILE A 1 701 ? 23.614 -10.550 -15.433 1.00 93.44 701 ILE A O 1
ATOM 5301 N N . ALA A 1 702 ? 23.611 -8.574 -14.385 1.00 89.81 702 ALA A N 1
ATOM 5302 C CA . ALA A 1 702 ? 25.064 -8.491 -14.462 1.00 89.81 702 ALA A CA 1
ATOM 5303 C C . ALA A 1 702 ? 25.712 -9.545 -13.548 1.00 89.81 702 ALA A C 1
ATOM 5305 O O . ALA A 1 702 ? 25.262 -9.703 -12.409 1.00 89.81 702 ALA A O 1
ATOM 5306 N N . PRO A 1 703 ? 26.805 -10.200 -13.983 1.00 87.12 703 PRO A N 1
ATOM 5307 C CA . PRO A 1 703 ? 27.606 -11.034 -13.098 1.00 87.12 703 PRO A CA 1
ATOM 5308 C C . PRO A 1 703 ? 28.000 -10.267 -11.834 1.00 87.12 703 PRO A C 1
ATOM 5310 O O . PRO A 1 703 ? 28.266 -9.063 -11.893 1.00 87.12 703 PRO A O 1
ATOM 5313 N N . ALA A 1 704 ? 28.029 -10.956 -10.693 1.00 83.31 704 ALA A N 1
ATOM 5314 C CA . ALA A 1 704 ? 28.450 -10.347 -9.438 1.00 83.31 704 ALA A CA 1
ATOM 5315 C C . ALA A 1 704 ? 29.892 -9.823 -9.572 1.00 83.31 704 ALA A C 1
ATOM 5317 O O . ALA A 1 704 ? 30.776 -10.599 -9.956 1.00 83.31 704 ALA A O 1
ATOM 5318 N N . PRO A 1 705 ? 30.155 -8.541 -9.258 1.00 83.31 705 PRO A N 1
ATOM 5319 C CA . PRO A 1 705 ? 31.513 -8.022 -9.212 1.00 83.31 705 PRO A CA 1
ATOM 5320 C C . PRO A 1 705 ? 32.375 -8.829 -8.239 1.00 83.31 705 PRO A C 1
ATOM 5322 O O . PRO A 1 705 ? 31.886 -9.310 -7.210 1.00 83.31 705 PRO A O 1
ATOM 5325 N N . THR A 1 706 ? 33.659 -8.983 -8.566 1.00 77.12 706 THR A N 1
ATOM 5326 C CA . THR A 1 706 ? 34.632 -9.545 -7.625 1.00 77.12 706 THR A CA 1
ATOM 5327 C C . THR A 1 706 ? 34.713 -8.661 -6.373 1.00 77.12 706 THR A C 1
ATOM 5329 O O . THR A 1 706 ? 34.600 -7.442 -6.530 1.00 77.12 706 THR A O 1
ATOM 5332 N N . PRO A 1 707 ? 34.862 -9.255 -5.169 1.00 63.91 707 PRO A N 1
ATOM 5333 C CA . PRO A 1 707 ? 34.932 -8.521 -3.905 1.00 63.91 707 PRO A CA 1
ATOM 5334 C C . PRO A 1 707 ? 35.986 -7.419 -3.873 1.00 63.91 707 PRO A C 1
ATOM 5336 O O . PRO A 1 707 ? 37.057 -7.618 -4.495 1.00 63.91 707 PRO A O 1
#

Foldseek 3Di:
DPDDDPLVVLLVLLCLFFPDKDKDKDKFWDQQADLQDLPLLRFGQADPVPRDRPHIDIDIKIKMKTFTDDDPVEAPPFFEEEAEEAQLDARCQQSQQQSLLSLLRYMYMYIQARQAAQKDDPVVLVVVCVVCVVVVNNVVSVSRVDHSFDDNQQQRIGRGNLSCAAQSLRNVLRSLVRRLSSVVVVLVQLQVQALQDWDCDDQCPPPDRRAGDQPNNRPSGRRYGYNPHEYEYEYFHSSLQSQLQNLLPDLRHLAYEYELHFFLVLVLLPQAPDQLSCQRYVQQAAAQKWKKDQLVVQPADVNWRADLEDNQWIWIWTWHRPSRHTAIATFDTHGDQLADQQKKKWKAQPVVRAIAIDGQHHPRIDMFHDADAAFGFMKMWIWGHPQQPDRVRRDGDPPTHTSDMDFWRQWFPPSTQARTQFPDRDHDPRGDGRGDHDGRHTDTDRHHHNNDDPPDPVVVVSSVVSSVSSLSSGSLVSLCCQFNDPDPPRDRHAYEQHYAFLRRNSQQLRSVSSLLSNLLFAAAEQCCCVVPLSCNSNYDQPLRCVVVVHGRVVVCVVQCRNVSALVVQPWAAPVGSSFGAAQQCLCVCLQVPRTHYDPQRCFGKFASHDDRDSVSNCNRRCLVNHADAQQPGAMRHYHHHHQDGNIDRTFTRFDPVGSFTPSQLVSLQVSVCVSSSRRDRCCSNPVPPSSCSRVQNDPSRNPRDDD

Secondary structure (DSSP, 8-state):
----THHHHHHHHHGGGEEEEEEEEEEEEETTS-TT---TT----B-TTT--BS--EEEEEEEEEEEEPPBTTB-SSBPEEEEEPPTT--GGGHHHHHHHHHTTT-EEEEEPPTT-S----HHHHHHHHHHHHHTT-HHHHHHHH--S-B-SSSSSS-BTTTTTSSS-HHHHHHHHHHHHHHHHHHHHHHTT-SSSSB-SS-SS-SS-S-PBTT-TT-SSS--B--TT--EEEEEETHHHHHHHHHHHH-TTEEEEEEES--S-HHHHHHH---TTHIIIIIIHHH-SEEEEEEGGGS--BTTB---SS-TTEEEEEEEEEETTEEEEEEEEEEETTTS-TT-EEEEEETTT--EEEEE--GGG-EEEE--B-TT-BEEEEEE-TT-EEETTTTEEPTTPPEEEEE-B--S-TTSSSSSBSEESSS--TT---EE---TTPBPB-SS-B--PPTTSHHHHHHHHHHHHHHGGG-HHHHGGGGTTSPPTTPPPPEEEEEEETT-TTTTHHHHHHHHHHTTSS--B-TTHHHH-GGGGGGBPPHHHHHHHTS-HHHHHHHTTTTT--GGG-SS--SS-SSPPEESS-SSTTTT----EE-SS---EEEES---SSHHHHHHHTHHHHS---S-SS-EEEEEEE--STT--SS--S--TTSSS-HHHHHHHHHHHHHHTTS---HHHHSTTTTTHHHHT--TTSPPPPP-

Sequence (707 aa):
MGLRGNRRETLLETFRWVDYVVFGSYRTPFLLGDPRSTDPHARWSINTRTGAIDHLGLDTVQFAMVVPKPLASRRAPFPVAFYGHGYTGNLLDALGLGPLLAAQGIATVGINAVSHGFAMDERTRTLVSTVLRGTCNEGVAGALADHRARDLNGDGLADSGGDFWTAYVFHTRDAMRQSVLDHMQLIRAMRGFDGRATSPDDLDHDGRLDDLAGDFNGDGVVDVGGPDAPYFTTGGSLGGILSMTLGGADASVRAAAPVSGGGGLTDVGIRSTQGGVKEAVILRVMGPLMVAMPAGAYPPDQGRTRTACRDNQTSLRFIVPDVNDTGELEVACVERGELGVGDDVVITNVRSGESRCARASADGRFRIGMPSNLDDRLEVRIFRGGAVTDFGNCALRPDAEVRRIVSQMEVVEGDCDVHCGHIPPTLQPDARPRRWSQRGAPLRSPAEGMGIRRQTPEMRRFLLLAQAALDAGDPISFAPLYFLRRAEGHQPHGLLVVNTAGDQSVPVNSGNAFARAAGAIPFLGPLALERHPALADYATPRALFDRYARTPNRVLVDRGVLEGLASLNRFPTPTRRDALFDVDDLDEGAQGFGEQRLDQPLRLVRRATRATTAAELDAAWLPTLGPWSGDTGPSVAVLNAYTRPDGGHSFSVADPDLAWDPSRYLMNIIGRFFATGGSDLYYRSHPAAHQCAVRGDCDFIAPAPTP

Radius of gyration: 27.75 Å; chains: 1; bounding box: 80×63×76 Å

pLDDT: mean 91.83, std 7.62, range [47.06, 98.81]